Protein AF-A0A6N7YLD1-F1 (afdb_monomer_lite)

Structure (mmCIF, N/CA/C/O backbone):
data_AF-A0A6N7YLD1-F1
#
_entry.id   AF-A0A6N7YLD1-F1
#
loop_
_atom_site.group_PDB
_atom_site.id
_atom_site.type_symbol
_atom_site.label_atom_id
_atom_site.label_alt_id
_atom_site.label_comp_id
_atom_site.label_asym_id
_atom_site.label_entity_id
_atom_site.label_seq_id
_atom_site.pdbx_PDB_ins_code
_atom_site.Cartn_x
_atom_site.Cartn_y
_atom_site.Cartn_z
_atom_site.occupancy
_atom_site.B_iso_or_equiv
_atom_site.auth_seq_id
_atom_site.auth_comp_id
_atom_site.auth_asym_id
_atom_site.auth_atom_id
_atom_site.pdbx_PDB_model_num
ATOM 1 N N . MET A 1 1 ? 0.394 30.694 -16.578 1.00 52.62 1 MET A N 1
ATOM 2 C CA . MET A 1 1 ? 1.449 30.311 -15.630 1.00 52.62 1 MET A CA 1
ATOM 3 C C . MET A 1 1 ? 1.346 28.823 -15.352 1.00 52.62 1 MET A C 1
ATOM 5 O O . MET A 1 1 ? 0.239 28.343 -15.128 1.00 52.62 1 MET A O 1
ATOM 9 N N . SER A 1 2 ? 2.453 28.092 -15.425 1.00 66.75 2 SER A N 1
ATOM 10 C CA . SER A 1 2 ? 2.516 26.658 -15.121 1.00 66.75 2 SER A CA 1
ATOM 11 C C . SER A 1 2 ? 2.464 26.397 -13.607 1.00 66.75 2 SER A C 1
ATOM 13 O O . SER A 1 2 ? 2.706 27.293 -12.794 1.00 66.75 2 SER A O 1
ATOM 15 N N . ALA A 1 3 ? 2.173 25.159 -13.197 1.00 56.06 3 ALA A N 1
ATOM 16 C CA . ALA A 1 3 ? 2.229 24.770 -11.783 1.00 56.06 3 ALA A CA 1
ATOM 17 C C . ALA A 1 3 ? 3.634 24.977 -11.176 1.00 56.06 3 ALA A C 1
ATOM 19 O O . ALA A 1 3 ? 3.755 25.370 -10.015 1.00 56.06 3 ALA A O 1
ATOM 20 N N . ALA A 1 4 ? 4.684 24.792 -11.985 1.00 63.44 4 ALA A N 1
ATOM 21 C CA . ALA A 1 4 ? 6.071 25.046 -11.601 1.00 63.44 4 ALA A CA 1
ATOM 22 C C . ALA A 1 4 ? 6.335 26.542 -11.365 1.00 63.44 4 ALA A C 1
ATOM 24 O O . ALA A 1 4 ? 6.957 26.913 -10.372 1.00 63.44 4 ALA A O 1
ATOM 25 N N . GLU A 1 5 ? 5.783 27.415 -12.210 1.00 72.88 5 GLU A N 1
ATOM 26 C CA . GLU A 1 5 ? 5.872 28.869 -12.029 1.00 72.88 5 GLU A CA 1
ATOM 27 C C . GLU A 1 5 ? 5.115 29.340 -10.778 1.00 72.88 5 GLU A C 1
ATOM 29 O O . GLU A 1 5 ? 5.600 30.213 -10.062 1.00 72.88 5 GLU A O 1
ATOM 34 N N . HIS A 1 6 ? 3.966 28.732 -10.452 1.00 69.25 6 HIS A N 1
ATOM 35 C CA . HIS A 1 6 ? 3.247 29.010 -9.199 1.00 69.25 6 HIS A CA 1
ATOM 36 C C . HIS A 1 6 ? 4.057 28.599 -7.963 1.00 69.25 6 HIS A C 1
ATOM 38 O O . HIS A 1 6 ? 4.101 29.341 -6.980 1.00 69.25 6 HIS A O 1
ATOM 44 N N . ALA A 1 7 ? 4.694 27.427 -7.997 1.00 67.12 7 ALA A N 1
ATOM 45 C CA . ALA A 1 7 ? 5.528 26.947 -6.900 1.00 67.12 7 ALA A CA 1
ATOM 46 C C . ALA A 1 7 ? 6.775 27.828 -6.715 1.00 67.12 7 ALA A C 1
ATOM 48 O O . ALA A 1 7 ? 7.053 28.259 -5.597 1.00 67.12 7 ALA A O 1
ATOM 49 N N . ALA A 1 8 ? 7.465 28.174 -7.806 1.00 77.56 8 ALA A N 1
ATOM 50 C CA . ALA A 1 8 ? 8.631 29.054 -7.782 1.00 77.56 8 ALA A CA 1
ATOM 51 C C . ALA A 1 8 ? 8.280 30.465 -7.284 1.00 77.56 8 ALA A C 1
ATOM 53 O O . ALA A 1 8 ? 8.980 31.006 -6.429 1.00 77.56 8 ALA A O 1
ATOM 54 N N . ALA A 1 9 ? 7.157 31.036 -7.737 1.00 77.06 9 ALA A N 1
ATOM 55 C CA . ALA A 1 9 ? 6.674 32.331 -7.261 1.00 77.06 9 ALA A CA 1
ATOM 56 C C . ALA A 1 9 ? 6.317 32.297 -5.766 1.00 77.06 9 ALA A C 1
ATOM 58 O O . ALA A 1 9 ? 6.652 33.222 -5.026 1.00 77.06 9 ALA A O 1
ATOM 59 N N . ARG A 1 10 ? 5.686 31.213 -5.293 1.00 71.75 10 ARG A N 1
ATOM 60 C CA . ARG A 1 10 ? 5.357 31.031 -3.873 1.00 71.75 10 ARG A CA 1
ATOM 61 C C . ARG A 1 10 ? 6.613 30.908 -3.012 1.00 71.75 10 ARG A C 1
ATOM 63 O O . ARG A 1 10 ? 6.691 31.565 -1.978 1.00 71.75 10 ARG A O 1
ATOM 70 N N . SER A 1 11 ? 7.594 30.116 -3.436 1.00 73.19 11 SER A N 1
ATOM 71 C CA . SER A 1 11 ? 8.875 29.981 -2.734 1.00 73.19 11 SER A CA 1
ATOM 72 C C . SER A 1 11 ? 9.669 31.288 -2.740 1.00 73.19 11 SER A C 1
ATOM 74 O O . SER A 1 11 ? 10.196 31.683 -1.704 1.00 73.19 11 SER A O 1
ATOM 76 N N . GLY A 1 12 ? 9.690 32.010 -3.865 1.00 80.94 12 GLY A N 1
ATOM 77 C CA . GLY A 1 12 ? 10.316 33.329 -3.970 1.00 80.94 12 GLY A CA 1
ATOM 78 C C . GLY A 1 12 ? 9.670 34.362 -3.045 1.00 80.94 12 GLY A C 1
ATOM 79 O O . GLY A 1 12 ? 10.379 35.093 -2.354 1.00 80.94 12 GLY A O 1
ATOM 80 N N . LEU A 1 13 ? 8.335 34.368 -2.959 1.00 73.88 13 LEU A N 1
ATOM 81 C CA . LEU A 1 13 ? 7.588 35.209 -2.023 1.00 73.88 13 LEU A CA 1
ATOM 82 C C . LEU A 1 13 ? 7.909 34.855 -0.567 1.00 73.88 13 LEU A C 1
ATOM 84 O O . LEU A 1 13 ? 8.170 35.753 0.225 1.00 73.88 13 LEU A O 1
ATOM 88 N N . MET A 1 14 ? 7.940 33.566 -0.215 1.00 75.00 14 MET A N 1
ATOM 89 C CA . MET A 1 14 ? 8.284 33.121 1.142 1.00 75.00 14 MET A CA 1
ATOM 90 C C . MET A 1 14 ? 9.727 33.478 1.518 1.00 75.00 14 MET A C 1
ATOM 92 O O . MET A 1 14 ? 9.965 33.948 2.625 1.00 75.00 14 MET A O 1
ATOM 96 N N . ALA A 1 15 ? 10.684 33.326 0.600 1.00 77.31 15 ALA A N 1
ATOM 97 C CA . ALA A 1 15 ? 12.085 33.685 0.827 1.00 77.31 15 ALA A CA 1
ATOM 98 C C . ALA A 1 15 ? 12.307 35.207 0.899 1.00 77.31 15 ALA A C 1
ATOM 100 O O . ALA A 1 15 ? 13.177 35.685 1.627 1.00 77.31 15 ALA A O 1
ATOM 101 N N . ALA A 1 16 ? 11.543 35.995 0.139 1.00 78.19 16 ALA A N 1
ATOM 102 C CA . ALA A 1 16 ? 11.529 37.450 0.275 1.00 78.19 16 ALA A CA 1
ATOM 103 C C . ALA A 1 16 ? 10.909 37.868 1.614 1.00 78.19 16 ALA A C 1
ATOM 105 O O . ALA A 1 16 ? 11.474 38.700 2.317 1.00 78.19 16 ALA A O 1
ATOM 106 N N . TRP A 1 17 ? 9.804 37.232 2.011 1.00 72.88 17 TRP A N 1
ATOM 107 C CA . TRP A 1 17 ? 9.164 37.488 3.295 1.00 72.88 17 TRP A CA 1
ATOM 108 C C . TRP A 1 17 ? 10.097 37.132 4.454 1.00 72.88 17 TRP A C 1
ATOM 110 O O . TRP A 1 17 ? 10.324 37.973 5.311 1.00 72.88 17 TRP A O 1
ATOM 120 N N . ALA A 1 18 ? 10.735 35.962 4.454 1.00 75.25 18 ALA A N 1
ATOM 121 C CA . ALA A 1 18 ? 11.663 35.554 5.512 1.00 75.25 18 ALA A CA 1
ATOM 122 C C . ALA A 1 18 ? 12.824 36.547 5.730 1.00 75.25 18 ALA A C 1
ATOM 124 O O . ALA A 1 18 ? 13.305 36.687 6.847 1.00 75.25 18 ALA A O 1
ATOM 125 N N . ARG A 1 19 ? 13.243 37.273 4.683 1.00 78.56 19 ARG A N 1
ATOM 126 C CA . ARG A 1 19 ? 14.294 38.305 4.763 1.00 78.56 19 ARG A CA 1
ATOM 127 C C . ARG A 1 19 ? 13.830 39.634 5.368 1.00 78.56 19 ARG A C 1
ATOM 129 O O . ARG A 1 19 ? 14.669 40.413 5.808 1.00 78.56 19 ARG A O 1
ATOM 136 N N . HIS A 1 20 ? 12.525 39.899 5.380 1.00 74.19 20 HIS A N 1
ATOM 137 C CA . HIS A 1 20 ? 11.935 41.156 5.858 1.00 74.19 20 HIS A CA 1
ATOM 138 C C . HIS A 1 20 ? 10.953 40.972 7.026 1.00 74.19 20 HIS A C 1
ATOM 140 O O . HIS A 1 20 ? 10.480 41.955 7.594 1.00 74.19 20 HIS A O 1
ATOM 146 N N . ALA A 1 21 ? 10.634 39.728 7.389 1.00 73.75 21 ALA A N 1
ATOM 147 C CA . ALA A 1 21 ? 9.818 39.394 8.543 1.00 73.75 21 ALA A CA 1
ATOM 148 C C . ALA A 1 21 ? 10.589 39.740 9.816 1.00 73.75 21 ALA A C 1
ATOM 150 O O . ALA A 1 21 ? 11.491 39.014 10.222 1.00 73.75 21 ALA A O 1
ATOM 151 N N . THR A 1 22 ? 10.213 40.839 10.456 1.00 80.00 22 THR A N 1
ATOM 152 C CA . THR A 1 22 ? 10.536 41.050 11.865 1.00 80.00 22 THR A CA 1
ATOM 153 C C . THR A 1 22 ? 9.509 40.321 12.728 1.00 80.00 22 THR A C 1
ATOM 155 O O . THR A 1 22 ? 8.380 40.060 12.289 1.00 80.00 22 THR A O 1
ATOM 158 N N . ASP A 1 23 ? 9.871 40.037 13.978 1.00 74.19 23 ASP A N 1
ATOM 159 C CA . ASP A 1 23 ? 8.941 39.489 14.971 1.00 74.19 23 ASP A CA 1
ATOM 160 C C . ASP A 1 23 ? 7.689 40.374 15.118 1.00 74.19 23 ASP A C 1
ATOM 162 O O . ASP A 1 23 ? 6.575 39.871 15.273 1.00 74.19 23 ASP A O 1
ATOM 166 N N . GLU A 1 24 ? 7.844 41.694 14.966 1.00 80.94 24 GLU A N 1
ATOM 167 C CA . GLU A 1 24 ? 6.744 42.659 14.982 1.00 80.94 24 GLU A CA 1
ATOM 168 C C . GLU A 1 24 ? 5.776 42.472 13.797 1.00 80.94 24 GLU A C 1
ATOM 170 O O . GLU A 1 24 ? 4.555 42.449 13.983 1.00 80.94 24 GLU A O 1
ATOM 175 N N . TYR A 1 25 ? 6.287 42.281 12.574 1.00 78.56 25 TYR A N 1
ATOM 176 C CA . TYR A 1 25 ? 5.444 42.005 11.404 1.00 78.56 25 TYR A CA 1
ATOM 177 C C . TYR A 1 25 ? 4.729 40.661 11.524 1.00 78.56 25 TYR A C 1
ATOM 179 O O . TYR A 1 25 ? 3.547 40.562 11.182 1.00 78.56 25 TYR A O 1
ATOM 187 N N . ALA A 1 26 ? 5.411 39.637 12.041 1.00 74.31 26 ALA A N 1
ATOM 188 C CA . ALA A 1 26 ? 4.806 38.338 12.304 1.00 74.31 26 ALA A CA 1
ATOM 189 C C . ALA A 1 26 ? 3.688 38.441 13.356 1.00 74.31 26 ALA A C 1
ATOM 191 O O . ALA A 1 26 ? 2.612 37.866 13.167 1.00 74.31 26 ALA A O 1
ATOM 192 N N . ALA A 1 27 ? 3.895 39.223 14.420 1.00 77.12 27 ALA A N 1
ATOM 193 C CA . ALA A 1 27 ? 2.889 39.482 15.446 1.00 77.12 27 ALA A CA 1
ATOM 194 C C . ALA A 1 27 ? 1.672 40.237 14.885 1.00 77.12 27 ALA A C 1
ATOM 196 O O . ALA A 1 27 ? 0.534 39.831 15.126 1.00 77.12 27 ALA A O 1
ATOM 197 N N . ARG A 1 28 ? 1.895 41.280 14.074 1.00 82.25 28 ARG A N 1
ATOM 198 C CA . ARG A 1 28 ? 0.829 42.049 13.405 1.00 82.25 28 ARG A CA 1
ATOM 199 C C . ARG A 1 28 ? 0.031 41.203 12.420 1.00 82.25 28 ARG A C 1
ATOM 201 O O . ARG A 1 28 ? -1.197 41.263 12.417 1.00 82.25 28 ARG A O 1
ATOM 208 N N . LEU A 1 29 ? 0.708 40.386 11.615 1.00 80.88 29 LEU A N 1
ATOM 209 C CA . LEU A 1 29 ? 0.055 39.467 10.688 1.00 80.88 29 LEU A CA 1
ATOM 210 C C . LEU A 1 29 ? -0.766 38.419 11.445 1.00 80.88 29 LEU A C 1
ATOM 212 O O . LEU A 1 29 ? -1.912 38.164 11.082 1.00 80.88 29 LEU A O 1
ATOM 216 N N . ARG A 1 30 ? -0.206 37.833 12.512 1.00 81.69 30 ARG A N 1
ATOM 217 C CA . ARG A 1 30 ? -0.918 36.880 13.372 1.00 81.69 30 ARG A CA 1
ATOM 218 C C . ARG A 1 30 ? -2.175 37.523 13.955 1.00 81.69 30 ARG A C 1
ATOM 220 O O . ARG A 1 30 ? -3.240 36.936 13.804 1.00 81.69 30 ARG A O 1
ATOM 227 N N . ALA A 1 31 ? -2.071 38.735 14.507 1.00 84.69 31 ALA A N 1
ATOM 228 C CA . ALA A 1 31 ? -3.201 39.502 15.035 1.00 84.69 31 ALA A CA 1
ATOM 229 C C . ALA A 1 31 ? -4.271 39.793 13.967 1.00 84.69 31 ALA A C 1
ATOM 231 O O . ALA A 1 31 ? -5.458 39.608 14.220 1.00 84.69 31 ALA A O 1
ATOM 232 N N . TRP A 1 32 ? -3.868 40.171 12.749 1.00 87.12 32 TRP A N 1
ATOM 233 C CA . TRP A 1 32 ? -4.797 40.390 11.636 1.00 87.12 32 TRP A CA 1
ATOM 234 C C . TRP A 1 32 ? -5.526 39.101 11.223 1.00 87.12 32 TRP A C 1
ATOM 236 O O . TRP A 1 32 ? -6.747 39.100 11.076 1.00 87.12 32 TRP A O 1
ATOM 246 N N . MET A 1 33 ? -4.804 37.981 11.097 1.00 85.06 33 MET A N 1
ATOM 247 C CA . MET A 1 33 ? -5.378 36.693 10.681 1.00 85.06 33 MET A CA 1
ATOM 248 C C . MET A 1 33 ? -6.360 36.105 11.701 1.00 85.06 33 MET A C 1
ATOM 250 O O . MET A 1 33 ? -7.300 35.408 11.314 1.00 85.06 33 MET A O 1
ATOM 254 N N . ILE A 1 34 ? -6.151 36.367 12.993 1.00 90.25 34 ILE A N 1
ATOM 255 C CA . ILE A 1 34 ? -7.019 35.873 14.073 1.00 90.25 34 ILE A CA 1
ATOM 256 C C . ILE A 1 34 ? -8.041 36.908 14.534 1.00 90.25 34 ILE A C 1
ATOM 258 O O . ILE A 1 34 ? -8.910 36.548 15.319 1.00 90.25 34 ILE A O 1
ATOM 262 N N . GLY A 1 35 ? -7.981 38.157 14.060 1.00 90.19 35 GLY A N 1
ATOM 263 C CA . GLY A 1 35 ? -8.820 39.256 14.553 1.00 90.19 35 GLY A CA 1
ATOM 264 C C . GLY A 1 35 ? -10.307 38.905 14.565 1.00 90.19 35 GLY A C 1
ATOM 265 O O . GLY A 1 35 ? -10.962 39.014 15.594 1.00 90.19 35 GLY A O 1
ATOM 266 N N . GLY A 1 36 ? -10.817 38.314 13.480 1.00 89.44 36 GLY A N 1
ATOM 267 C CA . GLY A 1 36 ? -12.214 37.867 13.428 1.00 89.44 36 GLY A CA 1
ATOM 268 C C . GLY A 1 36 ? -12.561 36.725 14.400 1.00 89.44 36 GLY A C 1
ATOM 269 O O . GLY A 1 36 ? -13.713 36.613 14.823 1.00 89.44 36 GLY A O 1
ATOM 270 N N . LEU A 1 37 ? -11.595 35.871 14.761 1.00 90.25 37 LEU A N 1
ATOM 271 C CA . LEU A 1 37 ? -11.767 34.853 15.805 1.00 90.25 37 LEU A CA 1
ATOM 272 C C . LEU A 1 37 ? -11.760 35.500 17.199 1.00 90.25 37 LEU A C 1
ATOM 274 O O . LEU A 1 37 ? -12.584 35.129 18.030 1.00 90.25 37 LEU A O 1
ATOM 278 N N . VAL A 1 38 ? -10.892 36.487 17.429 1.00 92.19 38 VAL A N 1
ATOM 279 C CA . VAL A 1 38 ? -10.809 37.256 18.682 1.00 92.19 38 VAL A CA 1
ATOM 280 C C . VAL A 1 38 ? -12.087 38.058 18.924 1.00 92.19 38 VAL A C 1
ATOM 282 O O . VAL A 1 38 ? -12.690 37.940 19.989 1.00 92.19 38 VAL A O 1
ATOM 285 N N . ASP A 1 39 ? -12.577 38.779 17.915 1.00 91.31 39 ASP A N 1
ATOM 286 C CA . ASP A 1 39 ? -13.838 39.523 17.995 1.00 91.31 39 ASP A CA 1
ATOM 287 C C . ASP A 1 39 ? -14.999 38.596 18.352 1.00 91.31 39 ASP A C 1
ATOM 289 O O . ASP A 1 39 ? -15.836 38.900 19.204 1.00 91.31 39 ASP A O 1
ATOM 293 N N . ARG A 1 40 ? -15.042 37.416 17.726 1.00 88.50 40 ARG A N 1
ATOM 294 C CA . ARG A 1 40 ? -16.066 36.416 18.016 1.00 88.50 40 ARG A CA 1
ATOM 295 C C . ARG A 1 40 ? -15.934 35.840 19.419 1.00 88.50 40 ARG A C 1
ATOM 297 O O . ARG A 1 40 ? -16.960 35.629 20.067 1.00 88.50 40 ARG A O 1
ATOM 304 N N . PHE A 1 41 ? -14.715 35.546 19.855 1.00 91.62 41 PHE A N 1
ATOM 305 C CA . PHE A 1 41 ? -14.435 35.076 21.203 1.00 91.62 41 PHE A CA 1
ATOM 306 C C . PHE A 1 41 ? -14.994 36.075 22.222 1.00 91.62 41 PHE A C 1
ATOM 308 O O . PHE A 1 41 ? -15.892 35.722 22.987 1.00 91.62 41 PHE A O 1
ATOM 315 N N . TYR A 1 42 ? -14.613 37.350 22.139 1.00 92.19 42 TYR A N 1
ATOM 316 C CA . TYR A 1 42 ? -15.104 38.371 23.066 1.00 92.19 42 TYR A CA 1
ATOM 317 C C . TYR A 1 42 ? -16.602 38.673 22.908 1.00 92.19 42 TYR A C 1
ATOM 319 O O . TYR A 1 42 ? -17.295 38.881 23.903 1.00 92.19 42 TYR A O 1
ATOM 327 N N . ALA A 1 43 ? -17.167 38.577 21.700 1.00 88.94 43 ALA A N 1
ATOM 328 C CA . ALA A 1 43 ? -18.616 38.688 21.497 1.00 88.94 43 ALA A CA 1
ATOM 329 C C . ALA A 1 43 ? -19.413 37.564 22.190 1.00 88.94 43 ALA A C 1
ATOM 331 O O . ALA A 1 43 ? -20.600 37.737 22.500 1.00 88.94 43 ALA A O 1
ATOM 332 N N . LYS A 1 44 ? -18.786 36.401 22.414 1.00 87.88 44 LYS A N 1
ATOM 333 C CA . LYS A 1 44 ? -19.352 35.271 23.164 1.00 87.88 44 LYS A CA 1
ATOM 334 C C . LYS A 1 44 ? -18.969 35.285 24.646 1.00 87.88 44 LYS A C 1
ATOM 336 O O . LYS A 1 44 ? -19.702 34.693 25.433 1.00 87.88 44 LYS A O 1
ATOM 341 N N . ALA A 1 45 ? -17.929 36.021 25.033 1.00 85.25 45 ALA A N 1
ATOM 342 C CA . ALA A 1 45 ? -17.417 36.133 26.398 1.00 85.25 45 ALA A CA 1
ATOM 343 C C . ALA A 1 45 ? -18.243 37.046 27.334 1.00 85.25 45 ALA A C 1
ATOM 345 O O . ALA A 1 45 ? -17.699 37.656 28.247 1.00 85.25 45 ALA A O 1
ATOM 346 N N . LYS A 1 46 ? -19.560 37.188 27.113 1.00 77.62 46 LYS A N 1
ATOM 347 C CA . LYS A 1 46 ? -20.384 38.212 27.792 1.00 77.62 46 LYS A CA 1
ATOM 348 C C . LYS A 1 46 ? -20.461 38.052 29.315 1.00 77.62 46 LYS A C 1
ATOM 350 O O . LYS A 1 46 ? -20.591 39.046 30.018 1.00 77.62 46 LYS A O 1
ATOM 355 N N . THR A 1 47 ? -20.443 36.817 29.808 1.00 74.94 47 THR A N 1
ATOM 356 C CA . THR A 1 47 ? -20.597 36.484 31.240 1.00 74.94 47 THR A CA 1
ATOM 357 C C . THR A 1 47 ? -19.505 35.547 31.755 1.00 74.94 47 THR A C 1
ATOM 359 O O . THR A 1 47 ? -19.282 35.482 32.957 1.00 74.94 47 THR A O 1
ATOM 362 N N . ALA A 1 48 ? -18.839 34.813 30.862 1.00 82.00 48 ALA A N 1
ATOM 363 C CA . ALA A 1 48 ? -17.732 33.904 31.147 1.00 82.00 48 ALA A CA 1
ATOM 364 C C . ALA A 1 48 ? -16.935 33.667 29.856 1.00 82.00 48 ALA A C 1
ATOM 366 O O . ALA A 1 48 ? -17.483 33.871 28.768 1.00 82.00 48 ALA A O 1
ATOM 367 N N . THR A 1 49 ? -15.690 33.191 29.961 1.00 84.44 49 THR A N 1
ATOM 368 C CA . THR A 1 49 ? -14.888 32.731 28.813 1.00 84.44 49 THR A CA 1
ATOM 369 C C . THR A 1 49 ? -15.722 31.774 27.953 1.00 84.44 49 THR A C 1
ATOM 371 O O . THR A 1 49 ? -16.278 30.831 28.503 1.00 84.44 49 THR A O 1
ATOM 374 N N . PRO A 1 50 ? -15.891 31.963 26.638 1.00 85.31 50 PRO A N 1
ATOM 375 C CA . PRO A 1 50 ? -16.686 31.050 25.823 1.00 85.31 50 PRO A CA 1
ATOM 376 C C . PRO A 1 50 ? -15.957 29.725 25.623 1.00 85.31 50 PRO A C 1
ATOM 378 O O . PRO A 1 50 ? -14.727 29.679 25.599 1.00 85.31 50 PRO A O 1
ATOM 381 N N . THR A 1 51 ? -16.724 28.656 25.409 1.00 85.06 51 THR A N 1
ATOM 382 C CA . THR A 1 51 ? -16.114 27.364 25.091 1.00 85.06 51 THR A CA 1
ATOM 383 C C . THR A 1 51 ? -15.589 27.301 23.657 1.00 85.06 51 THR A C 1
ATOM 385 O O . THR A 1 51 ? -16.087 28.024 22.781 1.00 85.06 51 THR A O 1
ATOM 388 N N . SER A 1 52 ? -14.653 26.389 23.369 1.00 83.00 52 SER A N 1
ATOM 389 C CA . SER A 1 52 ? -14.148 26.150 22.003 1.00 83.00 52 SER A CA 1
ATOM 390 C C . SER A 1 52 ? -15.285 25.951 20.993 1.00 83.00 52 SER A C 1
ATOM 392 O O . SER A 1 52 ? -15.294 26.566 19.926 1.00 83.00 52 SER A O 1
ATOM 394 N N . ARG A 1 53 ? -16.321 25.183 21.361 1.00 80.06 53 ARG A N 1
ATOM 395 C CA . ARG A 1 53 ? -17.525 24.938 20.540 1.00 80.06 53 ARG A CA 1
ATOM 396 C C . ARG A 1 53 ? -18.351 26.199 20.261 1.00 80.06 53 ARG A C 1
ATOM 398 O O . ARG A 1 53 ? -19.017 26.281 19.230 1.00 80.06 53 ARG A O 1
ATOM 405 N N . GLN A 1 54 ? -18.347 27.177 21.164 1.00 82.44 54 GLN A N 1
ATOM 406 C CA . GLN A 1 54 ? -19.102 28.425 21.004 1.00 82.44 54 GLN A CA 1
ATOM 407 C C . GLN A 1 54 ? -18.356 29.436 20.117 1.00 82.44 54 GLN A C 1
ATOM 409 O O . GLN A 1 54 ? -18.983 30.153 19.318 1.00 82.44 54 GLN A O 1
ATOM 414 N N . ALA A 1 55 ? -17.027 29.481 20.240 1.00 83.50 55 ALA A N 1
ATOM 415 C CA . ALA A 1 55 ? -16.164 30.407 19.517 1.00 83.50 55 ALA A CA 1
ATOM 416 C C . ALA A 1 55 ? -15.780 29.897 18.114 1.00 83.50 55 ALA A C 1
ATOM 418 O O . ALA A 1 55 ? -15.916 30.639 17.136 1.00 83.50 55 ALA A O 1
ATOM 419 N N . LEU A 1 56 ? -15.387 28.627 17.971 1.00 82.88 56 LEU A N 1
ATOM 420 C CA . LEU A 1 56 ? -14.897 28.057 16.713 1.00 82.88 56 LEU A CA 1
ATOM 421 C C . LEU A 1 56 ? -16.045 27.643 15.785 1.00 82.88 56 LEU A C 1
ATOM 423 O O . LEU A 1 56 ? -16.646 26.578 15.911 1.00 82.88 56 LEU A O 1
ATOM 427 N N . THR A 1 57 ? -16.322 28.477 14.782 1.00 81.31 57 THR A N 1
ATOM 428 C CA . THR A 1 57 ? -17.164 28.089 13.635 1.00 81.31 57 THR A CA 1
ATOM 429 C C . THR A 1 57 ? -16.313 27.691 12.437 1.00 81.31 57 THR A C 1
ATOM 431 O O . THR A 1 57 ? -15.104 27.917 12.408 1.00 81.31 57 THR A O 1
ATOM 434 N N . LYS A 1 58 ? -16.954 27.143 11.395 1.00 78.56 58 LYS A N 1
ATOM 435 C CA . LYS A 1 58 ? -16.294 26.746 10.141 1.00 78.56 58 LYS A CA 1
ATOM 436 C C . LYS A 1 58 ? -15.421 27.857 9.533 1.00 78.56 58 LYS A C 1
ATOM 438 O O . LYS A 1 58 ? -14.397 27.545 8.935 1.00 78.56 58 LYS A O 1
ATOM 443 N N . ALA A 1 59 ? -15.795 29.127 9.712 1.00 81.19 59 ALA A N 1
ATOM 444 C CA . ALA A 1 59 ? -15.033 30.275 9.216 1.00 81.19 59 ALA A CA 1
ATOM 445 C C . ALA A 1 59 ? -13.696 30.487 9.953 1.00 81.19 59 ALA A C 1
ATOM 447 O O . ALA A 1 59 ? -12.730 30.931 9.340 1.00 81.19 59 ALA A O 1
ATOM 448 N N . TYR A 1 60 ? -13.613 30.122 11.237 1.00 84.94 60 TYR A N 1
ATOM 449 C CA . TYR A 1 60 ? -12.445 30.393 12.086 1.00 84.94 60 TYR A CA 1
ATOM 450 C C . TYR A 1 60 ? -11.557 29.171 12.328 1.00 84.94 60 TYR A C 1
ATOM 452 O O . TYR A 1 60 ? -10.455 29.305 12.851 1.00 84.94 60 TYR A O 1
ATOM 460 N N . TRP A 1 61 ? -11.982 27.992 11.868 1.00 77.81 61 TRP A N 1
ATOM 461 C CA . TRP A 1 61 ? -11.167 26.779 11.922 1.00 77.81 61 TRP A CA 1
ATOM 462 C C . TRP A 1 61 ? -9.859 26.892 11.133 1.00 77.81 61 TRP A C 1
ATOM 464 O O . TRP A 1 61 ? -8.846 26.349 11.557 1.00 77.81 61 TRP A O 1
ATOM 474 N N . ARG A 1 62 ? -9.851 27.604 9.999 1.00 79.19 62 ARG A N 1
ATOM 475 C CA . ARG A 1 62 ? -8.640 27.772 9.177 1.00 79.19 62 ARG A CA 1
ATOM 476 C C . ARG A 1 62 ? -7.551 28.592 9.887 1.00 79.19 62 ARG A C 1
ATOM 478 O O . ARG A 1 62 ? -6.444 28.073 9.995 1.00 79.19 62 ARG A O 1
ATOM 485 N N . PRO A 1 63 ? -7.833 29.807 10.399 1.00 81.69 63 PRO A N 1
ATOM 486 C CA . PRO A 1 63 ? -6.875 30.545 11.225 1.00 81.69 63 PRO A CA 1
ATOM 487 C C . PRO A 1 63 ? -6.424 29.759 12.460 1.00 81.69 63 PRO A C 1
ATOM 489 O O . PRO A 1 63 ? -5.234 29.719 12.759 1.00 81.69 63 PRO A O 1
ATOM 492 N N . MET A 1 64 ? -7.361 29.075 13.124 1.00 84.12 64 MET A N 1
ATOM 493 C CA . MET A 1 64 ? -7.085 28.267 14.312 1.00 84.12 64 MET A CA 1
ATOM 494 C C . MET A 1 64 ? -6.106 27.115 14.030 1.00 84.12 64 MET A C 1
ATOM 496 O O . MET A 1 64 ? -5.110 26.945 14.730 1.00 84.12 64 MET A O 1
ATOM 500 N N . ALA A 1 65 ? -6.355 26.345 12.968 1.00 79.69 65 ALA A N 1
ATOM 501 C CA . ALA A 1 65 ? -5.483 25.255 12.543 1.00 79.69 65 ALA A CA 1
ATOM 502 C C . ALA A 1 65 ? -4.124 25.762 12.040 1.00 79.69 65 ALA A C 1
ATOM 504 O O . ALA A 1 65 ? -3.094 25.179 12.359 1.00 79.69 65 ALA A O 1
ATOM 505 N N . GLY A 1 66 ? -4.119 26.852 11.268 1.00 76.25 66 GLY A N 1
ATOM 506 C CA . GLY A 1 66 ? -2.907 27.377 10.645 1.00 76.25 66 GLY A CA 1
ATOM 507 C C . GLY A 1 66 ? -1.913 28.006 11.622 1.00 76.25 66 GLY A C 1
ATOM 508 O O . GLY A 1 66 ? -0.717 27.954 11.362 1.00 76.25 66 GLY A O 1
ATOM 509 N N . LEU A 1 67 ? -2.384 28.601 12.724 1.00 80.19 67 LEU A N 1
ATOM 510 C CA . LEU A 1 67 ? -1.526 29.356 13.651 1.00 80.19 67 LEU A CA 1
ATOM 511 C C . LEU A 1 67 ? -1.290 28.661 14.985 1.00 80.19 67 LEU A C 1
ATOM 513 O O . LEU A 1 67 ? -0.250 28.885 15.597 1.00 80.19 67 LEU A O 1
ATOM 517 N N . PHE A 1 68 ? -2.235 27.828 15.416 1.00 79.69 68 PHE A N 1
ATOM 518 C CA . PHE A 1 68 ? -2.189 27.151 16.711 1.00 79.69 68 PHE A CA 1
ATOM 519 C C . PHE A 1 68 ? -2.269 25.629 16.568 1.00 79.69 68 PHE A C 1
ATOM 521 O O . PHE A 1 68 ? -2.507 24.935 17.545 1.00 79.69 68 PHE A O 1
ATOM 528 N N . GLY A 1 69 ? -2.163 25.075 15.354 1.00 72.38 69 GLY A N 1
ATOM 529 C CA . GLY A 1 69 ? -2.298 23.628 15.137 1.00 72.38 69 GLY A CA 1
ATOM 530 C C . GLY A 1 69 ? -3.683 23.071 15.496 1.00 72.38 69 GLY A C 1
ATOM 531 O O . GLY A 1 69 ? -3.853 21.861 15.605 1.00 72.38 69 GLY A O 1
ATOM 532 N N . GLY A 1 70 ? -4.681 23.942 15.682 1.00 75.81 70 GLY A N 1
ATOM 533 C CA . GLY A 1 70 ? -6.003 23.570 16.185 1.00 75.81 70 GLY A CA 1
ATOM 534 C C . GLY A 1 70 ? -6.097 23.496 17.711 1.00 75.81 70 GLY A C 1
ATOM 535 O O . GLY A 1 70 ? -7.160 23.146 18.218 1.00 75.81 70 GLY A O 1
ATOM 536 N N . ASP A 1 71 ? -5.030 23.843 18.433 1.00 80.44 71 ASP A N 1
ATOM 537 C CA . ASP A 1 71 ? -4.970 23.818 19.891 1.00 80.44 71 ASP A CA 1
ATOM 538 C C . ASP A 1 71 ? -5.663 25.039 20.506 1.00 80.44 71 ASP A C 1
ATOM 540 O O . ASP A 1 71 ? -5.134 26.154 20.525 1.00 80.44 71 ASP A O 1
ATOM 544 N N . TRP A 1 72 ? -6.877 24.814 21.013 1.00 85.62 72 TRP A N 1
ATOM 545 C CA . TRP A 1 72 ? -7.686 25.831 21.683 1.00 85.62 72 TRP A CA 1
ATOM 546 C C . TRP A 1 72 ? -6.991 26.453 22.895 1.00 85.62 72 TRP A C 1
ATOM 548 O O . TRP A 1 72 ? -7.135 27.654 23.114 1.00 85.62 72 TRP A O 1
ATOM 558 N N . LEU A 1 73 ? -6.212 25.679 23.652 1.00 84.75 73 LEU A N 1
ATOM 559 C CA . LEU A 1 73 ? -5.522 26.185 24.834 1.00 84.75 73 LEU A CA 1
ATOM 560 C C . LEU A 1 73 ? -4.368 27.102 24.447 1.00 84.75 73 LEU A C 1
ATOM 562 O O . LEU A 1 73 ? -4.231 28.162 25.048 1.00 84.75 73 LEU A O 1
ATOM 566 N N . ALA A 1 74 ? -3.617 26.765 23.397 1.00 82.25 74 ALA A N 1
ATOM 567 C CA . ALA A 1 74 ? -2.574 27.644 22.866 1.00 82.25 74 ALA A CA 1
ATOM 568 C C . ALA A 1 74 ? -3.143 28.994 22.383 1.00 82.25 74 ALA A C 1
ATOM 570 O O . ALA A 1 74 ? -2.496 30.033 22.515 1.00 82.25 74 ALA A O 1
ATOM 571 N N . PHE A 1 75 ? -4.372 29.007 21.852 1.00 87.88 75 PHE A N 1
ATOM 572 C CA . PHE A 1 75 ? -5.070 30.252 21.514 1.00 87.88 75 PHE A CA 1
ATOM 573 C C . PHE A 1 75 ? -5.485 31.052 22.757 1.00 87.88 75 PHE A C 1
ATOM 575 O O . PHE A 1 75 ? -5.295 32.267 22.780 1.00 87.88 75 PHE A O 1
ATOM 582 N N . LEU A 1 76 ? -6.019 30.401 23.794 1.00 89.00 76 LEU A N 1
ATOM 583 C CA . LEU A 1 76 ? -6.362 31.075 25.052 1.00 89.00 76 LEU A CA 1
ATOM 584 C C . LEU A 1 76 ? -5.121 31.639 25.752 1.00 89.00 76 LEU A C 1
ATOM 586 O O . LEU A 1 76 ? -5.141 32.785 26.191 1.00 89.00 76 LEU A O 1
ATOM 590 N N . GLU A 1 77 ? -4.025 30.880 25.778 1.00 88.19 77 GLU A N 1
ATOM 591 C CA . GLU A 1 77 ? -2.732 31.326 26.299 1.00 88.19 77 GLU A CA 1
ATOM 592 C C . GLU A 1 77 ? -2.213 32.538 25.522 1.00 88.19 77 GLU A C 1
ATOM 594 O O . GLU A 1 77 ? -1.779 33.520 26.124 1.00 88.19 77 GLU A O 1
ATOM 599 N N . TYR A 1 78 ? -2.333 32.518 24.191 1.00 88.06 78 TYR A N 1
ATOM 600 C CA . TYR A 1 78 ? -1.983 33.657 23.347 1.00 88.06 78 TYR A CA 1
ATOM 601 C C . TYR A 1 78 ? -2.802 34.918 23.678 1.00 88.06 78 TYR A C 1
ATOM 603 O O . TYR A 1 78 ? -2.267 36.024 23.606 1.00 88.06 78 TYR A O 1
ATOM 611 N N . LEU A 1 79 ? -4.075 34.770 24.063 1.00 89.75 79 LEU A N 1
ATOM 612 C CA . LEU A 1 79 ? -4.915 35.880 24.530 1.00 89.75 79 LEU A CA 1
ATOM 613 C C . LEU A 1 79 ? -4.680 36.260 26.001 1.00 89.75 79 LEU A C 1
ATOM 615 O O . LEU A 1 79 ? -5.135 37.317 26.431 1.00 89.75 79 LEU A O 1
ATOM 619 N N . GLY A 1 80 ? -3.970 35.431 26.770 1.00 89.12 80 GLY A N 1
ATOM 620 C CA . GLY A 1 80 ? -3.828 35.586 28.219 1.00 89.12 80 GLY A CA 1
ATOM 621 C C . GLY A 1 80 ? -5.095 35.229 29.005 1.00 89.12 80 GLY A C 1
ATOM 622 O O . GLY A 1 80 ? -5.252 35.671 30.142 1.00 89.12 80 GLY A O 1
ATOM 623 N N . GLU A 1 81 ? -5.996 34.446 28.411 1.00 89.94 81 GLU A N 1
ATOM 624 C CA . GLU A 1 81 ? -7.293 34.076 28.978 1.00 89.94 81 GLU A CA 1
ATOM 625 C C . GLU A 1 81 ? -7.254 32.689 29.630 1.00 89.94 81 GLU A C 1
ATOM 627 O O . GLU A 1 81 ? -6.499 31.803 29.228 1.00 89.94 81 GLU A O 1
ATOM 632 N N . GLN A 1 82 ? -8.104 32.479 30.637 1.00 87.06 82 GLN A N 1
ATOM 633 C CA . GLN A 1 82 ? -8.269 31.172 31.280 1.00 87.06 82 GLN A CA 1
ATOM 634 C C . GLN A 1 82 ? -9.393 30.375 30.605 1.00 87.06 82 GLN A C 1
ATOM 636 O O . GLN A 1 82 ? -10.418 30.968 30.247 1.00 87.06 82 GLN A O 1
ATOM 641 N N . PRO A 1 83 ? -9.254 29.044 30.455 1.00 85.00 83 PRO A N 1
ATOM 642 C CA . PRO A 1 83 ? -10.307 28.210 29.889 1.00 85.00 83 PRO A CA 1
ATOM 643 C C . PRO A 1 83 ? -11.584 28.269 30.730 1.00 85.00 83 PRO A C 1
ATOM 645 O O . PRO A 1 83 ? -11.547 28.431 31.950 1.00 85.00 83 PRO A O 1
ATOM 648 N N . ASN A 1 84 ? -12.737 28.135 30.067 1.00 83.12 84 ASN A N 1
ATOM 649 C CA . ASN A 1 84 ? -14.019 28.064 30.763 1.00 83.12 84 ASN A CA 1
ATOM 650 C C . ASN A 1 84 ? -14.008 26.860 31.737 1.00 83.12 84 ASN A C 1
ATOM 652 O O . ASN A 1 84 ? -13.570 25.785 31.335 1.00 83.12 84 ASN A O 1
ATOM 656 N N . PRO A 1 85 ? -14.531 26.973 32.975 1.00 76.94 85 PRO A N 1
ATOM 657 C CA . PRO A 1 85 ? -14.646 25.837 33.901 1.00 76.94 85 PRO A CA 1
ATOM 658 C C . PRO A 1 85 ? -15.455 24.645 33.358 1.00 76.94 85 PRO A C 1
ATOM 660 O O . PRO A 1 85 ? -15.300 23.522 33.821 1.00 76.94 85 PRO A O 1
ATOM 663 N N . SER A 1 86 ? -16.347 24.901 32.400 1.00 74.75 86 SER A N 1
ATOM 664 C CA . SER A 1 86 ? -17.142 23.914 31.659 1.00 74.75 86 SER A CA 1
ATOM 665 C C . SER A 1 86 ? -16.495 23.492 30.332 1.00 74.75 86 SER A C 1
ATOM 667 O O . SER A 1 86 ? -17.127 22.792 29.543 1.00 74.75 86 SER A O 1
ATOM 669 N N . GLU A 1 87 ? -15.276 23.950 30.032 1.00 74.94 87 GLU A N 1
ATOM 670 C CA . GLU A 1 87 ? -14.495 23.434 28.911 1.00 74.94 87 GLU A CA 1
ATOM 671 C C . GLU A 1 87 ? -14.056 22.009 29.253 1.00 74.94 87 GLU A C 1
ATOM 673 O O . GLU A 1 87 ? -13.333 21.785 30.223 1.00 74.94 87 GLU A O 1
ATOM 678 N N . GLU A 1 88 ? -14.467 21.033 28.444 1.00 63.31 88 GLU A N 1
ATOM 679 C CA . GLU A 1 88 ? -13.894 19.690 28.507 1.00 63.31 88 GLU A CA 1
ATOM 680 C C . GLU A 1 88 ? -12.462 19.739 27.961 1.00 63.31 88 GLU A C 1
ATOM 682 O O . GLU A 1 88 ? -12.201 19.450 26.792 1.00 63.31 88 GLU A O 1
ATOM 687 N N . ILE A 1 89 ? -11.516 20.129 28.815 1.00 61.38 89 ILE A N 1
ATOM 688 C CA . ILE A 1 89 ? -10.093 19.956 28.546 1.00 61.38 89 ILE A CA 1
ATOM 689 C C . ILE A 1 89 ? -9.798 18.477 28.739 1.00 61.38 89 ILE A C 1
ATOM 691 O O . ILE A 1 89 ? -9.534 18.010 29.847 1.00 61.38 89 ILE A O 1
ATOM 695 N N . VAL A 1 90 ? -9.873 17.714 27.654 1.00 54.81 90 VAL A N 1
ATOM 696 C CA . VAL A 1 90 ? -9.381 16.338 27.655 1.00 54.81 90 VAL A CA 1
ATOM 697 C C . VAL A 1 90 ? -7.860 16.400 27.766 1.00 54.81 90 VAL A C 1
ATOM 699 O O . VAL A 1 90 ? -7.157 16.479 26.764 1.00 54.81 90 VAL A O 1
ATOM 702 N N . GLY A 1 91 ? -7.365 16.428 29.008 1.00 49.75 91 GLY A N 1
ATOM 703 C CA . GLY A 1 91 ? -5.946 16.584 29.344 1.00 49.75 91 GLY A CA 1
ATOM 704 C C . GLY A 1 91 ? -5.045 15.480 28.782 1.00 49.75 91 GLY A C 1
ATOM 705 O O . GLY A 1 91 ? -3.839 15.668 28.670 1.00 49.75 91 GLY A O 1
ATOM 706 N N . SER A 1 92 ? -5.627 14.354 28.375 1.00 57.25 92 SER A N 1
ATOM 707 C CA . SER A 1 92 ? -5.006 13.345 27.522 1.00 57.25 92 SER A CA 1
ATOM 708 C C . SER A 1 92 ? -6.093 12.439 26.946 1.00 57.25 92 SER A C 1
ATOM 710 O O . SER A 1 92 ? -7.080 12.122 27.614 1.00 57.25 92 SER A O 1
ATOM 712 N N . LEU A 1 93 ? -5.942 12.022 25.686 1.00 64.75 93 LEU A N 1
ATOM 713 C CA . LEU A 1 93 ? -6.732 10.897 25.188 1.00 64.75 93 LEU A CA 1
ATOM 714 C C . LEU A 1 93 ? -6.341 9.662 26.009 1.00 64.75 93 LEU A C 1
ATOM 716 O O . LEU A 1 93 ? -5.148 9.480 26.265 1.00 64.75 93 LEU A O 1
ATOM 720 N N . PRO A 1 94 ? -7.297 8.808 26.411 1.00 67.19 94 PRO A N 1
ATOM 721 C CA . PRO A 1 94 ? -6.946 7.545 27.041 1.00 67.19 94 PRO A CA 1
ATOM 722 C C . PRO A 1 94 ? -6.038 6.751 26.100 1.00 67.19 94 PRO A C 1
ATOM 724 O O . PRO A 1 94 ? -6.311 6.672 24.897 1.00 67.19 94 PRO A O 1
ATOM 727 N N . GLU A 1 95 ? -4.964 6.179 26.649 1.00 73.50 95 GLU A N 1
ATOM 728 C CA . GLU A 1 95 ? -4.046 5.345 25.878 1.00 73.50 95 GLU A CA 1
ATOM 729 C C . GLU A 1 95 ? -4.831 4.180 25.245 1.00 73.50 95 GLU A C 1
ATOM 731 O O . GLU A 1 95 ? -5.527 3.448 25.963 1.00 73.50 95 GLU A O 1
ATOM 736 N N . PRO A 1 96 ? -4.782 4.010 23.910 1.00 78.31 96 PRO A N 1
ATOM 737 C CA . PRO A 1 96 ? -5.525 2.951 23.249 1.00 78.31 96 PRO A CA 1
ATOM 738 C C . PRO A 1 96 ? -5.065 1.566 23.704 1.00 78.31 96 PRO A C 1
ATOM 740 O O . PRO A 1 96 ? -3.917 1.178 23.488 1.00 78.31 96 PRO A O 1
ATOM 743 N N . LYS A 1 97 ? -5.985 0.781 24.269 1.00 81.62 97 LYS A N 1
ATOM 744 C CA . LYS A 1 97 ? -5.778 -0.660 24.440 1.00 81.62 97 LYS A CA 1
ATOM 745 C C . LYS A 1 97 ? -6.033 -1.351 23.104 1.00 81.62 97 LYS A C 1
ATOM 747 O O . LYS A 1 97 ? -7.115 -1.202 22.541 1.00 81.62 97 LYS A O 1
ATOM 752 N N . LEU A 1 98 ? -5.037 -2.083 22.612 1.00 86.44 98 LEU A N 1
ATOM 753 C CA . LEU A 1 98 ? -5.114 -2.809 21.347 1.00 86.44 98 LEU A CA 1
ATOM 754 C C . LEU A 1 98 ? -5.368 -4.297 21.601 1.00 86.44 98 LEU A C 1
ATOM 756 O O . LEU A 1 98 ? -4.674 -4.914 22.405 1.00 86.44 98 LEU A O 1
ATOM 760 N N . TYR A 1 99 ? -6.324 -4.867 20.875 1.00 84.38 99 TYR A N 1
ATOM 761 C CA . TYR A 1 99 ? -6.723 -6.277 20.926 1.00 84.38 99 TYR A CA 1
ATOM 762 C C . TYR A 1 99 ? -6.521 -6.931 19.559 1.00 84.38 99 TYR A C 1
ATOM 764 O O . TYR A 1 99 ? -7.438 -7.490 18.964 1.00 84.38 99 TYR A O 1
ATOM 772 N N . ALA A 1 100 ? -5.319 -6.764 19.019 1.00 79.44 100 ALA A N 1
ATOM 773 C CA . ALA A 1 100 ? -5.008 -7.108 17.640 1.00 79.44 100 ALA A CA 1
ATOM 774 C C . ALA A 1 100 ? -4.048 -8.288 17.499 1.00 79.44 100 ALA A C 1
ATOM 776 O O . ALA A 1 100 ? -3.837 -8.743 16.388 1.00 79.44 100 ALA A O 1
ATOM 777 N N . THR A 1 101 ? -3.448 -8.775 18.579 1.00 78.25 101 THR A N 1
ATOM 778 C CA . THR A 1 101 ? -2.519 -9.915 18.586 1.00 78.25 101 THR A CA 1
ATOM 779 C C . THR A 1 101 ? -2.638 -10.645 19.922 1.00 78.25 101 THR A C 1
ATOM 781 O O . THR A 1 101 ? -3.371 -10.209 20.816 1.00 78.25 101 THR A O 1
ATOM 784 N N . GLY A 1 102 ? -1.898 -11.742 20.083 1.00 67.94 102 GLY A N 1
ATOM 785 C CA . GLY A 1 102 ? -1.754 -12.403 21.380 1.00 67.94 102 GLY A CA 1
ATOM 786 C C . GLY A 1 102 ? -2.655 -13.613 21.573 1.00 67.94 102 GLY A C 1
ATOM 787 O O . GLY A 1 102 ? -2.873 -14.001 22.718 1.00 67.94 102 GLY A O 1
ATOM 788 N N . ALA A 1 103 ? -3.113 -14.239 20.484 1.00 73.75 103 ALA A N 1
ATOM 789 C CA . ALA A 1 103 ? -3.736 -15.562 20.530 1.00 73.75 103 ALA A CA 1
ATOM 790 C C . ALA A 1 103 ? -2.848 -16.563 21.292 1.00 73.75 103 ALA A C 1
ATOM 792 O O . ALA A 1 103 ? -3.331 -17.263 22.173 1.00 73.75 103 ALA A O 1
ATOM 793 N N . ASP A 1 104 ? -1.531 -16.533 21.063 1.00 70.94 104 ASP A N 1
ATOM 794 C CA . ASP A 1 104 ? -0.573 -17.386 21.779 1.00 70.94 104 ASP A CA 1
ATOM 795 C C . ASP A 1 104 ? -0.495 -17.065 23.278 1.00 70.94 104 ASP A C 1
ATOM 797 O O . ASP A 1 104 ? -0.449 -17.968 24.108 1.00 70.94 104 ASP A O 1
ATOM 801 N N . ARG A 1 105 ? -0.528 -15.777 23.653 1.00 72.00 105 ARG A N 1
ATOM 802 C CA . ARG A 1 105 ? -0.555 -15.368 25.069 1.00 72.00 105 ARG A CA 1
ATOM 803 C C . ARG A 1 105 ? -1.876 -15.737 25.735 1.00 72.00 105 ARG A C 1
ATOM 805 O O . ARG A 1 105 ? -1.868 -16.097 26.905 1.00 72.00 105 ARG A O 1
ATOM 812 N N . ALA A 1 106 ? -2.988 -15.650 25.009 1.00 72.38 106 ALA A N 1
ATOM 813 C CA . ALA A 1 106 ? -4.298 -16.073 25.483 1.00 72.38 106 ALA A CA 1
ATOM 814 C C . ALA A 1 106 ? -4.349 -17.595 25.667 1.00 72.38 106 ALA A C 1
ATOM 816 O O . ALA A 1 106 ? -4.787 -18.043 26.721 1.00 72.38 106 ALA A O 1
ATOM 817 N N . ARG A 1 107 ? -3.818 -18.374 24.711 1.00 76.44 107 ARG A N 1
ATOM 818 C CA . ARG A 1 107 ? -3.645 -19.829 24.843 1.00 76.44 107 ARG A CA 1
ATOM 819 C C . ARG A 1 107 ? -2.775 -20.178 26.047 1.00 76.44 107 ARG A C 1
ATOM 821 O O . ARG A 1 107 ? -3.195 -20.990 26.859 1.00 76.44 107 ARG A O 1
ATOM 828 N N . GLN A 1 108 ? -1.628 -19.518 26.219 1.00 76.69 108 GLN A N 1
ATOM 829 C CA . GLN A 1 108 ? -0.748 -19.762 27.365 1.00 76.69 108 GLN A CA 1
ATOM 830 C C . GLN A 1 108 ? -1.426 -19.418 28.697 1.00 76.69 108 GLN A C 1
ATOM 832 O O . GLN A 1 108 ? -1.462 -20.251 29.593 1.00 76.69 108 GLN A O 1
ATOM 837 N N . ALA A 1 109 ? -2.014 -18.226 28.825 1.00 75.38 109 ALA A N 1
ATOM 838 C CA . ALA A 1 109 ? -2.674 -17.805 30.059 1.00 75.38 109 ALA A CA 1
ATOM 839 C C . ALA A 1 109 ? -3.881 -18.688 30.412 1.00 75.38 109 ALA A C 1
ATOM 841 O O . ALA A 1 109 ? -4.188 -18.893 31.584 1.00 75.38 109 ALA A O 1
ATOM 842 N N . ALA A 1 110 ? -4.578 -19.203 29.403 1.00 77.81 110 ALA A N 1
ATOM 843 C CA . ALA A 1 110 ? -5.724 -20.067 29.600 1.00 77.81 110 ALA A CA 1
ATOM 844 C C . ALA A 1 110 ? -5.310 -21.524 29.884 1.00 77.81 110 ALA A C 1
ATOM 846 O O . ALA A 1 110 ? -5.936 -22.161 30.728 1.00 77.81 110 ALA A O 1
ATOM 847 N N . ALA A 1 111 ? -4.198 -22.000 29.311 1.00 79.62 111 ALA A N 1
ATOM 848 C CA . ALA A 1 111 ? -3.539 -23.236 29.734 1.00 79.62 111 ALA A CA 1
ATOM 849 C C . ALA A 1 111 ? -3.083 -23.148 31.202 1.00 79.62 111 ALA A C 1
ATOM 851 O O . ALA A 1 111 ? -3.354 -24.058 31.984 1.00 79.62 111 ALA A O 1
ATOM 852 N N . ASP A 1 112 ? -2.489 -22.020 31.607 1.00 83.75 112 ASP A N 1
ATOM 853 C CA . ASP A 1 112 ? -2.098 -21.756 32.999 1.00 83.75 112 ASP A CA 1
ATOM 854 C C . ASP A 1 112 ? -3.319 -21.720 33.945 1.00 83.75 112 ASP A C 1
ATOM 856 O O . ASP A 1 112 ? -3.215 -22.069 35.121 1.00 83.75 112 ASP A O 1
ATOM 860 N N . ALA A 1 113 ? -4.492 -21.329 33.433 1.00 83.88 113 ALA A N 1
ATOM 861 C CA . ALA A 1 113 ? -5.765 -21.315 34.156 1.00 83.88 113 ALA A CA 1
ATOM 862 C C . ALA A 1 113 ? -6.550 -22.643 34.080 1.00 83.88 113 ALA A C 1
ATOM 864 O O . ALA A 1 113 ? -7.630 -22.739 34.665 1.00 83.88 113 ALA A O 1
ATOM 865 N N . GLY A 1 114 ? -6.032 -23.660 33.380 1.00 85.81 114 GLY A N 1
ATOM 866 C CA . GLY A 1 114 ? -6.677 -24.968 33.224 1.00 85.81 114 GLY A CA 1
ATOM 867 C C . GLY A 1 114 ? -7.923 -24.972 32.329 1.00 85.81 114 GLY A C 1
ATOM 868 O O . GLY A 1 114 ? -8.787 -25.830 32.502 1.00 85.81 114 GLY A O 1
ATOM 869 N N . ILE A 1 115 ? -8.043 -24.013 31.409 1.00 84.56 115 ILE A N 1
ATOM 870 C CA . ILE A 1 115 ? -9.126 -23.944 30.419 1.00 84.56 115 ILE A CA 1
ATOM 871 C C . ILE A 1 115 ? -8.770 -24.839 29.224 1.00 84.56 115 ILE A C 1
ATOM 873 O O . ILE A 1 115 ? -7.617 -24.878 28.794 1.00 84.56 115 ILE A O 1
ATOM 877 N N . ASP A 1 116 ? -9.762 -25.549 28.682 1.00 86.94 116 ASP A N 1
ATOM 878 C CA . ASP A 1 116 ? -9.586 -26.439 27.531 1.00 86.94 116 ASP A CA 1
ATOM 879 C C . ASP A 1 116 ? -9.177 -25.678 26.257 1.00 86.94 116 ASP A C 1
ATOM 881 O O . ASP A 1 116 ? -9.757 -24.644 25.908 1.00 86.94 116 ASP A O 1
ATOM 885 N N . GLU A 1 117 ? -8.208 -26.225 25.519 1.00 79.38 117 GLU A N 1
ATOM 886 C CA . GLU A 1 117 ? -7.644 -25.610 24.311 1.00 79.38 117 GLU A CA 1
ATOM 887 C C . GLU A 1 117 ? -8.719 -25.395 23.237 1.00 79.38 117 GLU A C 1
ATOM 889 O O . GLU A 1 117 ? -8.815 -24.314 22.656 1.00 79.38 117 GLU A O 1
ATOM 894 N N . ALA A 1 118 ? -9.612 -26.371 23.042 1.00 83.44 118 ALA A N 1
ATOM 895 C CA . ALA A 1 118 ? -10.690 -26.266 22.059 1.00 83.44 118 ALA A CA 1
ATOM 896 C C . ALA A 1 118 ? -11.771 -25.240 22.450 1.00 83.44 118 ALA A C 1
ATOM 898 O O . ALA A 1 118 ? -12.521 -24.753 21.596 1.00 83.44 118 ALA A O 1
ATOM 899 N N . GLU A 1 119 ? -11.903 -24.906 23.734 1.00 82.56 119 GLU A N 1
ATOM 900 C CA . GLU A 1 119 ? -12.772 -23.822 24.194 1.00 82.56 119 GLU A CA 1
ATOM 901 C C . GLU A 1 119 ? -12.150 -22.454 23.899 1.00 82.56 119 GLU A C 1
ATOM 903 O O . GLU A 1 119 ? -12.820 -21.596 23.320 1.00 82.56 119 GLU A O 1
ATOM 908 N N . ILE A 1 120 ? -10.858 -22.280 24.182 1.00 81.00 120 ILE A N 1
ATOM 909 C CA . ILE A 1 120 ? -10.119 -21.040 23.897 1.00 81.00 120 ILE A CA 1
ATOM 910 C C . ILE A 1 120 ? -10.072 -20.767 22.395 1.00 81.00 120 ILE A C 1
ATOM 912 O O . ILE A 1 120 ? -10.317 -19.639 21.971 1.00 81.00 120 ILE A O 1
ATOM 916 N N . GLU A 1 121 ? -9.818 -21.793 21.584 1.00 80.56 121 GLU A N 1
ATOM 917 C CA . GLU A 1 121 ? -9.800 -21.684 20.125 1.00 80.56 121 GLU A CA 1
ATOM 918 C C . GLU A 1 121 ? -11.151 -21.187 19.592 1.00 80.56 121 GLU A C 1
ATOM 920 O O . GLU A 1 121 ? -11.206 -20.243 18.803 1.00 80.56 121 GLU A O 1
ATOM 925 N N . ARG A 1 122 ? -12.269 -21.723 20.105 1.00 81.00 122 ARG A N 1
ATOM 926 C CA . ARG A 1 122 ? -13.616 -21.235 19.757 1.00 81.00 122 ARG A CA 1
ATOM 927 C C . ARG A 1 122 ? -13.865 -19.805 20.237 1.00 81.00 122 ARG A C 1
ATOM 929 O O . ARG A 1 122 ? -14.494 -19.029 19.516 1.00 81.00 122 ARG A O 1
ATOM 936 N N . MET A 1 123 ? -13.386 -19.442 21.427 1.00 78.75 123 MET A N 1
ATOM 937 C CA . MET A 1 123 ? -13.518 -18.083 21.962 1.00 78.75 123 MET A CA 1
ATOM 938 C C . MET A 1 123 ? -12.737 -17.066 21.126 1.00 78.75 123 MET A C 1
ATOM 940 O O . MET A 1 123 ? -13.281 -16.016 20.789 1.00 78.75 123 MET A O 1
ATOM 944 N N . LEU A 1 124 ? -11.493 -17.377 20.760 1.00 79.19 124 LEU A N 1
ATOM 945 C CA . LEU A 1 124 ? -10.642 -16.519 19.937 1.00 79.19 124 LEU A CA 1
ATOM 946 C C . LEU A 1 124 ? -11.170 -16.412 18.506 1.00 79.19 124 LEU A C 1
ATOM 948 O O . LEU A 1 124 ? -11.282 -15.303 17.989 1.00 79.19 124 LEU A O 1
ATOM 952 N N . ALA A 1 125 ? -11.587 -17.528 17.906 1.00 78.38 125 ALA A N 1
ATOM 953 C CA . ALA A 1 125 ? -12.241 -17.543 16.600 1.00 78.38 125 ALA A CA 1
ATOM 954 C C . ALA A 1 125 ? -13.493 -16.646 16.603 1.00 78.38 125 ALA A C 1
ATOM 956 O O . ALA A 1 125 ? -13.656 -15.773 15.748 1.00 78.38 125 ALA A O 1
ATOM 957 N N . SER A 1 126 ? -14.335 -16.761 17.637 1.00 80.12 126 SER A N 1
ATOM 958 C CA . SER A 1 126 ? -15.495 -15.882 17.806 1.00 80.12 126 SER A CA 1
ATOM 959 C C . SER A 1 126 ? -15.112 -14.418 18.045 1.00 80.12 126 SER A C 1
ATOM 961 O O . SER A 1 126 ? -15.832 -13.534 17.583 1.00 80.12 126 SER A O 1
ATOM 963 N N . PHE A 1 127 ? -14.028 -14.141 18.773 1.00 79.50 127 PHE A N 1
ATOM 964 C CA . PHE A 1 127 ? -13.571 -12.783 19.076 1.00 79.50 127 PHE A CA 1
ATOM 965 C C . PHE A 1 127 ? -13.042 -12.065 17.830 1.00 79.50 127 PHE A C 1
ATOM 967 O O . PHE A 1 127 ? -13.377 -10.904 17.593 1.00 79.50 127 PHE A O 1
ATOM 974 N N . PHE A 1 128 ? -12.259 -12.765 17.009 1.00 78.88 128 PHE A N 1
ATOM 975 C CA . PHE A 1 128 ? -11.726 -12.237 15.755 1.00 78.88 128 PHE A CA 1
ATOM 976 C C . PHE A 1 128 ? -12.724 -12.311 14.592 1.00 78.88 128 PHE A C 1
ATOM 978 O O . PHE A 1 128 ? -12.474 -11.737 13.533 1.00 78.88 128 PHE A O 1
ATOM 985 N N . GLY A 1 129 ? -13.875 -12.964 14.782 1.00 72.00 129 GLY A N 1
ATOM 986 C CA . GLY A 1 129 ? -14.877 -13.140 13.731 1.00 72.00 129 GLY A CA 1
ATOM 987 C C . GLY A 1 129 ? -14.377 -14.033 12.592 1.00 72.00 129 GLY A C 1
ATOM 988 O O . GLY A 1 129 ? -14.732 -13.812 11.436 1.00 72.00 129 GLY A O 1
ATOM 989 N N . SER A 1 130 ? -13.524 -15.007 12.908 1.00 70.88 130 SER A N 1
ATOM 990 C CA . SER A 1 130 ? -12.909 -15.954 11.975 1.00 70.88 130 SER A CA 1
ATOM 991 C C . SER A 1 130 ? -13.223 -17.401 12.363 1.00 70.88 130 SER A C 1
ATOM 993 O O . SER A 1 130 ? -13.733 -17.681 13.441 1.00 70.88 130 SER A O 1
ATOM 995 N N . HIS A 1 131 ? -12.932 -18.345 11.465 1.00 69.38 131 HIS A N 1
ATOM 996 C CA . HIS A 1 131 ? -12.994 -19.785 11.762 1.00 69.38 131 HIS A CA 1
ATOM 997 C C . HIS A 1 131 ? -11.729 -20.319 12.452 1.00 69.38 131 HIS A C 1
ATOM 999 O O . HIS A 1 131 ? -11.693 -21.478 12.848 1.00 69.38 131 HIS A O 1
ATOM 1005 N N . ASP A 1 132 ? -10.707 -19.475 12.569 1.00 71.81 132 ASP A N 1
ATOM 1006 C CA . ASP A 1 132 ? -9.405 -19.758 13.165 1.00 71.81 132 ASP A CA 1
ATOM 1007 C C . ASP A 1 132 ? -9.189 -18.787 14.337 1.00 71.81 132 ASP A C 1
ATOM 1009 O O . ASP A 1 132 ? -9.630 -17.636 14.264 1.00 71.81 132 ASP A O 1
ATOM 1013 N N . ALA A 1 133 ? -8.537 -19.243 15.406 1.00 74.81 133 ALA A N 1
ATOM 1014 C CA . ALA A 1 133 ? -8.160 -18.429 16.557 1.00 74.81 133 ALA A CA 1
ATOM 1015 C C . ALA A 1 133 ? -7.028 -17.437 16.268 1.00 74.81 133 ALA A C 1
ATOM 1017 O O . ALA A 1 133 ? -6.723 -16.588 17.110 1.00 74.81 133 ALA A O 1
ATOM 1018 N N . SER A 1 134 ? -6.380 -17.536 15.105 1.00 81.12 134 SER A N 1
ATOM 1019 C CA . SER A 1 134 ? -5.348 -16.588 14.705 1.00 81.12 134 SER A CA 1
ATOM 1020 C C . SER A 1 134 ? -5.921 -15.192 14.426 1.00 81.12 134 SER A C 1
ATOM 1022 O O . SER A 1 134 ? -6.922 -15.011 13.727 1.00 81.12 134 SER A O 1
ATOM 1024 N N . SER A 1 135 ? -5.254 -14.165 14.960 1.00 87.25 135 SER A N 1
ATOM 1025 C CA . SER A 1 135 ? -5.625 -12.780 14.675 1.00 87.25 135 SER A CA 1
ATOM 1026 C C . SER A 1 135 ? -5.408 -12.440 13.188 1.00 87.25 135 SER A C 1
ATOM 1028 O O . SER A 1 135 ? -4.401 -12.858 12.602 1.00 87.25 135 SER A O 1
ATOM 1030 N N . PRO A 1 136 ? -6.255 -11.580 12.582 1.00 90.19 136 PRO A N 1
ATOM 1031 C CA . PRO A 1 136 ? -6.018 -11.001 11.257 1.00 90.19 136 PRO A CA 1
ATOM 1032 C C . PRO A 1 136 ? -4.632 -10.361 11.081 1.00 90.19 136 PRO A C 1
ATOM 1034 O O . PRO A 1 136 ? -4.083 -10.383 9.975 1.00 90.19 136 PRO A O 1
ATOM 1037 N N . VAL A 1 137 ? -4.066 -9.799 12.155 1.00 93.75 137 VAL A N 1
ATOM 1038 C CA . VAL A 1 137 ? -2.725 -9.197 12.151 1.00 93.75 137 VAL A CA 1
ATOM 1039 C C . VAL A 1 137 ? -1.651 -10.279 12.175 1.00 93.75 137 VAL A C 1
ATOM 1041 O O . VAL A 1 137 ? -0.738 -10.231 11.355 1.00 93.75 137 VAL A O 1
ATOM 1044 N N . ASP A 1 138 ? -1.785 -11.285 13.045 1.00 92.38 138 ASP A N 1
ATOM 1045 C CA . ASP A 1 138 ? -0.810 -12.377 13.176 1.00 92.38 138 ASP A CA 1
ATOM 1046 C C . ASP A 1 138 ? -0.682 -13.163 11.859 1.00 92.38 138 ASP A C 1
ATOM 1048 O O . ASP A 1 138 ? 0.429 -13.413 11.382 1.00 92.38 138 ASP A O 1
ATOM 1052 N N . ARG A 1 139 ? -1.812 -13.444 11.191 1.00 93.56 139 ARG A N 1
ATOM 1053 C CA . ARG A 1 139 ? -1.830 -14.071 9.856 1.00 93.56 139 ARG A CA 1
ATOM 1054 C C . ARG A 1 139 ? -1.052 -13.258 8.821 1.00 93.56 139 ARG A C 1
ATOM 1056 O O . ARG A 1 139 ? -0.262 -13.809 8.057 1.00 93.56 139 ARG A O 1
ATOM 1063 N N . ARG A 1 140 ? -1.248 -11.936 8.797 1.00 96.50 140 ARG A N 1
ATOM 1064 C CA . ARG A 1 140 ? -0.548 -11.044 7.861 1.00 96.50 140 ARG A CA 1
ATOM 1065 C C . ARG A 1 140 ? 0.931 -10.907 8.190 1.00 96.50 140 ARG A C 1
ATOM 1067 O O . ARG A 1 140 ? 1.736 -10.901 7.268 1.00 96.50 140 ARG A O 1
ATOM 1074 N N . ILE A 1 141 ? 1.307 -10.866 9.468 1.00 96.75 141 ILE A N 1
ATOM 1075 C CA . ILE A 1 141 ? 2.715 -10.889 9.891 1.00 96.75 141 ILE A CA 1
ATOM 1076 C C . ILE A 1 141 ? 3.397 -12.169 9.398 1.00 96.75 141 ILE A C 1
ATOM 1078 O O . ILE A 1 141 ? 4.496 -12.093 8.850 1.00 96.75 141 ILE A O 1
ATOM 1082 N N . ALA A 1 142 ? 2.750 -13.329 9.533 1.00 96.19 142 ALA A N 1
ATOM 1083 C CA . ALA A 1 142 ? 3.298 -14.590 9.039 1.00 96.19 142 ALA A CA 1
ATOM 1084 C C . ALA A 1 142 ? 3.554 -14.547 7.521 1.00 96.19 142 ALA A C 1
ATOM 1086 O O . ALA A 1 142 ? 4.641 -14.910 7.065 1.00 96.19 142 ALA A O 1
ATOM 1087 N N . VAL A 1 143 ? 2.601 -14.028 6.739 1.00 98.06 143 VAL A N 1
ATOM 1088 C CA . VAL A 1 143 ? 2.767 -13.872 5.284 1.00 98.06 143 VAL A CA 1
ATOM 1089 C C . VAL A 1 143 ? 3.830 -12.826 4.933 1.00 98.06 143 VAL A C 1
ATOM 1091 O O . VAL A 1 143 ? 4.644 -13.075 4.048 1.00 98.06 143 VAL A O 1
ATOM 1094 N N . LEU A 1 144 ? 3.918 -11.708 5.661 1.00 98.44 144 LEU A N 1
ATOM 1095 C CA . LEU A 1 144 ? 4.967 -10.694 5.476 1.00 98.44 144 LEU A CA 1
ATOM 1096 C C . LEU A 1 144 ? 6.370 -11.272 5.714 1.00 98.44 144 LEU A C 1
ATOM 1098 O O . LEU A 1 144 ? 7.288 -10.984 4.946 1.00 98.44 144 LEU A O 1
ATOM 1102 N N . LYS A 1 145 ? 6.545 -12.130 6.727 1.00 98.44 145 LYS A N 1
ATOM 1103 C CA . LYS A 1 145 ? 7.815 -12.832 6.984 1.00 98.44 145 LYS A CA 1
ATOM 1104 C C . LYS A 1 145 ? 8.178 -13.799 5.855 1.00 98.44 145 LYS A C 1
ATOM 1106 O O . LYS A 1 145 ? 9.332 -13.847 5.434 1.00 98.44 145 LYS A O 1
ATOM 1111 N N . ARG A 1 146 ? 7.200 -14.545 5.331 1.00 98.31 146 ARG A N 1
ATOM 1112 C CA . ARG A 1 146 ? 7.406 -15.440 4.179 1.00 98.31 146 ARG A CA 1
ATOM 1113 C C . ARG A 1 146 ? 7.749 -14.664 2.909 1.00 98.31 146 ARG A C 1
ATOM 1115 O O . ARG A 1 146 ? 8.677 -15.046 2.201 1.00 98.31 146 ARG A O 1
ATOM 1122 N N . ALA A 1 147 ? 7.054 -13.555 2.658 1.00 97.94 147 ALA A N 1
ATOM 1123 C CA . ALA A 1 147 ? 7.347 -12.657 1.547 1.00 97.94 147 ALA A CA 1
ATOM 1124 C C . ALA A 1 147 ? 8.758 -12.069 1.658 1.00 97.94 147 ALA A C 1
ATOM 1126 O O . ALA A 1 147 ? 9.500 -12.081 0.679 1.00 97.94 147 ALA A O 1
ATOM 1127 N N . TRP A 1 148 ? 9.173 -11.646 2.855 1.00 98.31 148 TRP A N 1
ATOM 1128 C CA . TRP A 1 148 ? 10.545 -11.207 3.109 1.00 98.31 148 TRP A CA 1
ATOM 1129 C C . TRP A 1 148 ? 11.575 -12.289 2.778 1.00 98.31 148 TRP A C 1
ATOM 1131 O O . TRP A 1 148 ? 12.529 -12.015 2.056 1.00 98.31 148 TRP A O 1
ATOM 1141 N N . ALA A 1 149 ? 11.378 -13.518 3.261 1.00 98.25 149 ALA A N 1
ATOM 1142 C CA . ALA A 1 149 ? 12.294 -14.625 2.992 1.00 98.25 149 ALA A CA 1
ATOM 1143 C C . ALA A 1 149 ? 12.397 -14.944 1.489 1.00 98.25 149 ALA A C 1
ATOM 1145 O O . ALA A 1 149 ? 13.498 -15.147 0.974 1.00 98.25 149 ALA A O 1
ATOM 1146 N N . ALA A 1 150 ? 11.269 -14.931 0.770 1.00 98.00 150 ALA A N 1
ATOM 1147 C CA . ALA A 1 150 ? 11.249 -15.118 -0.679 1.00 98.00 150 ALA A CA 1
ATOM 1148 C C . ALA A 1 150 ? 12.022 -14.001 -1.404 1.00 98.00 150 ALA A C 1
ATOM 1150 O O . ALA A 1 150 ? 12.880 -14.282 -2.240 1.00 98.00 150 ALA A O 1
ATOM 1151 N N . LEU A 1 151 ? 11.779 -12.738 -1.042 1.00 97.12 151 LEU A N 1
ATOM 1152 C CA . LEU A 1 151 ? 12.466 -11.584 -1.629 1.00 97.12 151 LEU A CA 1
ATOM 1153 C C . LEU A 1 151 ? 13.959 -11.563 -1.301 1.00 97.12 151 LEU A C 1
ATOM 1155 O O . LEU A 1 151 ? 14.761 -11.214 -2.166 1.00 97.12 151 LEU A O 1
ATOM 1159 N N . ASP A 1 152 ? 14.350 -11.961 -0.090 1.00 97.81 152 ASP A N 1
ATOM 1160 C CA . ASP A 1 152 ? 15.758 -12.112 0.271 1.00 97.81 152 ASP A CA 1
ATOM 1161 C C . ASP A 1 152 ? 16.449 -13.138 -0.632 1.00 97.81 152 ASP A C 1
ATOM 1163 O O . ASP A 1 152 ? 17.516 -12.850 -1.176 1.00 97.81 152 ASP A O 1
ATOM 1167 N N . GLY A 1 153 ? 15.819 -14.297 -0.849 1.00 97.44 153 GLY A N 1
ATOM 1168 C CA . GLY A 1 153 ? 16.325 -15.330 -1.752 1.00 97.44 153 GLY A CA 1
ATOM 1169 C C . GLY A 1 153 ? 16.437 -14.855 -3.204 1.00 97.44 153 GLY A C 1
ATOM 1170 O O . GLY A 1 153 ? 17.453 -15.104 -3.862 1.00 97.44 153 GLY A O 1
ATOM 1171 N N . LEU A 1 154 ? 15.433 -14.124 -3.699 1.00 96.44 154 LEU A N 1
ATOM 1172 C CA . LEU A 1 154 ? 15.444 -13.552 -5.048 1.00 96.44 154 LEU A CA 1
ATOM 1173 C C . LEU A 1 154 ? 16.572 -12.537 -5.222 1.00 96.44 154 LEU A C 1
ATOM 1175 O O . LEU A 1 154 ? 17.358 -12.654 -6.156 1.00 96.44 154 LEU A O 1
ATOM 1179 N N . HIS A 1 155 ? 16.708 -11.590 -4.294 1.00 95.75 155 HIS A N 1
ATOM 1180 C CA . HIS A 1 155 ? 17.775 -10.592 -4.343 1.00 95.75 155 HIS A CA 1
ATOM 1181 C C . HIS A 1 155 ? 19.167 -11.208 -4.182 1.00 95.75 155 HIS A C 1
ATOM 1183 O O . HIS A 1 155 ? 20.091 -10.816 -4.887 1.00 95.75 155 HIS A O 1
ATOM 1189 N N . ALA A 1 156 ? 19.335 -12.184 -3.286 1.00 96.12 156 ALA A N 1
ATOM 1190 C CA . ALA A 1 156 ? 20.617 -12.861 -3.078 1.00 96.12 156 ALA A CA 1
ATOM 1191 C C . ALA A 1 156 ? 21.059 -13.682 -4.303 1.00 96.12 156 ALA A C 1
ATOM 1193 O O . ALA A 1 156 ? 22.251 -13.880 -4.520 1.00 96.12 156 ALA A O 1
ATOM 1194 N N . SER A 1 157 ? 20.104 -14.146 -5.113 1.00 93.69 157 SER A N 1
ATOM 1195 C CA . SER A 1 157 ? 20.353 -14.891 -6.352 1.00 93.69 157 SER A CA 1
ATOM 1196 C C . SER A 1 157 ? 20.138 -14.054 -7.618 1.00 93.69 157 SER A C 1
ATOM 1198 O O . SER A 1 157 ? 20.058 -14.608 -8.720 1.00 93.69 157 SER A O 1
ATOM 1200 N N . LEU A 1 158 ? 20.034 -12.729 -7.475 1.00 90.56 158 LEU A N 1
ATOM 1201 C CA . LEU A 1 158 ? 19.884 -11.816 -8.597 1.00 90.56 158 LEU A CA 1
ATOM 1202 C C . LEU A 1 158 ? 21.174 -11.812 -9.421 1.00 90.56 158 LEU A C 1
ATOM 1204 O O . LEU A 1 158 ? 22.285 -11.798 -8.883 1.00 90.56 158 LEU A O 1
ATOM 1208 N N . THR A 1 159 ? 21.003 -11.840 -10.736 1.00 85.44 159 THR A N 1
ATOM 1209 C CA . THR A 1 159 ? 22.076 -11.788 -11.733 1.00 85.44 159 THR A CA 1
ATOM 1210 C C . THR A 1 159 ? 21.593 -10.949 -12.911 1.00 85.44 159 THR A C 1
ATOM 1212 O O . THR A 1 159 ? 20.397 -11.038 -13.210 1.00 85.44 159 THR A O 1
ATOM 1215 N N . PRO A 1 160 ? 22.483 -10.263 -13.646 1.00 79.62 160 PRO A N 1
ATOM 1216 C CA . PRO A 1 160 ? 22.155 -9.564 -14.896 1.00 79.62 160 PRO A CA 1
ATOM 1217 C C . PRO A 1 160 ? 21.231 -10.352 -15.837 1.00 79.62 160 PRO A C 1
ATOM 1219 O O . PRO A 1 160 ? 20.238 -9.842 -16.348 1.00 79.62 160 PRO A O 1
ATOM 1222 N N . ALA A 1 161 ? 21.496 -11.653 -16.004 1.00 78.56 161 ALA A N 1
ATOM 1223 C CA . ALA A 1 161 ? 20.741 -12.531 -16.899 1.00 78.56 161 ALA A CA 1
ATOM 1224 C C . ALA A 1 161 ? 19.279 -12.781 -16.482 1.00 78.56 161 ALA A C 1
ATOM 1226 O O . ALA A 1 161 ? 18.469 -13.162 -17.322 1.00 78.56 161 ALA A O 1
ATOM 1227 N N . ARG A 1 162 ? 18.933 -12.589 -15.203 1.00 80.00 162 ARG A N 1
ATOM 1228 C CA . ARG A 1 162 ? 17.565 -12.776 -14.688 1.00 80.00 162 ARG A CA 1
ATOM 1229 C C . ARG A 1 162 ? 16.683 -11.539 -14.872 1.00 80.00 162 ARG A C 1
ATOM 1231 O O . ARG A 1 162 ? 15.469 -11.647 -14.716 1.00 80.00 162 ARG A O 1
ATOM 1238 N N . GLY A 1 163 ? 17.276 -10.401 -15.233 1.00 80.19 163 GLY A N 1
ATOM 1239 C CA . GLY A 1 163 ? 16.583 -9.121 -15.317 1.00 80.19 163 GLY A CA 1
ATOM 1240 C C . GLY A 1 163 ? 16.270 -8.527 -13.943 1.00 80.19 163 GLY A C 1
ATOM 1241 O O . GLY A 1 163 ? 16.572 -9.110 -12.904 1.00 80.19 163 GLY A O 1
ATOM 1242 N N . THR A 1 164 ? 15.677 -7.336 -13.950 1.00 83.69 164 THR A N 1
ATOM 1243 C CA . THR A 1 164 ? 15.314 -6.604 -12.731 1.00 83.69 164 THR A CA 1
ATOM 1244 C C . THR A 1 164 ? 14.181 -7.279 -11.945 1.00 83.69 164 THR A C 1
ATOM 1246 O O . THR A 1 164 ? 13.325 -7.950 -12.523 1.00 83.69 164 THR A O 1
ATOM 1249 N N . LEU A 1 165 ? 14.158 -7.063 -10.622 1.00 89.19 165 LEU A N 1
ATOM 1250 C CA . LEU A 1 165 ? 13.038 -7.439 -9.747 1.00 89.19 165 LEU A CA 1
ATOM 1251 C C . LEU A 1 165 ? 12.002 -6.311 -9.573 1.00 89.19 165 LEU A C 1
ATOM 1253 O O . LEU A 1 165 ? 11.080 -6.471 -8.774 1.00 89.19 165 LEU A O 1
ATOM 1257 N N . TRP A 1 166 ? 12.131 -5.198 -10.308 1.00 86.56 166 TRP A N 1
ATOM 1258 C CA . TRP A 1 166 ? 11.077 -4.181 -10.406 1.00 86.56 166 TRP A CA 1
ATOM 1259 C C . TRP A 1 166 ? 9.774 -4.828 -10.919 1.00 86.56 166 TRP A C 1
ATOM 1261 O O . TRP A 1 166 ? 9.749 -5.462 -11.975 1.00 86.56 166 TRP A O 1
ATOM 1271 N N . GLY A 1 167 ? 8.688 -4.652 -10.173 1.00 85.81 167 GLY A N 1
ATOM 1272 C CA . GLY A 1 167 ? 7.355 -5.207 -10.399 1.00 85.81 167 GLY A CA 1
ATOM 1273 C C . GLY A 1 167 ? 7.033 -6.440 -9.549 1.00 85.81 167 GLY A C 1
ATOM 1274 O O . GLY A 1 167 ? 5.910 -6.939 -9.607 1.00 85.81 167 GLY A O 1
ATOM 1275 N N . VAL A 1 168 ? 7.972 -6.953 -8.741 1.00 91.94 168 VAL A N 1
ATOM 1276 C CA . VAL A 1 168 ? 7.743 -8.175 -7.943 1.00 91.94 168 VAL A CA 1
ATOM 1277 C C . VAL A 1 168 ? 6.673 -8.006 -6.864 1.00 91.94 168 VAL A C 1
ATOM 1279 O O . VAL A 1 168 ? 6.102 -9.001 -6.433 1.00 91.94 168 VAL A O 1
ATOM 1282 N N . LEU A 1 169 ? 6.382 -6.783 -6.413 1.00 92.44 169 LEU A N 1
ATOM 1283 C CA . LEU A 1 169 ? 5.309 -6.523 -5.452 1.00 92.44 169 LEU A CA 1
ATOM 1284 C C . LEU A 1 169 ? 4.331 -5.446 -5.923 1.00 92.44 169 LEU A C 1
ATOM 1286 O O . LEU A 1 169 ? 3.603 -4.885 -5.106 1.00 92.44 169 LEU A O 1
ATOM 1290 N N . ASP A 1 170 ? 4.305 -5.141 -7.220 1.00 89.19 170 ASP A N 1
ATOM 1291 C CA . ASP A 1 170 ? 3.489 -4.054 -7.766 1.00 89.19 170 ASP A CA 1
ATOM 1292 C C . ASP A 1 170 ? 3.705 -2.729 -7.016 1.00 89.19 170 ASP A C 1
ATOM 1294 O O . ASP A 1 170 ? 2.771 -1.983 -6.715 1.00 89.19 170 ASP A O 1
ATOM 1298 N N . GLU A 1 171 ? 4.954 -2.435 -6.662 1.00 86.69 171 GLU A N 1
ATOM 1299 C CA . GLU A 1 171 ? 5.340 -1.314 -5.804 1.00 86.69 171 GLU A CA 1
ATOM 1300 C C . GLU A 1 171 ? 4.964 0.061 -6.376 1.00 86.69 171 GLU A C 1
ATOM 1302 O O . GLU A 1 171 ? 4.789 1.014 -5.618 1.00 86.69 171 GLU A O 1
ATOM 1307 N N . ARG A 1 172 ? 4.756 0.160 -7.696 1.00 80.25 172 ARG A N 1
ATOM 1308 C CA . ARG A 1 172 ? 4.238 1.373 -8.350 1.00 80.25 172 ARG A CA 1
ATOM 1309 C C . ARG A 1 172 ? 2.737 1.585 -8.147 1.00 80.25 172 ARG A C 1
ATOM 1311 O O . ARG A 1 172 ? 2.251 2.681 -8.390 1.00 80.25 172 ARG A O 1
ATOM 1318 N N . ASN A 1 173 ? 2.009 0.570 -7.674 1.00 82.69 173 ASN A N 1
ATOM 1319 C CA . ASN A 1 173 ? 0.554 0.587 -7.498 1.00 82.69 173 ASN A CA 1
ATOM 1320 C C . ASN A 1 173 ? -0.215 0.946 -8.786 1.00 82.69 173 ASN A C 1
ATOM 1322 O O . ASN A 1 173 ? -1.280 1.565 -8.752 1.00 82.69 173 ASN A O 1
ATOM 1326 N N . GLU A 1 174 ? 0.337 0.562 -9.933 1.00 75.38 174 GLU A N 1
ATOM 1327 C CA . GLU A 1 174 ? -0.187 0.871 -11.258 1.00 75.38 174 GLU A CA 1
ATOM 1328 C C . GLU A 1 174 ? -0.209 -0.412 -12.082 1.00 75.38 174 GLU A C 1
ATOM 1330 O O . GLU A 1 174 ? 0.751 -1.179 -12.080 1.00 75.38 174 GLU A O 1
ATOM 1335 N N . ILE A 1 175 ? -1.335 -0.682 -12.746 1.00 67.50 175 ILE A N 1
ATOM 1336 C CA . ILE A 1 175 ? -1.535 -1.969 -13.424 1.00 67.50 175 ILE A CA 1
ATOM 1337 C C . ILE A 1 175 ? -0.843 -1.984 -14.791 1.00 67.50 175 ILE A C 1
ATOM 1339 O O . ILE A 1 175 ? -0.492 -3.064 -15.240 1.00 67.50 175 ILE A O 1
ATOM 1343 N N . HIS A 1 176 ? -0.578 -0.829 -15.414 1.00 59.44 176 HIS A N 1
ATOM 1344 C CA . HIS A 1 176 ? 0.138 -0.717 -16.689 1.00 59.44 176 HIS A CA 1
ATOM 1345 C C . HIS A 1 176 ? 0.705 0.709 -16.844 1.00 59.44 176 HIS A C 1
ATOM 1347 O O . HIS A 1 176 ? -0.039 1.681 -16.730 1.00 59.44 176 HIS A O 1
ATOM 1353 N N . ASP A 1 177 ? 2.001 0.854 -17.115 1.00 52.53 177 ASP A N 1
ATOM 1354 C CA . ASP A 1 177 ? 2.569 2.031 -17.790 1.00 52.53 177 ASP A CA 1
ATO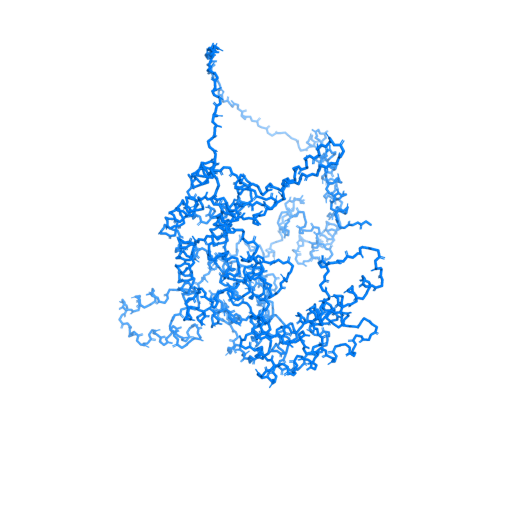M 1355 C C . ASP A 1 177 ? 3.614 1.517 -18.779 1.00 52.53 177 ASP A C 1
ATOM 1357 O O . ASP A 1 177 ?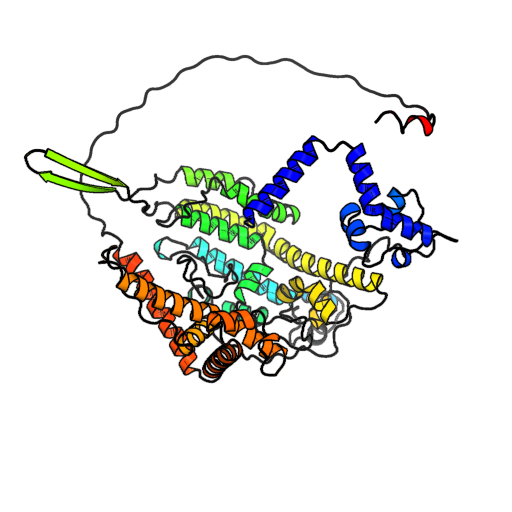 4.775 1.325 -18.429 1.00 52.53 177 ASP A O 1
ATOM 1361 N N . GLU A 1 178 ? 3.183 1.255 -20.018 1.00 50.47 178 GLU A N 1
ATOM 1362 C CA . GLU A 1 178 ? 4.052 0.791 -21.116 1.00 50.47 178 GLU A CA 1
ATOM 1363 C C . GLU A 1 178 ? 5.184 1.791 -21.434 1.00 50.47 178 GLU A C 1
ATOM 1365 O O . GLU A 1 178 ? 6.096 1.477 -22.185 1.00 50.47 178 GLU A O 1
ATOM 1370 N N . ARG A 1 179 ? 5.167 3.002 -20.852 1.00 43.91 179 ARG A N 1
ATOM 1371 C CA . ARG A 1 179 ? 6.242 3.997 -21.009 1.00 43.91 179 ARG A CA 1
ATOM 1372 C C . ARG A 1 179 ? 7.464 3.729 -20.138 1.00 43.91 179 ARG A C 1
ATOM 1374 O O . ARG A 1 179 ? 8.462 4.431 -20.281 1.00 43.91 179 ARG A O 1
ATOM 1381 N N . PHE A 1 180 ? 7.389 2.750 -19.241 1.00 46.41 180 PHE A N 1
ATOM 1382 C CA . PHE A 1 180 ? 8.518 2.321 -18.431 1.00 46.41 180 PHE A CA 1
ATOM 1383 C C . PHE A 1 180 ? 8.752 0.824 -18.630 1.00 46.41 180 PHE A C 1
ATOM 1385 O O . PHE A 1 180 ? 8.299 0.013 -17.824 1.00 46.41 180 PHE A O 1
ATOM 1392 N N . ASP A 1 181 ? 9.537 0.485 -19.656 1.00 52.06 181 ASP A N 1
ATOM 1393 C CA . ASP A 1 181 ? 10.003 -0.876 -20.004 1.00 52.06 181 ASP A CA 1
ATOM 1394 C C . ASP A 1 181 ? 10.696 -1.636 -18.845 1.00 52.06 181 ASP A C 1
ATOM 1396 O O . ASP A 1 181 ? 11.047 -2.810 -18.951 1.00 52.06 181 ASP A O 1
ATOM 1400 N N . GLU A 1 182 ? 10.915 -0.969 -17.714 1.00 56.78 182 GLU A N 1
ATOM 1401 C CA . GLU A 1 182 ? 11.674 -1.443 -16.563 1.00 56.78 182 GLU A CA 1
ATOM 1402 C C . GLU A 1 182 ? 10.835 -2.243 -15.554 1.00 56.78 182 GLU A C 1
ATOM 1404 O O . GLU A 1 182 ? 11.388 -3.062 -14.819 1.00 56.78 182 GLU A O 1
ATOM 1409 N N . CYS A 1 183 ? 9.518 -2.013 -15.473 1.00 56.88 183 CYS A N 1
ATOM 1410 C CA . CYS A 1 183 ? 8.650 -2.705 -14.516 1.00 56.88 183 CYS A CA 1
ATOM 1411 C C . CYS A 1 183 ? 7.969 -3.903 -15.167 1.00 56.88 183 CYS A C 1
ATOM 1413 O O . CYS A 1 183 ? 7.092 -3.755 -16.015 1.00 56.88 183 CYS A O 1
ATOM 1415 N N . ARG A 1 184 ? 8.325 -5.108 -14.713 1.00 69.00 184 ARG A N 1
ATOM 1416 C CA . ARG A 1 184 ? 7.724 -6.340 -15.223 1.00 69.00 184 ARG A CA 1
ATOM 1417 C C . ARG A 1 184 ? 6.345 -6.543 -14.605 1.00 69.00 184 ARG A C 1
ATOM 1419 O O . ARG A 1 184 ? 6.215 -6.813 -13.412 1.00 69.00 184 ARG A O 1
ATOM 1426 N N . THR A 1 185 ? 5.309 -6.430 -15.427 1.00 74.12 185 THR A N 1
ATOM 1427 C CA . THR A 1 185 ? 3.925 -6.665 -15.016 1.00 74.12 185 THR A CA 1
ATOM 1428 C C . THR A 1 185 ? 3.739 -8.100 -14.516 1.00 74.12 185 THR A C 1
ATOM 1430 O O . THR A 1 185 ? 4.157 -9.045 -15.177 1.00 74.12 185 THR A O 1
ATOM 1433 N N . ALA A 1 186 ? 3.080 -8.272 -13.365 1.00 81.56 186 ALA A N 1
ATOM 1434 C CA . ALA A 1 186 ? 2.771 -9.579 -12.776 1.00 81.56 186 ALA A CA 1
ATOM 1435 C C . ALA A 1 186 ? 3.991 -10.480 -12.477 1.00 81.56 186 ALA A C 1
ATOM 1437 O O . ALA A 1 186 ? 3.838 -11.700 -12.366 1.00 81.56 186 ALA A O 1
ATOM 1438 N N . LEU A 1 187 ? 5.187 -9.898 -12.291 1.00 87.62 187 LEU A N 1
ATOM 1439 C CA . LEU A 1 187 ? 6.426 -10.644 -12.029 1.00 87.62 187 LEU A CA 1
ATOM 1440 C C . LEU A 1 187 ? 6.299 -11.605 -10.838 1.00 87.62 187 LEU A C 1
ATOM 1442 O O . LEU A 1 187 ? 6.855 -12.702 -10.864 1.00 87.62 187 LEU A O 1
ATOM 1446 N N . HIS A 1 188 ? 5.518 -11.232 -9.821 1.00 90.81 188 HIS A N 1
ATOM 1447 C CA . HIS A 1 188 ? 5.231 -12.067 -8.655 1.00 90.81 188 HIS A CA 1
ATOM 1448 C C . HIS A 1 188 ? 4.746 -13.484 -9.005 1.00 90.81 188 HIS A C 1
ATOM 1450 O O . HIS A 1 188 ? 5.065 -14.430 -8.287 1.00 90.81 188 HIS A O 1
ATOM 1456 N N . ARG A 1 189 ? 4.018 -13.660 -10.116 1.00 90.69 189 ARG A N 1
ATOM 1457 C CA . ARG A 1 189 ? 3.507 -14.973 -10.550 1.00 90.69 189 ARG A CA 1
ATOM 1458 C C . ARG A 1 189 ? 4.608 -15.895 -11.055 1.00 90.69 189 ARG A C 1
ATOM 1460 O O . ARG A 1 189 ? 4.459 -17.109 -10.991 1.00 90.69 189 ARG A O 1
ATOM 1467 N N . GLU A 1 190 ? 5.683 -15.317 -11.576 1.00 90.00 190 GLU A N 1
ATOM 1468 C CA . GLU A 1 190 ? 6.815 -16.065 -12.112 1.00 90.00 190 GLU A CA 1
ATOM 1469 C C . GLU A 1 190 ? 7.842 -16.405 -11.031 1.00 90.00 190 GLU A C 1
ATOM 1471 O O . GLU A 1 190 ? 8.465 -17.464 -11.088 1.00 90.00 190 GLU A O 1
ATOM 1476 N N . VAL A 1 191 ? 8.054 -15.495 -10.071 1.00 92.88 191 VAL A N 1
ATOM 1477 C CA . VAL A 1 191 ? 9.206 -15.569 -9.155 1.00 92.88 191 VAL A CA 1
ATOM 1478 C C . VAL A 1 191 ? 8.852 -15.877 -7.702 1.00 92.88 191 VAL A C 1
ATOM 1480 O O . VAL A 1 191 ? 9.725 -16.341 -6.969 1.00 92.88 191 VAL A O 1
ATOM 1483 N N . LEU A 1 192 ? 7.614 -15.626 -7.259 1.00 95.94 192 LEU A N 1
ATOM 1484 C CA . LEU A 1 192 ? 7.180 -15.979 -5.904 1.00 95.94 192 LEU A CA 1
ATOM 1485 C C . LEU A 1 192 ? 6.524 -17.369 -5.880 1.00 95.94 192 LEU A C 1
ATOM 1487 O O . LEU A 1 192 ? 5.872 -17.757 -6.852 1.00 95.94 192 LEU A O 1
ATOM 1491 N N . PRO A 1 193 ? 6.640 -18.113 -4.763 1.00 97.19 193 PRO A N 1
ATOM 1492 C CA . PRO A 1 193 ? 5.904 -19.359 -4.568 1.00 97.19 193 PRO A CA 1
ATOM 1493 C C . PRO A 1 193 ? 4.389 -19.187 -4.776 1.00 97.19 193 PRO A C 1
ATOM 1495 O O . PRO A 1 193 ? 3.808 -18.183 -4.360 1.00 97.19 193 PRO A O 1
ATOM 1498 N N . ALA A 1 194 ? 3.744 -20.164 -5.418 1.00 95.62 194 ALA A N 1
ATOM 1499 C CA . ALA A 1 194 ? 2.318 -20.096 -5.755 1.00 95.62 194 ALA A CA 1
ATOM 1500 C C . ALA A 1 194 ? 1.422 -19.991 -4.509 1.00 95.62 194 ALA A C 1
ATOM 1502 O O . ALA A 1 194 ? 0.525 -19.158 -4.462 1.00 95.62 194 ALA A O 1
ATOM 1503 N N . ASP A 1 195 ? 1.736 -20.757 -3.468 1.00 97.44 195 ASP A N 1
ATOM 1504 C CA . ASP A 1 195 ? 1.037 -20.721 -2.184 1.00 97.44 195 ASP A CA 1
ATOM 1505 C C . ASP A 1 195 ? 1.173 -19.358 -1.482 1.00 97.44 195 ASP A C 1
ATOM 1507 O O . ASP A 1 195 ? 0.217 -18.856 -0.899 1.00 97.44 195 ASP A O 1
ATOM 1511 N N . LEU A 1 196 ? 2.338 -18.707 -1.593 1.00 97.81 196 LEU A N 1
ATOM 1512 C CA . LEU A 1 196 ? 2.523 -17.342 -1.101 1.00 97.81 196 LEU A CA 1
ATOM 1513 C C . LEU A 1 196 ? 1.671 -16.335 -1.890 1.00 97.81 196 LEU A C 1
ATOM 1515 O O . LEU A 1 196 ? 1.101 -15.422 -1.295 1.00 97.81 196 LEU A O 1
ATOM 1519 N N . ASN A 1 197 ? 1.577 -16.487 -3.214 1.00 96.00 197 ASN A N 1
ATOM 1520 C CA . ASN A 1 197 ? 0.709 -15.647 -4.042 1.00 96.00 197 ASN A CA 1
ATOM 1521 C C . ASN A 1 197 ? -0.769 -15.798 -3.642 1.00 96.00 197 ASN A C 1
ATOM 1523 O O . ASN A 1 197 ? -1.468 -14.788 -3.525 1.00 96.00 197 ASN A O 1
ATOM 1527 N N . ASP A 1 198 ? -1.222 -17.025 -3.381 1.00 95.88 198 ASP A N 1
ATOM 1528 C CA . ASP A 1 198 ? -2.591 -17.312 -2.942 1.00 95.88 198 ASP A CA 1
ATOM 1529 C C . ASP A 1 198 ? -2.890 -16.695 -1.568 1.00 95.88 198 ASP A C 1
ATOM 1531 O O . ASP A 1 198 ? -3.921 -16.042 -1.389 1.00 95.88 198 ASP A O 1
ATOM 1535 N N . ASP A 1 199 ? -1.958 -16.809 -0.618 1.00 97.12 199 ASP A N 1
ATOM 1536 C CA . ASP A 1 199 ? -2.084 -16.198 0.708 1.00 97.12 199 ASP A CA 1
ATOM 1537 C C . ASP A 1 199 ? -2.144 -14.665 0.640 1.00 97.12 199 ASP A C 1
ATOM 1539 O O . ASP A 1 199 ? -2.955 -14.029 1.324 1.00 97.12 199 ASP A O 1
ATOM 1543 N N . ILE A 1 200 ? -1.314 -14.050 -0.210 1.00 97.00 200 ILE A N 1
ATOM 1544 C CA . ILE A 1 200 ? -1.328 -12.600 -0.434 1.00 97.00 200 ILE A CA 1
ATOM 1545 C C . ILE A 1 200 ? -2.667 -12.168 -1.038 1.00 97.00 200 ILE A C 1
ATOM 1547 O O . ILE A 1 200 ? -3.280 -11.209 -0.560 1.00 97.00 200 ILE A O 1
ATOM 1551 N N . ALA A 1 201 ? -3.151 -12.884 -2.055 1.00 94.38 201 ALA A N 1
ATOM 1552 C CA . ALA A 1 201 ? -4.438 -12.609 -2.679 1.00 94.38 201 ALA A CA 1
ATOM 1553 C C . ALA A 1 201 ? -5.602 -12.771 -1.687 1.00 94.38 201 ALA A C 1
ATOM 1555 O O . ALA A 1 201 ? -6.522 -11.957 -1.690 1.00 94.38 201 ALA A O 1
ATOM 1556 N N . ALA A 1 202 ? -5.553 -13.765 -0.800 1.00 94.12 202 ALA A N 1
ATOM 1557 C CA . ALA A 1 202 ? -6.581 -13.979 0.214 1.00 94.12 202 ALA A CA 1
ATOM 1558 C C . ALA A 1 202 ? -6.598 -12.877 1.289 1.00 94.12 202 ALA A C 1
ATOM 1560 O O . ALA A 1 202 ? -7.670 -12.459 1.726 1.00 94.12 202 ALA A O 1
ATOM 1561 N N . LEU A 1 203 ? -5.429 -12.393 1.725 1.00 95.81 203 LEU A N 1
ATOM 1562 C CA . LEU A 1 203 ? -5.326 -11.423 2.822 1.00 95.81 203 LEU A CA 1
ATOM 1563 C C . LEU A 1 203 ? -5.392 -9.957 2.366 1.00 95.81 203 LEU A C 1
ATOM 1565 O O . LEU A 1 203 ? -5.901 -9.117 3.107 1.00 95.81 203 LEU A O 1
ATOM 1569 N N . TRP A 1 204 ? -4.902 -9.618 1.175 1.00 96.44 204 TRP A N 1
ATOM 1570 C CA . TRP A 1 204 ? -4.907 -8.242 0.655 1.00 96.44 204 TRP A CA 1
ATOM 1571 C C . TRP A 1 204 ? -5.772 -8.066 -0.597 1.00 96.44 204 TRP A C 1
ATOM 1573 O O . TRP A 1 204 ? -5.794 -6.977 -1.162 1.00 96.44 204 TRP A O 1
ATOM 1583 N N . GLY A 1 205 ? -6.515 -9.088 -1.032 1.00 94.88 205 GLY A N 1
ATOM 1584 C CA . GLY A 1 205 ? -7.370 -9.026 -2.226 1.00 94.88 205 GLY A CA 1
ATOM 1585 C C . GLY A 1 205 ? -8.655 -8.217 -2.070 1.00 94.88 205 GLY A C 1
ATOM 1586 O O . GLY A 1 205 ? -9.351 -7.991 -3.060 1.00 94.88 205 GLY A O 1
ATOM 1587 N N . THR A 1 206 ? -8.976 -7.748 -0.866 1.00 95.56 206 THR A N 1
ATOM 1588 C CA . THR A 1 206 ? -10.171 -6.945 -0.588 1.00 95.56 206 THR A CA 1
ATOM 1589 C C . THR A 1 206 ? -9.831 -5.648 0.138 1.00 95.56 206 THR A C 1
ATOM 1591 O O . THR A 1 206 ? -8.818 -5.530 0.825 1.00 95.56 206 THR A O 1
ATOM 1594 N N . GLN A 1 207 ? -10.696 -4.651 -0.025 1.00 94.56 207 GLN A N 1
ATOM 1595 C CA . GLN A 1 207 ? -10.632 -3.366 0.668 1.00 94.56 207 GLN A CA 1
ATOM 1596 C C . GLN A 1 207 ? -12.050 -2.862 0.953 1.00 94.56 207 GLN A C 1
ATOM 1598 O O . GLN A 1 207 ? -13.000 -3.201 0.243 1.00 94.56 207 GLN A O 1
ATOM 1603 N N . ALA A 1 208 ? -12.199 -2.009 1.962 1.00 92.75 208 ALA A N 1
ATOM 1604 C CA . ALA A 1 208 ? -13.461 -1.321 2.213 1.00 92.75 208 ALA A CA 1
ATOM 1605 C C . ALA A 1 208 ? -13.511 0.017 1.486 1.00 92.75 208 ALA A C 1
ATOM 1607 O O . ALA A 1 208 ? -12.495 0.680 1.266 1.00 92.75 208 ALA A O 1
ATOM 1608 N N . THR A 1 209 ? -14.728 0.463 1.179 1.00 89.06 209 THR A N 1
ATOM 1609 C CA . THR A 1 209 ? -14.957 1.829 0.713 1.00 89.06 209 THR A CA 1
ATOM 1610 C C . THR A 1 209 ? -15.825 2.582 1.704 1.00 89.06 209 THR A C 1
ATOM 1612 O O . THR A 1 209 ? -16.784 2.057 2.261 1.00 89.06 209 THR A O 1
ATOM 1615 N N . SER A 1 210 ? -15.542 3.869 1.888 1.00 86.06 210 SER A N 1
ATOM 1616 C CA . SER A 1 210 ? -16.384 4.718 2.733 1.00 86.06 210 SER A CA 1
ATOM 1617 C C . SER A 1 210 ? -17.772 4.979 2.120 1.00 86.06 210 SER A C 1
ATOM 1619 O O . SER A 1 210 ? -18.662 5.474 2.810 1.00 86.06 210 SER A O 1
ATOM 1621 N N . LYS A 1 211 ? -17.977 4.677 0.828 1.00 84.12 211 LYS A N 1
ATOM 1622 C CA . LYS A 1 211 ? -19.260 4.870 0.134 1.00 84.12 211 LYS A CA 1
ATOM 1623 C C . LYS A 1 211 ? -20.301 3.838 0.569 1.00 84.12 211 LYS A C 1
ATOM 1625 O O . LYS A 1 211 ? -21.430 4.245 0.833 1.00 84.12 211 LYS A O 1
ATOM 1630 N N . ASP A 1 212 ? -19.906 2.572 0.682 1.00 86.25 212 ASP A N 1
ATOM 1631 C CA . ASP A 1 212 ? -20.743 1.495 1.215 1.00 86.25 212 ASP A CA 1
ATOM 1632 C C . ASP A 1 212 ? -19.965 0.673 2.261 1.00 86.25 212 ASP A C 1
ATOM 1634 O O . ASP A 1 212 ? -19.244 -0.259 1.908 1.00 86.25 212 ASP A O 1
ATOM 1638 N N . PRO A 1 213 ? -20.086 1.019 3.558 1.00 85.62 213 PRO A N 1
ATOM 1639 C CA . PRO A 1 213 ? -19.401 0.314 4.641 1.00 85.62 213 PRO A CA 1
ATOM 1640 C C . PRO A 1 213 ? -19.812 -1.152 4.824 1.00 85.62 213 PRO A C 1
ATOM 1642 O O . PRO A 1 213 ? -19.129 -1.872 5.547 1.00 85.62 213 PRO A O 1
ATOM 1645 N N . GLY A 1 214 ? -20.943 -1.577 4.249 1.00 89.62 214 GLY A N 1
ATOM 1646 C CA . GLY A 1 214 ? -21.439 -2.949 4.365 1.00 89.62 214 GLY A CA 1
ATOM 1647 C C . GLY A 1 214 ? -20.862 -3.903 3.321 1.00 89.62 214 GLY A C 1
ATOM 1648 O O . GLY A 1 214 ? -21.148 -5.098 3.383 1.00 89.62 214 GLY A O 1
ATOM 1649 N N . ARG A 1 215 ? -20.076 -3.394 2.363 1.00 93.00 215 ARG A N 1
ATOM 1650 C CA . ARG A 1 215 ? -19.538 -4.172 1.246 1.00 93.00 215 ARG A CA 1
ATOM 1651 C C . ARG A 1 215 ? -18.032 -4.015 1.102 1.00 93.00 215 ARG A C 1
ATOM 1653 O O . ARG A 1 215 ? -17.487 -2.914 1.206 1.00 93.00 215 ARG A O 1
ATOM 1660 N N . LEU A 1 216 ? -17.373 -5.128 0.806 1.00 95.12 216 LEU A N 1
ATOM 1661 C CA . LEU A 1 216 ? -15.987 -5.142 0.358 1.00 95.12 216 LEU A CA 1
ATOM 1662 C C . LEU A 1 216 ? -15.933 -5.053 -1.162 1.00 95.12 216 LEU A C 1
ATOM 1664 O O . LEU A 1 216 ? -16.824 -5.526 -1.868 1.00 95.12 216 LEU A O 1
ATOM 1668 N N . VAL A 1 217 ? -14.846 -4.476 -1.653 1.00 95.19 217 VAL A N 1
ATOM 1669 C CA . VAL A 1 217 ? -14.509 -4.447 -3.074 1.00 95.19 217 VAL A CA 1
ATOM 1670 C C . VAL A 1 217 ? -13.145 -5.074 -3.287 1.00 95.19 217 VAL A C 1
ATOM 1672 O O . VAL A 1 217 ? -12.309 -5.100 -2.381 1.00 95.19 217 VAL A O 1
ATOM 1675 N N . THR A 1 218 ? -12.901 -5.545 -4.497 1.00 94.12 218 THR A N 1
ATOM 1676 C CA . THR A 1 218 ? -11.636 -6.150 -4.886 1.00 94.12 218 THR A CA 1
ATOM 1677 C C . THR A 1 218 ? -10.514 -5.101 -4.848 1.00 94.12 218 THR A C 1
ATOM 1679 O O . THR A 1 218 ? -10.661 -3.957 -5.298 1.00 94.12 218 THR A O 1
ATOM 1682 N N . ARG A 1 219 ? -9.363 -5.473 -4.285 1.00 92.19 219 ARG A N 1
ATOM 1683 C CA . ARG A 1 219 ? -8.085 -4.782 -4.483 1.00 92.19 219 ARG A CA 1
ATOM 1684 C C . ARG A 1 219 ? -7.384 -5.478 -5.641 1.00 92.19 219 ARG A C 1
ATOM 1686 O O . ARG A 1 219 ? -7.002 -6.635 -5.542 1.00 92.19 219 ARG A O 1
ATOM 1693 N N . TRP A 1 220 ? -7.228 -4.764 -6.748 1.00 88.69 220 TRP A N 1
ATOM 1694 C CA . TRP A 1 220 ? -6.615 -5.299 -7.966 1.00 88.69 220 TRP A CA 1
ATOM 1695 C C . TRP A 1 220 ? -5.136 -5.653 -7.812 1.00 88.69 220 TRP A C 1
ATOM 1697 O O . TRP A 1 220 ? -4.668 -6.537 -8.510 1.00 88.69 220 TRP A O 1
ATOM 1707 N N . LEU A 1 221 ? -4.408 -4.985 -6.916 1.00 90.75 221 LEU A N 1
ATOM 1708 C CA . LEU A 1 221 ? -2.985 -5.228 -6.673 1.00 90.75 221 LEU A CA 1
ATOM 1709 C C . LEU A 1 221 ? -2.788 -5.625 -5.201 1.00 90.75 221 LEU A C 1
ATOM 1711 O O . LEU A 1 221 ? -2.503 -4.761 -4.363 1.00 90.75 221 LEU A O 1
ATOM 1715 N N . PRO A 1 222 ? -3.026 -6.900 -4.839 1.00 94.12 222 PRO A N 1
ATOM 1716 C CA . PRO A 1 222 ? -2.873 -7.363 -3.461 1.00 94.12 222 PRO A CA 1
ATOM 1717 C C . PRO A 1 222 ? -1.405 -7.355 -3.008 1.00 94.12 222 PRO A C 1
ATOM 1719 O O . PRO A 1 222 ? -1.132 -7.015 -1.859 1.00 94.12 222 PRO A O 1
ATOM 1722 N N . HIS A 1 223 ? -0.449 -7.618 -3.906 1.00 95.00 223 HIS A N 1
ATOM 1723 C CA . HIS A 1 223 ? 0.991 -7.565 -3.614 1.00 95.00 223 HIS A CA 1
ATOM 1724 C C . HIS A 1 223 ? 1.473 -6.164 -3.251 1.00 95.00 223 HIS A C 1
ATOM 1726 O O . HIS A 1 223 ? 2.289 -6.014 -2.342 1.00 95.00 223 HIS A O 1
ATOM 1732 N N . ASN A 1 224 ? 0.872 -5.131 -3.844 1.00 94.38 224 ASN A N 1
ATOM 1733 C CA . ASN A 1 224 ? 1.110 -3.758 -3.414 1.00 94.38 224 ASN A CA 1
ATOM 1734 C C . ASN A 1 224 ? 0.672 -3.542 -1.950 1.00 94.38 224 ASN A C 1
ATOM 1736 O O . ASN A 1 224 ? 1.315 -2.808 -1.207 1.00 94.38 224 ASN A O 1
ATOM 1740 N N . GLY A 1 225 ? -0.372 -4.244 -1.492 1.00 95.12 225 GLY A N 1
ATOM 1741 C CA . GLY A 1 225 ? -0.780 -4.252 -0.084 1.00 95.12 225 GLY A CA 1
ATOM 1742 C C . GLY A 1 225 ? 0.293 -4.813 0.854 1.00 95.12 225 GLY A C 1
ATOM 1743 O O . GLY A 1 225 ? 0.474 -4.286 1.952 1.00 95.12 225 GLY A O 1
ATOM 1744 N N . VAL A 1 226 ? 1.055 -5.816 0.408 1.00 96.69 226 VAL A N 1
ATOM 1745 C CA . VAL A 1 226 ? 2.219 -6.359 1.132 1.00 96.69 226 VAL A CA 1
ATOM 1746 C C . VAL A 1 226 ? 3.328 -5.312 1.205 1.00 96.69 226 VAL A C 1
ATOM 1748 O O . VAL A 1 226 ? 3.860 -5.062 2.288 1.00 96.69 226 VAL A O 1
ATOM 1751 N N . TYR A 1 227 ? 3.633 -4.662 0.077 1.00 95.81 227 TYR A N 1
ATOM 1752 C CA . TYR A 1 227 ? 4.624 -3.586 0.003 1.00 95.81 227 TYR A CA 1
ATOM 1753 C C . TYR A 1 227 ? 4.285 -2.428 0.960 1.00 95.81 227 TYR A C 1
ATOM 1755 O O . TYR A 1 227 ? 5.120 -2.005 1.765 1.00 95.81 227 TYR A O 1
ATOM 1763 N N . ASP A 1 228 ? 3.026 -1.983 0.947 1.00 95.19 228 ASP A N 1
ATOM 1764 C CA . ASP A 1 228 ? 2.503 -0.923 1.813 1.00 95.19 228 ASP A CA 1
ATOM 1765 C C . ASP A 1 228 ? 2.507 -1.301 3.303 1.00 95.19 228 ASP A C 1
ATOM 1767 O O . ASP A 1 228 ? 2.830 -0.473 4.166 1.00 95.19 228 ASP A O 1
ATOM 1771 N N . ALA A 1 229 ? 2.106 -2.536 3.629 1.00 96.94 229 ALA A N 1
ATOM 1772 C CA . ALA A 1 229 ? 2.043 -3.019 5.006 1.00 96.94 229 ALA A CA 1
ATOM 1773 C C . ALA A 1 229 ? 3.444 -3.101 5.624 1.00 96.94 229 ALA A C 1
ATOM 1775 O O . ALA A 1 229 ? 3.658 -2.622 6.744 1.00 96.94 229 ALA A O 1
ATOM 1776 N N . PHE A 1 230 ? 4.413 -3.622 4.866 1.00 96.69 230 PHE A N 1
ATOM 1777 C CA . PHE A 1 230 ? 5.803 -3.713 5.305 1.00 96.69 230 PHE A CA 1
ATOM 1778 C C . PHE A 1 230 ? 6.434 -2.327 5.500 1.00 96.69 230 PHE A C 1
ATOM 1780 O O . PHE A 1 230 ? 7.150 -2.100 6.479 1.00 96.69 230 PHE A O 1
ATOM 1787 N N . GLY A 1 231 ? 6.130 -1.380 4.609 1.00 95.31 231 GLY A N 1
ATOM 1788 C CA . GLY A 1 231 ? 6.575 0.007 4.717 1.00 95.31 231 GLY A CA 1
ATOM 1789 C C . GLY A 1 231 ? 8.074 0.188 4.469 1.00 95.31 231 GLY A C 1
ATOM 1790 O O . GLY A 1 231 ? 8.708 -0.608 3.775 1.00 95.31 231 GLY A O 1
ATOM 1791 N N . VAL A 1 232 ? 8.645 1.255 5.035 1.00 95.50 232 VAL A N 1
ATOM 1792 C CA . VAL A 1 232 ? 9.956 1.794 4.625 1.00 95.50 232 VAL A CA 1
ATOM 1793 C C . VAL A 1 232 ? 11.129 0.821 4.714 1.00 95.50 232 VAL A C 1
ATOM 1795 O O . VAL A 1 232 ? 12.057 0.967 3.927 1.00 95.50 232 VAL A O 1
ATOM 1798 N N . ALA A 1 233 ? 11.097 -0.187 5.593 1.00 96.88 233 ALA A N 1
ATOM 1799 C CA . ALA A 1 233 ? 12.153 -1.199 5.644 1.00 96.88 233 ALA A CA 1
ATOM 1800 C C . ALA A 1 233 ? 12.266 -1.965 4.322 1.00 96.88 233 ALA A C 1
ATOM 1802 O O . ALA A 1 233 ? 13.351 -2.076 3.755 1.00 96.88 233 ALA A O 1
ATOM 1803 N N . LEU A 1 234 ? 11.140 -2.470 3.811 1.00 96.12 234 LEU A N 1
ATOM 1804 C CA . LEU A 1 234 ? 11.130 -3.196 2.549 1.00 96.12 234 LEU A CA 1
ATOM 1805 C C . LEU A 1 234 ? 11.459 -2.263 1.390 1.00 96.12 234 LEU A C 1
ATOM 1807 O O . LEU A 1 234 ? 12.270 -2.639 0.556 1.00 96.12 234 LEU A O 1
ATOM 1811 N N . GLN A 1 235 ? 10.902 -1.049 1.376 1.00 93.88 235 GLN A N 1
ATOM 1812 C CA . GLN A 1 235 ? 11.201 -0.055 0.338 1.00 93.88 235 GLN A CA 1
ATOM 1813 C C . GLN A 1 235 ? 12.701 0.236 0.273 1.00 93.88 235 GLN A C 1
ATOM 1815 O O . GLN A 1 235 ? 13.301 0.143 -0.788 1.00 93.88 235 GLN A O 1
ATOM 1820 N N . PHE A 1 236 ? 13.331 0.505 1.419 1.00 94.69 236 PHE A N 1
ATOM 1821 C CA . PHE A 1 236 ? 14.764 0.765 1.504 1.00 94.69 236 PHE A CA 1
ATOM 1822 C C . PHE A 1 236 ? 15.591 -0.409 0.969 1.00 94.69 236 PHE A C 1
ATOM 1824 O O . PHE A 1 236 ? 16.401 -0.228 0.061 1.00 94.69 236 PHE A O 1
ATOM 1831 N N . TRP A 1 237 ? 15.377 -1.618 1.502 1.00 96.19 237 TRP A N 1
ATOM 1832 C CA . TRP A 1 237 ? 16.174 -2.790 1.129 1.00 96.19 237 TRP A CA 1
ATOM 1833 C C . TRP A 1 237 ? 15.931 -3.250 -0.310 1.00 96.19 237 TRP A C 1
ATOM 1835 O O . TRP A 1 237 ? 16.855 -3.741 -0.960 1.00 96.19 237 TRP A O 1
ATOM 1845 N N . HIS A 1 238 ? 14.704 -3.103 -0.804 1.00 93.31 238 HIS A N 1
ATOM 1846 C CA . HIS A 1 238 ? 14.335 -3.430 -2.173 1.00 93.31 238 HIS A CA 1
ATOM 1847 C C . HIS A 1 238 ? 14.933 -2.413 -3.153 1.00 93.31 238 HIS A C 1
ATOM 1849 O O . HIS A 1 238 ? 15.651 -2.796 -4.075 1.00 93.31 238 HIS A O 1
ATOM 1855 N N . GLU A 1 239 ? 14.728 -1.117 -2.915 1.00 89.69 239 GLU A N 1
ATOM 1856 C CA . GLU A 1 239 ? 15.203 -0.065 -3.812 1.00 89.69 239 GLU A CA 1
ATOM 1857 C C . GLU A 1 239 ? 16.724 0.063 -3.831 1.00 89.69 239 GLU A C 1
ATOM 1859 O O . GLU A 1 239 ? 17.284 0.275 -4.904 1.00 89.69 239 GLU A O 1
ATOM 1864 N N . ILE A 1 240 ? 17.428 -0.090 -2.700 1.00 90.38 240 ILE A N 1
ATOM 1865 C CA . ILE A 1 240 ? 18.898 -0.001 -2.703 1.00 90.38 240 ILE A CA 1
ATOM 1866 C C . ILE A 1 240 ? 19.525 -1.153 -3.498 1.00 90.38 240 ILE A C 1
ATOM 1868 O O . ILE A 1 240 ? 20.490 -0.942 -4.232 1.00 90.38 240 ILE A O 1
ATOM 1872 N N . ALA A 1 241 ? 18.941 -2.354 -3.417 1.00 91.56 241 ALA A N 1
ATOM 1873 C CA . ALA A 1 241 ? 19.371 -3.509 -4.198 1.00 91.56 241 ALA A CA 1
ATOM 1874 C C . ALA A 1 241 ? 19.124 -3.304 -5.698 1.00 91.56 241 ALA A C 1
ATOM 1876 O O . ALA A 1 241 ? 20.006 -3.582 -6.511 1.00 91.56 241 ALA A O 1
ATOM 1877 N N . LEU A 1 242 ? 17.966 -2.751 -6.065 1.00 87.38 242 LEU A N 1
ATOM 1878 C CA . LEU A 1 242 ? 17.649 -2.442 -7.459 1.00 87.38 242 LEU A CA 1
ATOM 1879 C C . LEU A 1 242 ? 18.441 -1.254 -8.004 1.00 87.38 242 LEU A C 1
ATOM 1881 O O . LEU A 1 242 ? 18.813 -1.257 -9.172 1.00 87.38 242 LEU A O 1
ATOM 1885 N N . THR A 1 243 ? 18.777 -0.281 -7.160 1.00 84.62 243 THR A N 1
ATOM 1886 C CA . THR A 1 243 ? 19.678 0.822 -7.519 1.00 84.62 243 THR A CA 1
ATOM 1887 C C . THR A 1 243 ? 21.080 0.290 -7.801 1.00 84.62 243 THR A C 1
ATOM 1889 O O . THR A 1 243 ? 21.690 0.667 -8.798 1.00 84.62 243 THR A O 1
ATOM 1892 N N . ALA A 1 244 ? 21.581 -0.627 -6.967 1.00 87.25 244 ALA A N 1
ATOM 1893 C CA . ALA A 1 244 ? 22.860 -1.292 -7.197 1.00 87.25 244 ALA A CA 1
ATOM 1894 C C . ALA A 1 244 ? 22.854 -2.131 -8.486 1.00 87.25 244 ALA A C 1
ATOM 1896 O O . ALA A 1 244 ? 23.827 -2.086 -9.232 1.00 87.25 244 ALA A O 1
ATOM 1897 N N . PHE A 1 245 ? 21.752 -2.832 -8.774 1.00 86.81 245 PHE A N 1
ATOM 1898 C CA . PHE A 1 245 ? 21.566 -3.572 -10.024 1.00 86.81 245 PHE A CA 1
ATOM 1899 C C . PHE A 1 245 ? 21.569 -2.640 -11.241 1.00 86.81 245 PHE A C 1
ATOM 1901 O O . PHE A 1 245 ? 22.356 -2.823 -12.166 1.00 86.81 245 PHE A O 1
ATOM 1908 N N . ALA A 1 246 ? 20.758 -1.581 -11.212 1.00 80.00 246 ALA A N 1
ATOM 1909 C CA . ALA A 1 246 ? 20.693 -0.592 -12.283 1.00 80.00 246 ALA A CA 1
ATOM 1910 C C . ALA A 1 246 ? 22.041 0.114 -12.502 1.00 80.00 246 ALA A C 1
ATOM 1912 O O . ALA A 1 246 ? 22.414 0.385 -13.638 1.00 80.00 246 ALA A O 1
ATOM 1913 N N . HIS A 1 247 ? 22.812 0.359 -11.439 1.00 78.88 247 HIS A N 1
ATOM 1914 C CA . HIS A 1 247 ? 24.152 0.944 -11.532 1.00 78.88 247 HIS A CA 1
ATOM 1915 C C . HIS A 1 247 ? 25.140 0.081 -12.337 1.00 78.88 247 HIS A C 1
ATOM 1917 O O . HIS A 1 247 ? 26.142 0.596 -12.839 1.00 78.88 247 HIS A O 1
ATOM 1923 N N . THR A 1 248 ? 24.870 -1.220 -12.460 1.00 78.94 248 THR A N 1
ATOM 1924 C CA . THR A 1 248 ? 25.708 -2.177 -13.189 1.00 78.94 248 THR A CA 1
ATOM 1925 C C . THR A 1 248 ? 25.151 -2.602 -14.550 1.00 78.94 248 THR A C 1
ATOM 1927 O O . THR A 1 248 ? 25.850 -3.279 -15.294 1.00 78.94 248 THR A O 1
ATOM 1930 N N . GLU A 1 249 ? 23.942 -2.183 -14.925 1.00 74.00 249 GLU A N 1
ATOM 1931 C CA . GLU A 1 249 ? 23.302 -2.562 -16.194 1.00 74.00 249 GLU A CA 1
ATOM 1932 C C . GLU A 1 249 ? 23.366 -1.461 -17.268 1.00 74.00 249 GLU A C 1
ATOM 1934 O O . GLU A 1 249 ? 23.573 -0.279 -16.981 1.00 74.00 249 GLU A O 1
ATOM 1939 N N . THR A 1 250 ? 23.146 -1.859 -18.528 1.00 55.50 250 THR A N 1
ATOM 1940 C CA . THR A 1 250 ? 23.169 -0.986 -19.723 1.00 55.50 250 THR A CA 1
ATOM 1941 C C . THR A 1 250 ? 22.170 0.171 -19.669 1.00 55.50 250 THR A C 1
ATOM 1943 O O . THR A 1 250 ? 22.456 1.265 -20.152 1.00 55.50 250 THR A O 1
ATOM 1946 N N . HIS A 1 251 ? 21.021 -0.052 -19.030 1.00 55.41 251 HIS A N 1
ATOM 1947 C CA . HIS A 1 251 ? 19.895 0.886 -18.962 1.00 55.41 251 HIS A CA 1
ATOM 1948 C C . HIS A 1 251 ? 19.838 1.655 -17.632 1.00 55.41 251 HIS A C 1
ATOM 1950 O O . HIS A 1 251 ? 18.807 2.223 -17.287 1.00 55.41 251 HIS A O 1
ATOM 1956 N N . GLY A 1 252 ? 20.924 1.655 -16.847 1.00 50.16 252 GLY A N 1
ATOM 1957 C CA . GLY A 1 252 ? 20.945 2.290 -15.531 1.0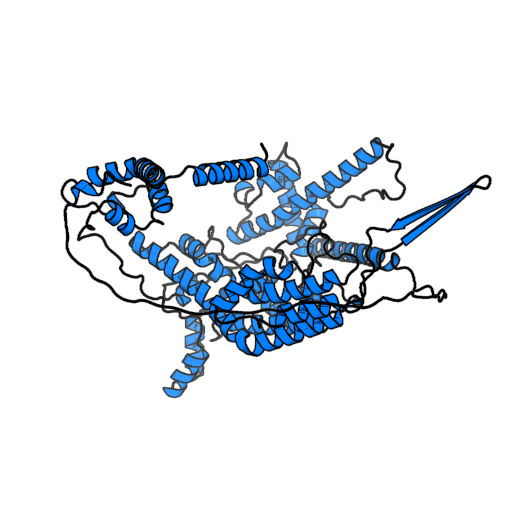0 50.16 252 GLY A CA 1
ATOM 1958 C C . GLY A 1 252 ? 20.485 3.747 -15.570 1.00 50.16 252 GLY A C 1
ATOM 1959 O O . GLY A 1 252 ? 21.021 4.528 -16.361 1.00 50.16 252 GLY A O 1
ATOM 1960 N N . PHE A 1 253 ? 19.528 4.095 -14.697 1.00 51.97 253 PHE A N 1
ATOM 1961 C CA . PHE A 1 253 ? 18.942 5.431 -14.551 1.00 51.97 253 PHE A CA 1
ATOM 1962 C C . PHE A 1 253 ? 19.981 6.534 -14.791 1.00 51.97 253 PHE A C 1
ATOM 1964 O O . PHE A 1 253 ? 21.012 6.614 -14.117 1.00 51.97 253 PHE A O 1
ATOM 1971 N N . TRP A 1 254 ? 19.712 7.387 -15.778 1.00 43.00 254 TRP A N 1
ATOM 1972 C CA . TRP A 1 254 ? 20.571 8.520 -16.126 1.00 43.00 254 TRP A CA 1
ATOM 1973 C C . TRP A 1 254 ? 20.620 9.567 -15.013 1.00 43.00 254 TRP A C 1
ATOM 1975 O O . TRP A 1 254 ? 21.556 10.362 -14.975 1.00 43.00 254 TRP A O 1
ATOM 1985 N N . GLU A 1 255 ? 19.644 9.550 -14.107 1.00 42.50 255 GLU A N 1
ATOM 1986 C CA . GLU A 1 255 ? 19.552 10.562 -13.076 1.00 42.50 255 GLU A CA 1
ATOM 1987 C C . GLU A 1 255 ? 20.393 10.237 -11.825 1.00 42.50 255 GLU A C 1
ATOM 1989 O O . GLU A 1 255 ? 20.992 11.167 -11.295 1.00 42.50 255 GLU A O 1
ATOM 1994 N N . TRP A 1 256 ? 20.438 8.999 -11.295 1.00 51.88 256 TRP A N 1
ATOM 1995 C CA . TRP A 1 256 ? 20.808 8.783 -9.875 1.00 51.88 256 TRP A CA 1
ATOM 1996 C C . TRP A 1 256 ? 21.900 7.715 -9.663 1.00 51.88 256 TRP A C 1
ATOM 1998 O O . TRP A 1 256 ? 21.699 6.528 -9.919 1.00 51.88 256 TRP A O 1
ATOM 2008 N N . GLY A 1 257 ? 23.063 8.123 -9.144 1.00 59.47 257 GLY A N 1
ATOM 2009 C CA . GLY A 1 257 ? 24.165 7.223 -8.770 1.00 59.47 257 GLY A CA 1
ATOM 2010 C C . GLY A 1 257 ? 24.114 6.753 -7.308 1.00 59.47 257 GLY A C 1
ATOM 2011 O O . GLY A 1 257 ? 23.468 7.373 -6.466 1.00 59.47 257 GLY A O 1
ATOM 2012 N N . LEU A 1 258 ? 24.871 5.699 -6.966 1.00 66.94 258 LEU A N 1
ATOM 2013 C CA . LEU A 1 258 ? 25.034 5.224 -5.575 1.00 66.94 258 LEU A CA 1
ATOM 2014 C C . LEU A 1 258 ? 25.575 6.309 -4.620 1.00 66.94 258 LEU A C 1
ATOM 2016 O O . LEU A 1 258 ? 25.353 6.229 -3.416 1.00 66.94 258 LEU A O 1
ATOM 2020 N N . SER A 1 259 ? 26.231 7.345 -5.151 1.00 63.25 259 SER A N 1
ATOM 2021 C CA . SER A 1 259 ? 26.667 8.532 -4.405 1.00 63.25 259 SER A CA 1
ATOM 2022 C C . SER A 1 259 ? 25.512 9.391 -3.876 1.00 63.25 259 SER A C 1
ATOM 2024 O O . SER A 1 259 ? 25.665 10.026 -2.840 1.00 63.25 259 SER A O 1
ATOM 2026 N N . GLU A 1 260 ? 24.358 9.393 -4.547 1.00 66.19 260 GLU A N 1
ATOM 2027 C CA . GLU A 1 260 ? 23.158 10.157 -4.157 1.00 66.19 260 GLU A CA 1
ATOM 2028 C C . GLU A 1 260 ? 22.142 9.303 -3.384 1.00 66.19 260 GLU A C 1
ATOM 2030 O O . GLU A 1 260 ? 21.144 9.809 -2.864 1.00 66.19 260 GLU A O 1
ATOM 2035 N N . ALA A 1 261 ? 22.378 7.988 -3.302 1.00 68.69 261 ALA A N 1
ATOM 2036 C CA . ALA A 1 261 ? 21.479 7.056 -2.633 1.00 68.69 261 ALA A CA 1
ATOM 2037 C C . ALA A 1 261 ? 21.313 7.395 -1.144 1.00 68.69 261 ALA A C 1
ATOM 2039 O O . ALA A 1 261 ? 20.217 7.260 -0.612 1.00 68.69 261 ALA A O 1
ATOM 2040 N N . GLN A 1 262 ? 22.359 7.892 -0.475 1.00 71.19 262 GLN A N 1
ATOM 2041 C CA . GLN A 1 262 ? 22.266 8.280 0.933 1.00 71.19 262 GLN A CA 1
ATOM 2042 C C . GLN A 1 262 ? 21.269 9.426 1.151 1.00 71.19 262 GLN A C 1
ATOM 2044 O O . GLN A 1 262 ? 20.376 9.295 1.983 1.00 71.19 262 GLN A O 1
ATOM 2049 N N . GLU A 1 263 ? 21.380 10.521 0.394 1.00 77.00 263 GLU A N 1
ATOM 2050 C CA . GLU A 1 263 ? 20.500 11.688 0.555 1.00 77.00 263 GLU A CA 1
ATOM 2051 C C . GLU A 1 263 ? 19.034 11.330 0.291 1.00 77.00 263 GLU A C 1
ATOM 2053 O O . GLU A 1 263 ? 18.148 11.720 1.053 1.00 77.00 263 GLU A O 1
ATOM 2058 N N . ARG A 1 264 ? 18.771 10.514 -0.738 1.00 76.00 264 ARG A N 1
ATOM 2059 C CA . ARG A 1 264 ? 17.410 10.057 -1.054 1.00 76.00 264 ARG A CA 1
ATOM 2060 C C . ARG A 1 264 ? 16.831 9.122 -0.001 1.00 76.00 264 ARG A C 1
ATOM 2062 O O . ARG A 1 264 ? 15.642 9.204 0.301 1.00 76.00 264 ARG A O 1
ATOM 2069 N N . GLN A 1 265 ? 17.655 8.236 0.552 1.00 84.38 265 GLN A N 1
ATOM 2070 C CA . GLN A 1 265 ? 17.204 7.234 1.516 1.00 84.38 265 GLN A CA 1
ATOM 2071 C C . GLN A 1 265 ? 17.207 7.753 2.963 1.00 84.38 265 GLN A C 1
ATOM 2073 O O . GLN A 1 265 ? 16.671 7.074 3.837 1.00 84.38 265 GLN A O 1
ATOM 2078 N N . GLN A 1 266 ? 17.744 8.952 3.232 1.00 87.94 266 GLN A N 1
ATOM 2079 C CA . GLN A 1 266 ? 17.895 9.484 4.591 1.00 87.94 266 GLN A CA 1
ATOM 2080 C C . GLN A 1 266 ? 16.570 9.524 5.360 1.00 87.94 266 GLN A C 1
ATOM 2082 O O . GLN A 1 266 ? 16.508 9.039 6.483 1.00 87.94 266 GLN A O 1
ATOM 2087 N N . SER A 1 267 ? 15.488 9.992 4.730 1.00 89.69 267 SER A N 1
ATOM 2088 C CA . SER A 1 267 ? 14.160 10.022 5.368 1.00 89.69 267 SER A CA 1
ATOM 2089 C C . SER A 1 267 ? 13.682 8.639 5.838 1.00 89.69 267 SER A C 1
ATOM 2091 O O . SER A 1 267 ? 13.084 8.519 6.906 1.00 89.69 267 SER A O 1
ATOM 2093 N N . ARG A 1 268 ? 13.992 7.577 5.083 1.00 92.31 268 ARG A N 1
ATOM 2094 C CA . ARG A 1 268 ? 13.649 6.195 5.448 1.00 92.31 268 ARG A CA 1
ATOM 2095 C C . ARG A 1 268 ? 14.562 5.647 6.534 1.00 92.31 268 ARG A C 1
ATOM 2097 O O . ARG A 1 268 ? 14.091 4.942 7.421 1.00 92.31 268 ARG A O 1
ATOM 2104 N N . LEU A 1 269 ? 15.852 5.974 6.481 1.00 93.31 269 LEU A N 1
ATOM 2105 C CA . LEU A 1 269 ? 16.809 5.616 7.528 1.00 93.31 269 LEU A CA 1
ATOM 2106 C C . LEU A 1 269 ? 16.429 6.255 8.869 1.00 93.31 269 LEU A C 1
ATOM 2108 O O . LEU A 1 269 ? 16.483 5.581 9.898 1.00 93.31 269 LEU A O 1
ATOM 2112 N N . ASP A 1 270 ? 15.978 7.509 8.849 1.00 93.81 270 ASP A N 1
ATOM 2113 C CA . ASP A 1 270 ? 15.503 8.225 10.034 1.00 93.81 270 ASP A CA 1
ATOM 2114 C C . ASP A 1 270 ? 14.240 7.571 10.616 1.00 93.81 270 ASP A C 1
ATOM 2116 O O . ASP A 1 270 ? 14.149 7.385 11.830 1.00 93.81 270 ASP A O 1
ATOM 2120 N N . GLU A 1 271 ? 13.288 7.153 9.772 1.00 93.88 271 GLU A N 1
ATOM 2121 C CA . GLU A 1 271 ? 12.088 6.427 10.217 1.00 93.88 271 GLU A CA 1
ATOM 2122 C C . GLU A 1 271 ? 12.444 5.067 10.844 1.00 93.88 271 GLU A C 1
ATOM 2124 O O . GLU A 1 271 ? 11.953 4.728 11.924 1.00 93.88 271 GLU A O 1
ATOM 2129 N N . LEU A 1 272 ? 13.354 4.309 10.224 1.00 96.44 272 LEU A N 1
ATOM 2130 C CA . LEU A 1 272 ? 13.854 3.044 10.771 1.00 96.44 272 LEU A CA 1
ATOM 2131 C C . LEU A 1 272 ? 14.561 3.242 12.120 1.00 96.44 272 LEU A C 1
ATOM 2133 O O . LEU A 1 272 ? 14.346 2.470 13.060 1.00 96.44 272 LEU A O 1
ATOM 2137 N N . ALA A 1 273 ? 15.370 4.295 12.249 1.00 95.44 273 ALA A N 1
ATOM 2138 C CA . ALA A 1 273 ? 16.035 4.646 13.498 1.00 95.44 273 ALA A CA 1
ATOM 2139 C C . ALA A 1 273 ? 15.031 5.069 14.586 1.00 95.44 273 ALA A C 1
ATOM 2141 O O . ALA A 1 273 ? 15.132 4.602 15.724 1.00 95.44 273 ALA A O 1
ATOM 2142 N N . ALA A 1 274 ? 14.022 5.877 14.242 1.00 94.06 274 ALA A N 1
ATOM 2143 C CA . ALA A 1 274 ? 12.950 6.283 15.152 1.00 94.06 274 ALA A CA 1
ATOM 2144 C C . ALA A 1 274 ? 12.140 5.078 15.666 1.00 94.06 274 ALA A C 1
ATOM 2146 O O . ALA A 1 274 ? 11.765 5.030 16.839 1.00 94.06 274 ALA A O 1
ATOM 2147 N N . ALA A 1 275 ? 11.959 4.057 14.825 1.00 94.12 275 ALA A N 1
ATOM 2148 C CA . ALA A 1 275 ? 11.357 2.777 15.191 1.00 94.12 275 ALA A CA 1
ATOM 2149 C C . ALA A 1 275 ? 12.302 1.824 15.953 1.00 94.12 275 ALA A C 1
ATOM 2151 O O . ALA A 1 275 ? 11.945 0.671 16.208 1.00 94.12 275 ALA A O 1
ATOM 2152 N N . ARG A 1 276 ? 13.512 2.271 16.327 1.00 96.62 276 ARG A N 1
ATOM 2153 C CA . ARG A 1 276 ? 14.553 1.463 16.994 1.00 96.62 276 ARG A CA 1
ATOM 2154 C C . ARG A 1 276 ? 14.949 0.211 16.199 1.00 96.62 276 ARG A C 1
ATOM 2156 O O . ARG A 1 276 ? 15.238 -0.838 16.786 1.00 96.62 276 ARG A O 1
ATOM 2163 N N . CYS A 1 277 ? 14.949 0.335 14.875 1.00 97.25 277 CYS A N 1
ATOM 2164 C CA . CYS A 1 277 ? 15.339 -0.689 13.908 1.00 97.25 277 CYS A CA 1
ATOM 2165 C C . CYS A 1 277 ? 16.390 -0.130 12.920 1.00 97.25 277 CYS A C 1
ATOM 2167 O O . CYS A 1 277 ? 16.174 -0.207 11.708 1.00 97.25 277 CYS A O 1
ATOM 2169 N N . PRO A 1 278 ? 17.486 0.495 13.399 1.00 97.19 278 PRO A N 1
ATOM 2170 C CA . PRO A 1 278 ? 18.421 1.212 12.536 1.00 97.19 278 PRO A CA 1
ATOM 2171 C C . PRO A 1 278 ? 19.127 0.275 11.547 1.00 97.19 278 PRO A C 1
ATOM 2173 O O . PRO A 1 278 ? 19.344 -0.902 11.823 1.00 97.19 278 PRO A O 1
ATOM 2176 N N . VAL A 1 279 ? 19.525 0.821 10.400 1.00 95.19 279 VAL A N 1
ATOM 2177 C CA . VAL A 1 279 ? 20.481 0.167 9.495 1.00 95.19 279 VAL A CA 1
ATOM 2178 C C . VAL A 1 279 ? 21.895 0.440 10.009 1.00 95.19 279 VAL A C 1
ATOM 2180 O O . VAL A 1 279 ? 22.168 1.528 10.516 1.00 95.19 279 VAL A O 1
ATOM 2183 N N . ASP A 1 280 ? 22.793 -0.539 9.890 1.00 93.69 280 ASP A N 1
ATOM 2184 C CA . ASP A 1 280 ? 24.187 -0.397 10.316 1.00 93.69 280 ASP A CA 1
ATOM 2185 C C . ASP A 1 280 ? 24.862 0.801 9.616 1.00 93.69 280 ASP A C 1
ATOM 2187 O O . ASP A 1 280 ? 24.836 0.927 8.390 1.00 93.69 280 ASP A O 1
ATOM 2191 N N . ALA A 1 281 ? 25.501 1.681 10.392 1.00 87.94 281 ALA A N 1
ATOM 2192 C CA . ALA A 1 281 ? 26.162 2.883 9.881 1.00 87.94 281 ALA A CA 1
ATOM 2193 C C . ALA A 1 281 ? 27.352 2.587 8.940 1.00 87.94 281 ALA A C 1
ATOM 2195 O O . ALA A 1 281 ? 27.792 3.458 8.184 1.00 87.94 281 ALA A O 1
ATOM 2196 N N . SER A 1 282 ? 27.909 1.375 8.980 1.00 90.69 282 SER A N 1
ATOM 2197 C CA . SER A 1 282 ? 28.940 0.909 8.049 1.00 90.69 282 SER A CA 1
ATOM 2198 C C . SER A 1 282 ? 28.386 0.566 6.664 1.00 90.69 282 SER A C 1
ATOM 2200 O O . SER A 1 282 ? 29.119 0.736 5.689 1.00 90.69 282 SER A O 1
ATOM 2202 N N . PHE A 1 283 ? 27.105 0.186 6.548 1.00 93.38 283 PHE A N 1
ATOM 2203 C CA . PHE A 1 283 ? 26.503 -0.331 5.313 1.00 93.38 283 PHE A CA 1
ATOM 2204 C C . PHE A 1 283 ? 26.748 0.575 4.102 1.00 93.38 283 PHE A C 1
ATOM 2206 O O . PHE A 1 283 ? 27.316 0.134 3.103 1.00 93.38 283 PHE A O 1
ATOM 2213 N N . LEU A 1 284 ? 26.370 1.854 4.193 1.00 87.69 284 LEU A N 1
ATOM 2214 C CA . LEU A 1 284 ? 26.495 2.788 3.069 1.00 87.69 284 LEU A CA 1
ATOM 2215 C C . LEU A 1 284 ? 27.958 3.039 2.683 1.00 87.69 284 LEU A C 1
ATOM 2217 O O . LEU A 1 284 ? 28.266 3.175 1.501 1.00 87.69 284 LEU A O 1
ATOM 2221 N N . ARG A 1 285 ? 28.875 3.058 3.659 1.00 86.88 285 ARG A N 1
ATOM 2222 C CA . ARG A 1 285 ? 30.314 3.238 3.401 1.00 86.88 285 ARG A CA 1
ATOM 2223 C C . ARG A 1 285 ? 30.925 2.021 2.719 1.00 86.88 285 ARG A C 1
ATOM 2225 O O . ARG A 1 285 ? 31.728 2.178 1.799 1.00 86.88 285 ARG A O 1
ATOM 2232 N N . GLU A 1 286 ? 30.551 0.824 3.158 1.00 92.62 286 GLU A N 1
ATOM 2233 C CA . GLU A 1 286 ? 30.979 -0.428 2.534 1.00 92.62 286 GLU A CA 1
ATOM 2234 C C . GLU A 1 286 ? 30.432 -0.543 1.110 1.00 92.62 286 GLU A C 1
ATOM 2236 O O . GLU A 1 286 ? 31.197 -0.821 0.189 1.00 92.62 286 GLU A O 1
ATOM 2241 N N . LEU A 1 287 ? 29.147 -0.232 0.906 1.00 90.50 287 LEU A N 1
ATOM 2242 C CA . LEU A 1 287 ? 28.520 -0.238 -0.415 1.00 90.50 287 LEU A CA 1
ATOM 2243 C C . LEU A 1 287 ? 29.173 0.780 -1.361 1.00 90.50 287 LEU A C 1
ATOM 2245 O O . LEU A 1 287 ? 29.483 0.449 -2.503 1.00 90.50 287 LEU A O 1
ATOM 2249 N N . ALA A 1 288 ? 29.437 1.999 -0.885 1.00 84.94 288 ALA A N 1
ATOM 2250 C CA . ALA A 1 288 ? 30.123 3.025 -1.667 1.00 84.94 288 ALA A CA 1
ATOM 2251 C C . ALA A 1 288 ? 31.576 2.643 -1.992 1.00 84.94 288 ALA A C 1
ATOM 2253 O O . ALA A 1 288 ? 32.088 2.994 -3.053 1.00 84.94 288 ALA A O 1
ATOM 2254 N N . THR A 1 289 ? 32.258 1.925 -1.097 1.00 87.44 289 THR A N 1
ATOM 2255 C CA . THR A 1 289 ? 33.616 1.425 -1.353 1.00 87.44 289 THR A CA 1
ATOM 2256 C C . THR A 1 289 ? 33.595 0.337 -2.418 1.00 87.44 289 THR A C 1
ATOM 2258 O O . THR A 1 289 ? 34.262 0.502 -3.433 1.00 87.44 289 THR A O 1
ATOM 2261 N N . ALA A 1 290 ? 32.726 -0.667 -2.276 1.00 89.12 290 ALA A N 1
ATOM 2262 C CA . ALA A 1 290 ? 32.549 -1.703 -3.290 1.00 89.12 290 ALA A CA 1
ATOM 2263 C C . ALA A 1 290 ? 32.183 -1.112 -4.666 1.00 89.12 290 ALA A C 1
ATOM 2265 O O . ALA A 1 290 ? 32.721 -1.532 -5.682 1.00 89.12 290 ALA A O 1
ATOM 2266 N N . ALA A 1 291 ? 31.338 -0.076 -4.713 1.00 85.06 291 ALA A N 1
ATOM 2267 C CA . ALA A 1 291 ? 30.972 0.601 -5.959 1.00 85.06 291 ALA A CA 1
ATOM 2268 C C . ALA A 1 291 ? 32.133 1.348 -6.639 1.00 85.06 291 ALA A C 1
ATOM 2270 O O . ALA A 1 291 ? 32.154 1.463 -7.869 1.00 85.06 291 ALA A O 1
ATOM 2271 N N . ARG A 1 292 ? 33.091 1.864 -5.858 1.00 83.44 292 ARG A N 1
ATOM 2272 C CA . ARG A 1 292 ? 34.305 2.511 -6.383 1.00 83.44 292 ARG A CA 1
ATOM 2273 C C . ARG A 1 292 ? 35.297 1.506 -6.957 1.00 83.44 292 ARG A C 1
ATOM 2275 O O . ARG A 1 292 ? 35.980 1.846 -7.916 1.00 83.44 292 ARG A O 1
ATOM 2282 N N . ASP A 1 293 ? 35.334 0.298 -6.406 1.00 85.00 293 ASP A N 1
ATOM 2283 C CA . ASP A 1 293 ? 36.254 -0.762 -6.830 1.00 85.00 293 ASP A CA 1
ATOM 2284 C C . ASP A 1 293 ? 35.804 -1.468 -8.123 1.00 85.00 293 ASP A C 1
ATOM 2286 O O . ASP A 1 293 ? 36.572 -2.206 -8.743 1.00 85.00 293 ASP A O 1
ATOM 2290 N N . LEU A 1 294 ? 34.570 -1.219 -8.571 1.00 83.38 294 LEU A N 1
ATOM 2291 C CA . LEU A 1 294 ? 34.066 -1.738 -9.837 1.00 83.38 294 LEU A CA 1
ATOM 2292 C C . LEU A 1 294 ? 34.835 -1.145 -11.045 1.00 83.38 294 LEU A C 1
ATOM 2294 O O . LEU A 1 294 ? 35.170 0.044 -11.054 1.00 83.38 294 LEU A O 1
ATOM 2298 N N . PRO A 1 295 ? 35.042 -1.910 -12.134 1.00 79.19 295 PRO A N 1
ATOM 2299 C CA . PRO A 1 295 ? 35.736 -1.431 -13.339 1.00 79.19 295 PRO A CA 1
ATOM 2300 C C . PRO A 1 295 ? 34.984 -0.274 -14.014 1.00 79.19 295 PRO A C 1
ATOM 2302 O O . PRO A 1 295 ? 33.785 -0.158 -13.812 1.00 79.19 295 PRO A O 1
ATOM 2305 N N . PRO A 1 296 ? 35.614 0.602 -14.813 1.00 71.62 296 PRO A N 1
ATOM 2306 C CA . PRO A 1 296 ? 34.908 1.717 -15.454 1.00 71.62 296 PRO A CA 1
ATOM 2307 C C . PRO A 1 296 ? 33.756 1.236 -16.352 1.00 71.62 296 PRO A C 1
ATOM 2309 O O . PRO A 1 296 ? 33.830 0.163 -16.950 1.00 71.62 296 PRO A O 1
ATOM 2312 N N . ILE A 1 297 ? 32.694 2.044 -16.454 1.00 68.38 297 ILE A N 1
ATOM 2313 C CA . ILE A 1 297 ? 31.578 1.775 -17.371 1.00 68.38 297 ILE A CA 1
ATOM 2314 C C . ILE A 1 297 ? 32.122 1.833 -18.800 1.00 68.38 297 ILE A C 1
ATOM 2316 O O . ILE A 1 297 ? 32.649 2.861 -19.229 1.00 68.38 297 ILE A O 1
ATOM 2320 N N . ALA A 1 298 ? 32.016 0.724 -19.528 1.00 65.25 298 ALA A N 1
ATOM 2321 C CA . ALA A 1 298 ? 32.343 0.704 -20.943 1.00 65.25 298 ALA A CA 1
ATOM 2322 C C . ALA A 1 298 ? 31.192 1.336 -21.739 1.00 65.25 298 ALA A C 1
ATOM 2324 O O . ALA A 1 298 ? 30.019 1.095 -21.458 1.00 65.25 298 ALA A O 1
ATOM 2325 N N . HIS A 1 299 ? 31.539 2.150 -22.729 1.00 63.97 299 HIS A N 1
ATOM 2326 C CA . HIS A 1 299 ? 30.593 2.752 -23.665 1.00 63.97 299 HIS A CA 1
ATOM 2327 C C . HIS A 1 299 ? 30.777 2.101 -25.030 1.00 63.97 299 HIS A C 1
ATOM 2329 O O . HIS A 1 299 ? 31.921 1.868 -25.438 1.00 63.97 299 HIS A O 1
ATOM 2335 N N . GLU A 1 300 ? 29.686 1.843 -25.750 1.00 57.47 300 GLU A N 1
ATOM 2336 C CA . GLU A 1 300 ? 29.804 1.442 -27.149 1.00 57.47 300 GLU A CA 1
ATOM 2337 C C . GLU A 1 300 ? 30.463 2.571 -27.952 1.00 57.47 300 GLU A C 1
ATOM 2339 O O . GLU A 1 300 ? 30.015 3.719 -27.955 1.00 57.47 300 GLU A O 1
ATOM 2344 N N . GLN A 1 301 ? 31.585 2.260 -28.600 1.00 56.81 301 GLN A N 1
ATOM 2345 C CA . GLN A 1 301 ? 32.266 3.174 -29.511 1.00 56.81 301 GLN A CA 1
ATOM 2346 C C . GLN A 1 301 ? 31.972 2.736 -30.941 1.00 56.81 301 GLN A C 1
ATOM 2348 O O . GLN A 1 301 ? 32.541 1.760 -31.429 1.00 56.81 301 GLN A O 1
ATOM 2353 N N . HIS A 1 302 ? 31.129 3.487 -31.640 1.00 53.69 302 HIS A N 1
ATOM 2354 C CA . HIS A 1 302 ? 30.966 3.341 -33.077 1.00 53.69 302 HIS A CA 1
ATOM 2355 C C . HIS A 1 302 ? 32.007 4.196 -33.787 1.00 53.69 302 HIS A C 1
ATOM 2357 O O . HIS A 1 302 ? 31.998 5.425 -33.704 1.00 53.69 302 HIS A O 1
ATOM 2363 N N . ARG A 1 303 ? 32.917 3.539 -34.505 1.00 54.81 303 ARG A N 1
ATOM 2364 C CA . ARG A 1 303 ? 33.856 4.211 -35.403 1.00 54.81 303 ARG A CA 1
ATOM 2365 C C . ARG A 1 303 ? 33.385 4.034 -36.831 1.00 54.81 303 ARG A C 1
ATOM 2367 O O . ARG A 1 303 ? 33.323 2.914 -37.328 1.00 54.81 303 ARG A O 1
ATOM 2374 N N . SER A 1 304 ? 33.071 5.145 -37.483 1.00 52.41 304 SER A N 1
ATOM 2375 C CA . SER A 1 304 ? 32.817 5.183 -38.917 1.00 52.41 304 SER A CA 1
ATOM 2376 C C . SER A 1 304 ? 33.975 5.896 -39.598 1.00 52.41 304 SER A C 1
ATOM 2378 O O . SER A 1 304 ? 34.336 7.011 -39.220 1.00 52.41 304 SER A O 1
ATOM 2380 N N . ARG A 1 305 ? 34.582 5.242 -40.588 1.00 66.75 305 ARG A N 1
ATOM 2381 C CA . ARG A 1 305 ? 35.651 5.814 -41.406 1.00 66.75 305 ARG A CA 1
ATOM 2382 C C . ARG A 1 305 ? 35.162 5.906 -42.840 1.00 66.75 305 ARG A C 1
ATOM 2384 O O . ARG A 1 305 ? 34.841 4.887 -43.444 1.00 66.75 305 ARG A O 1
ATOM 2391 N N . ALA A 1 306 ? 35.148 7.119 -43.378 1.00 60.22 306 ALA A N 1
ATOM 2392 C CA . ALA A 1 306 ? 34.902 7.366 -44.790 1.00 60.22 306 ALA A CA 1
ATOM 2393 C C . ALA A 1 306 ? 36.181 7.905 -45.438 1.00 60.22 306 ALA A C 1
ATOM 2395 O O . ALA A 1 306 ? 36.824 8.810 -44.903 1.00 60.22 306 ALA A O 1
ATOM 2396 N N . GLU A 1 307 ? 36.549 7.341 -46.587 1.00 62.22 307 GLU A N 1
ATOM 2397 C CA . GLU A 1 307 ? 37.705 7.764 -47.379 1.00 62.22 307 GLU A CA 1
ATOM 2398 C C . GLU A 1 307 ? 37.252 8.229 -48.760 1.00 62.22 307 GLU A C 1
ATOM 2400 O O . GLU A 1 307 ? 36.535 7.512 -49.462 1.00 62.22 307 GLU A O 1
ATOM 2405 N N . ARG A 1 308 ? 37.672 9.435 -49.155 1.00 53.97 308 ARG A N 1
ATOM 2406 C CA . ARG A 1 308 ? 37.461 9.956 -50.508 1.00 53.97 308 ARG A CA 1
ATOM 2407 C C . ARG A 1 308 ? 38.607 10.884 -50.903 1.00 53.97 308 ARG A C 1
ATOM 2409 O O . ARG A 1 308 ? 38.999 11.749 -50.127 1.00 53.97 308 ARG A O 1
ATOM 2416 N N . ASP A 1 309 ? 39.142 10.680 -52.106 1.00 63.91 309 ASP A N 1
ATOM 2417 C CA . ASP A 1 309 ? 40.164 11.527 -52.741 1.00 63.91 309 ASP A CA 1
ATOM 2418 C C . ASP A 1 309 ? 41.398 11.822 -51.860 1.00 63.91 309 ASP A C 1
ATOM 2420 O O . ASP A 1 309 ? 41.905 12.940 -51.818 1.00 63.91 309 ASP A O 1
ATOM 2424 N N . GLY A 1 310 ? 41.891 10.810 -51.136 1.00 67.06 310 GLY A N 1
ATOM 2425 C CA . GLY A 1 310 ? 43.091 10.922 -50.294 1.00 67.06 310 GLY A CA 1
ATOM 2426 C C . GLY A 1 310 ? 42.865 11.545 -48.912 1.00 67.06 310 GLY A C 1
ATOM 2427 O O . GLY A 1 310 ? 43.816 11.654 -48.141 1.00 67.06 310 GLY A O 1
ATOM 2428 N N . PHE A 1 311 ? 41.624 11.900 -48.567 1.00 45.88 311 PHE A N 1
ATOM 2429 C CA . PHE A 1 311 ? 41.241 12.347 -47.230 1.00 45.88 311 PHE A CA 1
ATOM 2430 C C . PHE A 1 311 ? 40.432 11.259 -46.516 1.00 45.88 311 PHE A C 1
ATOM 2432 O O . PHE A 1 311 ? 39.446 10.746 -47.051 1.00 45.88 311 PHE A O 1
ATOM 2439 N N . ALA A 1 312 ? 40.847 10.925 -45.294 1.00 55.25 312 ALA A N 1
ATOM 2440 C CA . ALA A 1 312 ? 40.122 10.034 -44.397 1.00 55.25 312 ALA A CA 1
ATOM 2441 C C . ALA A 1 312 ? 39.482 10.858 -43.278 1.00 55.25 312 ALA A C 1
ATOM 2443 O O . ALA A 1 312 ? 40.179 11.573 -42.557 1.00 55.25 312 ALA A O 1
ATOM 2444 N N . ILE A 1 313 ? 38.164 10.747 -43.127 1.00 57.72 313 ILE A N 1
ATOM 2445 C CA . ILE A 1 313 ? 37.436 11.302 -41.985 1.00 57.72 313 ILE A CA 1
ATOM 2446 C C . ILE A 1 313 ? 37.021 10.123 -41.107 1.00 57.72 313 ILE A C 1
ATOM 2448 O O . ILE A 1 313 ? 36.245 9.263 -41.527 1.00 57.72 313 ILE A O 1
ATOM 2452 N N . GLU A 1 314 ? 37.567 10.076 -39.892 1.00 60.88 314 GLU A N 1
ATOM 2453 C CA . GLU A 1 314 ? 37.177 9.126 -38.851 1.00 60.88 314 GLU A CA 1
ATOM 2454 C C . GLU A 1 314 ? 36.242 9.837 -37.871 1.00 60.88 314 GLU A C 1
ATOM 2456 O O . GLU A 1 314 ? 36.633 10.771 -37.170 1.00 60.88 314 GLU A O 1
ATOM 2461 N N . LEU A 1 315 ? 34.986 9.404 -37.842 1.00 49.78 315 LEU A N 1
ATOM 2462 C CA . LEU A 1 315 ? 33.996 9.844 -36.872 1.00 49.78 315 LEU A CA 1
ATOM 2463 C C . LEU A 1 315 ? 33.897 8.770 -35.793 1.00 49.78 315 LEU A C 1
ATOM 2465 O O . LEU A 1 315 ? 33.466 7.646 -36.056 1.00 49.78 315 LEU A O 1
ATOM 2469 N N . THR A 1 316 ? 34.313 9.116 -34.577 1.00 47.31 316 THR A N 1
ATOM 2470 C CA . THR A 1 316 ? 34.070 8.283 -33.397 1.00 47.31 316 THR A CA 1
ATOM 2471 C C . THR A 1 316 ? 32.840 8.819 -32.682 1.00 47.31 316 THR A C 1
ATOM 2473 O O . THR A 1 316 ? 32.867 9.920 -32.136 1.00 47.31 316 THR A O 1
ATOM 2476 N N . PHE A 1 317 ? 31.768 8.036 -32.680 1.00 45.34 317 PHE A N 1
ATOM 2477 C CA . PHE A 1 317 ? 30.591 8.270 -31.859 1.00 45.34 317 PHE A CA 1
ATOM 2478 C C . PHE A 1 317 ? 30.672 7.332 -30.659 1.00 45.34 317 PHE A C 1
ATOM 2480 O O . PHE A 1 317 ? 30.631 6.114 -30.805 1.00 45.34 317 PHE A O 1
ATOM 2487 N N . SER A 1 318 ? 30.799 7.883 -29.459 1.00 49.84 318 SER A N 1
ATOM 2488 C CA . SER A 1 318 ? 30.440 7.141 -28.253 1.00 49.84 318 SER A CA 1
ATOM 2489 C C . SER A 1 318 ? 28.910 7.117 -28.177 1.00 49.84 318 SER A C 1
ATOM 2491 O O . SER A 1 318 ? 28.300 8.185 -28.052 1.00 49.84 318 SER A O 1
ATOM 2493 N N . GLY A 1 319 ? 28.288 5.944 -28.290 1.00 48.09 319 GLY A N 1
ATOM 2494 C CA . GLY A 1 319 ? 26.862 5.792 -28.015 1.00 48.09 319 GLY A CA 1
ATOM 2495 C C . GLY A 1 319 ? 26.546 6.175 -26.565 1.00 48.09 319 GLY A C 1
ATOM 2496 O O . GLY A 1 319 ? 27.409 6.108 -25.683 1.00 48.09 319 GLY A O 1
ATOM 2497 N N . ARG A 1 320 ? 25.304 6.604 -26.302 1.00 50.44 320 ARG A N 1
ATOM 2498 C CA . ARG A 1 320 ? 24.802 6.747 -24.919 1.00 50.44 320 ARG A CA 1
ATOM 2499 C C . ARG A 1 320 ? 24.595 5.389 -24.245 1.00 50.44 320 ARG A C 1
ATOM 2501 O O . ARG A 1 320 ? 24.448 5.353 -23.024 1.00 50.44 320 ARG A O 1
ATOM 2508 N N . ASP A 1 321 ? 24.639 4.313 -25.021 1.00 52.00 321 ASP A N 1
ATOM 2509 C CA . ASP A 1 321 ? 24.423 2.956 -24.557 1.00 52.00 321 ASP A CA 1
ATOM 2510 C C . ASP A 1 321 ? 25.642 2.487 -23.758 1.00 52.00 321 ASP A C 1
ATOM 2512 O O . ASP A 1 321 ? 26.770 2.345 -24.249 1.00 52.00 321 ASP A O 1
ATOM 2516 N N . ARG A 1 322 ? 25.419 2.355 -22.449 1.00 60.34 322 ARG A N 1
ATOM 2517 C CA . ARG A 1 322 ? 26.383 1.783 -21.510 1.00 60.34 322 ARG A CA 1
ATOM 2518 C C . ARG A 1 322 ? 26.390 0.281 -21.743 1.00 60.34 322 ARG A C 1
ATOM 2520 O O . ARG A 1 322 ? 25.326 -0.299 -21.885 1.00 60.34 322 ARG A O 1
ATOM 2527 N N . LEU A 1 323 ? 27.551 -0.362 -21.733 1.00 63.69 323 LEU A N 1
ATOM 2528 C CA . LEU A 1 323 ? 27.630 -1.821 -21.637 1.00 63.69 323 LEU A CA 1
ATOM 2529 C C . LEU A 1 323 ? 27.443 -2.254 -20.173 1.00 63.69 323 LEU A C 1
ATOM 2531 O O . LEU A 1 323 ? 27.736 -1.458 -19.272 1.00 63.69 323 LEU A O 1
ATOM 2535 N N . PRO A 1 324 ? 26.986 -3.496 -19.898 1.00 68.31 324 PRO A N 1
ATOM 2536 C CA . PRO A 1 324 ? 26.840 -3.964 -18.530 1.00 68.31 324 PRO A CA 1
ATOM 2537 C C . PRO A 1 324 ? 28.201 -3.915 -17.843 1.00 68.31 324 PRO A C 1
ATOM 2539 O O . PRO A 1 324 ? 29.204 -4.410 -18.366 1.00 68.31 324 PRO A O 1
ATOM 2542 N N . ARG A 1 325 ? 28.239 -3.293 -16.671 1.00 74.69 325 ARG A N 1
ATOM 2543 C CA . ARG A 1 325 ? 29.429 -3.171 -15.842 1.00 74.69 325 ARG A CA 1
ATOM 2544 C C . ARG A 1 325 ? 29.556 -4.451 -15.011 1.00 74.69 325 ARG A C 1
ATOM 2546 O O . ARG A 1 325 ? 28.691 -4.711 -14.175 1.00 74.69 325 ARG A O 1
ATOM 2553 N N . PRO A 1 326 ? 30.613 -5.258 -15.193 1.00 78.12 326 PRO A N 1
ATOM 2554 C CA . PRO A 1 326 ? 30.782 -6.461 -14.388 1.00 78.12 326 PRO A CA 1
ATOM 2555 C C . PRO A 1 326 ? 31.012 -6.105 -12.910 1.00 78.12 326 PRO A C 1
ATOM 2557 O O . PRO A 1 326 ? 31.584 -5.059 -12.600 1.00 78.12 326 PRO A O 1
ATOM 2560 N N . GLY A 1 327 ? 30.589 -6.996 -12.005 1.00 84.19 327 GLY A N 1
ATOM 2561 C CA . GLY A 1 327 ? 30.796 -6.866 -10.558 1.00 84.19 327 GLY A CA 1
ATOM 2562 C C . GLY A 1 327 ? 29.548 -6.526 -9.735 1.00 84.19 327 GLY A C 1
ATOM 2563 O O . GLY A 1 327 ? 29.676 -6.215 -8.551 1.00 84.19 327 GLY A O 1
ATOM 2564 N N . PHE A 1 328 ? 28.343 -6.640 -10.305 1.00 88.94 328 PHE A N 1
ATOM 2565 C CA . PHE A 1 328 ? 27.084 -6.552 -9.550 1.00 88.94 328 PHE A CA 1
ATOM 2566 C C . PHE A 1 328 ? 27.073 -7.460 -8.313 1.00 88.94 328 PHE A C 1
ATOM 2568 O O . PHE A 1 328 ? 26.590 -7.066 -7.253 1.00 88.94 328 PHE A O 1
ATOM 2575 N N . GLU A 1 329 ? 27.657 -8.652 -8.426 1.00 91.38 329 GLU A N 1
ATOM 2576 C CA . GLU A 1 329 ? 27.756 -9.636 -7.352 1.00 91.38 329 GLU A CA 1
ATOM 2577 C C . GLU A 1 329 ? 28.431 -9.048 -6.107 1.00 91.38 329 GLU A C 1
ATOM 2579 O O . GLU A 1 329 ? 27.966 -9.292 -4.998 1.00 91.38 329 GLU A O 1
ATOM 2584 N N . GLN A 1 330 ? 29.450 -8.196 -6.273 1.00 91.44 330 GLN A N 1
ATOM 2585 C CA . GLN A 1 330 ? 30.133 -7.550 -5.147 1.00 91.44 330 GLN A CA 1
ATOM 2586 C C . GLN A 1 330 ? 29.187 -6.621 -4.375 1.00 91.44 330 GLN A C 1
ATOM 2588 O O . GLN A 1 330 ? 29.142 -6.658 -3.145 1.00 91.44 330 GLN A O 1
ATOM 2593 N N . LEU A 1 331 ? 28.386 -5.818 -5.086 1.00 92.69 331 LEU A N 1
ATOM 2594 C CA . LEU A 1 331 ? 27.391 -4.939 -4.464 1.00 92.69 331 LEU A CA 1
ATOM 2595 C C . LEU A 1 331 ? 26.266 -5.748 -3.816 1.00 92.69 331 LEU A C 1
ATOM 2597 O O . LEU A 1 331 ? 25.890 -5.497 -2.669 1.00 92.69 331 LEU A O 1
ATOM 2601 N N . ARG A 1 332 ? 25.750 -6.746 -4.539 1.00 94.56 332 ARG A N 1
ATOM 2602 C CA . ARG A 1 332 ? 24.693 -7.647 -4.075 1.00 94.56 332 ARG A CA 1
ATOM 2603 C C . ARG A 1 332 ? 25.091 -8.355 -2.787 1.00 94.56 332 ARG A C 1
ATOM 2605 O O . ARG A 1 332 ? 24.264 -8.456 -1.882 1.00 94.56 332 ARG A O 1
ATOM 2612 N N . ASP A 1 333 ? 26.327 -8.829 -2.683 1.00 96.12 333 ASP A N 1
ATOM 2613 C CA . ASP A 1 333 ? 26.798 -9.587 -1.526 1.00 96.12 333 ASP A CA 1
ATOM 2614 C C . ASP A 1 333 ? 26.939 -8.687 -0.284 1.00 96.12 333 ASP A C 1
ATOM 2616 O O . ASP A 1 333 ? 26.537 -9.087 0.814 1.00 96.12 333 ASP A O 1
ATOM 2620 N N . VAL A 1 334 ? 27.396 -7.435 -0.451 1.00 96.25 334 VAL A N 1
ATOM 2621 C CA . VAL A 1 334 ? 27.376 -6.419 0.622 1.00 96.25 334 VAL A CA 1
ATOM 2622 C C . VAL A 1 334 ? 25.943 -6.166 1.093 1.00 96.25 334 VAL A C 1
ATOM 2624 O O . VAL A 1 334 ? 25.663 -6.271 2.289 1.00 96.25 334 VAL A O 1
ATOM 2627 N N . ILE A 1 335 ? 25.017 -5.891 0.169 1.00 96.38 335 ILE A N 1
ATOM 2628 C CA . ILE A 1 335 ? 23.609 -5.617 0.498 1.00 96.38 335 ILE A CA 1
ATOM 2629 C C . ILE A 1 335 ? 22.958 -6.824 1.174 1.00 96.38 335 ILE A C 1
ATOM 2631 O O . ILE A 1 335 ? 22.282 -6.668 2.187 1.00 96.38 335 ILE A O 1
ATOM 2635 N N . THR A 1 336 ? 23.187 -8.030 0.658 1.00 98.06 336 THR A N 1
ATOM 2636 C CA . THR A 1 336 ? 22.602 -9.268 1.188 1.00 98.06 336 THR A CA 1
ATOM 2637 C C . THR A 1 336 ? 23.061 -9.531 2.619 1.00 98.06 336 THR A C 1
ATOM 2639 O O . THR A 1 336 ? 22.231 -9.837 3.474 1.00 98.06 336 THR A O 1
ATOM 2642 N N . ARG A 1 337 ? 24.358 -9.368 2.913 1.00 98.12 337 ARG A N 1
ATOM 2643 C CA . ARG A 1 337 ? 24.892 -9.532 4.273 1.00 98.12 337 ARG A CA 1
ATOM 2644 C C . ARG A 1 337 ? 24.235 -8.562 5.256 1.00 98.12 337 ARG A C 1
ATOM 2646 O O . ARG A 1 337 ? 23.737 -8.999 6.292 1.00 98.12 337 ARG A O 1
ATOM 2653 N N . HIS A 1 338 ? 24.199 -7.272 4.921 1.00 98.19 338 HIS A N 1
ATOM 2654 C CA . HIS A 1 338 ? 23.622 -6.241 5.793 1.00 98.19 338 HIS A CA 1
ATOM 2655 C C . HIS A 1 338 ? 22.104 -6.382 5.947 1.00 98.19 338 HIS A C 1
ATOM 2657 O O . HIS A 1 338 ? 21.592 -6.276 7.059 1.00 98.19 338 HIS A O 1
ATOM 2663 N N . ARG A 1 339 ? 21.382 -6.711 4.870 1.00 98.12 339 ARG A N 1
ATOM 2664 C CA . ARG A 1 339 ? 19.935 -6.964 4.911 1.00 98.12 339 ARG A CA 1
ATOM 2665 C C . ARG A 1 339 ? 19.586 -8.138 5.822 1.00 98.12 339 ARG A C 1
ATOM 2667 O O . ARG A 1 339 ? 18.640 -8.042 6.602 1.00 98.12 339 ARG A O 1
ATOM 2674 N N . ARG A 1 340 ? 20.330 -9.245 5.729 1.00 98.44 340 ARG A N 1
ATOM 2675 C CA . ARG A 1 340 ? 20.109 -10.435 6.567 1.00 98.44 340 ARG A CA 1
ATOM 2676 C C . ARG A 1 340 ? 20.411 -10.159 8.034 1.00 98.44 340 ARG A C 1
ATOM 2678 O O . ARG A 1 340 ? 19.588 -10.502 8.875 1.00 98.44 340 ARG A O 1
ATOM 2685 N N . ALA A 1 341 ? 21.519 -9.475 8.321 1.00 98.19 341 ALA A N 1
ATOM 2686 C CA . ALA A 1 341 ? 21.856 -9.055 9.680 1.00 98.19 341 ALA A CA 1
ATOM 2687 C C . ALA A 1 341 ? 20.780 -8.129 10.275 1.00 98.19 341 ALA A C 1
ATOM 2689 O O . ALA A 1 341 ? 20.357 -8.318 11.413 1.00 98.19 341 ALA A O 1
ATOM 2690 N N . TRP A 1 342 ? 20.276 -7.170 9.488 1.00 98.44 342 TRP A N 1
ATOM 2691 C CA . TRP A 1 342 ? 19.165 -6.312 9.902 1.00 98.44 342 TRP A CA 1
ATOM 2692 C C . TRP A 1 342 ? 17.895 -7.123 10.178 1.00 98.44 342 TRP A C 1
ATOM 2694 O O . TRP A 1 342 ? 17.247 -6.919 11.202 1.00 98.44 342 TRP A O 1
ATOM 2704 N N . ALA A 1 343 ? 17.546 -8.070 9.302 1.00 98.25 343 ALA A N 1
ATOM 2705 C CA . ALA A 1 343 ? 16.347 -8.885 9.470 1.00 98.25 343 ALA A CA 1
ATOM 2706 C C . ALA A 1 343 ? 16.399 -9.730 10.748 1.00 98.25 343 ALA A C 1
ATOM 2708 O O . ALA A 1 343 ? 15.436 -9.740 11.510 1.00 98.25 343 ALA A O 1
ATOM 2709 N N . GLU A 1 344 ? 17.531 -10.383 11.006 1.00 98.00 344 GLU A N 1
ATOM 2710 C CA . GLU A 1 344 ? 17.751 -11.191 12.208 1.00 98.00 344 GLU A CA 1
ATOM 2711 C C . GLU A 1 344 ? 17.572 -10.370 13.495 1.00 98.00 344 GLU A C 1
ATOM 2713 O O . GLU A 1 344 ? 16.987 -10.843 14.467 1.00 98.00 344 GLU A O 1
ATOM 2718 N N . GLN A 1 345 ? 18.021 -9.113 13.494 1.00 97.69 345 GLN A N 1
ATOM 2719 C CA . GLN A 1 345 ? 17.982 -8.255 14.679 1.00 97.69 345 GLN A CA 1
ATOM 2720 C C . GLN A 1 345 ? 16.671 -7.475 14.841 1.00 97.69 345 GLN A C 1
ATOM 2722 O O . GLN A 1 345 ? 16.304 -7.102 15.963 1.00 97.69 345 GLN A O 1
ATOM 2727 N N . HIS A 1 346 ? 16.003 -7.130 13.736 1.00 98.25 346 HIS A N 1
ATOM 2728 C CA . HIS A 1 346 ? 14.995 -6.067 13.729 1.00 98.25 346 HIS A CA 1
ATOM 2729 C C . HIS A 1 346 ? 13.682 -6.412 13.028 1.00 98.25 346 HIS A C 1
ATOM 2731 O O . HIS A 1 346 ? 12.710 -5.702 13.275 1.00 98.25 346 HIS A O 1
ATOM 2737 N N . LEU A 1 347 ? 13.592 -7.477 12.221 1.00 98.00 347 LEU A N 1
ATOM 2738 C CA . LEU A 1 347 ? 12.390 -7.756 11.421 1.00 98.00 347 LEU A CA 1
ATOM 2739 C C . LEU A 1 347 ? 11.121 -7.864 12.277 1.00 98.00 347 LEU A C 1
ATOM 2741 O O . LEU A 1 347 ? 10.116 -7.219 11.984 1.00 98.00 347 LEU A O 1
ATOM 2745 N N . ASP A 1 348 ? 11.176 -8.633 13.362 1.00 96.69 348 ASP A N 1
ATOM 2746 C CA . ASP A 1 348 ? 10.015 -8.867 14.227 1.00 96.69 348 ASP A CA 1
ATOM 2747 C C . ASP A 1 348 ? 9.560 -7.592 14.933 1.00 96.69 348 ASP A C 1
ATOM 2749 O O . ASP A 1 348 ? 8.376 -7.251 14.915 1.00 96.69 348 ASP A O 1
ATOM 2753 N N . ARG A 1 349 ? 10.517 -6.838 15.482 1.00 96.88 349 ARG A N 1
ATOM 2754 C CA . ARG A 1 349 ? 10.258 -5.540 16.115 1.00 96.88 349 ARG A CA 1
ATOM 2755 C C . ARG A 1 349 ? 9.694 -4.538 15.115 1.00 96.88 349 ARG A C 1
ATOM 2757 O O . ARG A 1 349 ? 8.798 -3.772 15.460 1.00 96.88 349 ARG A O 1
ATOM 2764 N N . TRP A 1 350 ? 10.217 -4.531 13.893 1.00 97.88 350 TRP A N 1
ATOM 2765 C CA . TRP A 1 350 ? 9.750 -3.650 12.835 1.00 97.88 350 TRP A CA 1
ATOM 2766 C C . TRP A 1 350 ? 8.293 -3.947 12.484 1.00 97.88 350 TRP A C 1
ATOM 2768 O O . TRP A 1 350 ? 7.461 -3.043 12.516 1.00 97.88 350 TRP A O 1
ATOM 2778 N N . LEU A 1 351 ? 7.958 -5.211 12.214 1.00 97.56 351 LEU A N 1
ATOM 2779 C CA . LEU A 1 351 ? 6.583 -5.604 11.906 1.00 97.56 351 LEU A CA 1
ATOM 2780 C C . LEU A 1 351 ? 5.637 -5.299 13.074 1.00 97.56 351 LEU A C 1
ATOM 2782 O O . LEU A 1 351 ? 4.534 -4.808 12.838 1.00 97.56 351 LEU A O 1
ATOM 2786 N N . GLU A 1 352 ? 6.080 -5.500 14.321 1.00 95.00 352 GLU A N 1
ATOM 2787 C CA . GLU A 1 352 ? 5.320 -5.103 15.508 1.00 95.00 352 GLU A CA 1
ATOM 2788 C C . GLU A 1 352 ? 5.064 -3.590 15.559 1.00 95.00 352 GLU A C 1
ATOM 2790 O O . GLU A 1 352 ? 3.927 -3.141 15.731 1.00 95.00 352 GLU A O 1
ATOM 2795 N N . HIS A 1 353 ? 6.112 -2.794 15.352 1.00 95.38 353 HIS A N 1
ATOM 2796 C CA . HIS A 1 353 ? 6.022 -1.341 15.307 1.00 95.38 353 HIS A CA 1
ATOM 2797 C C . HIS A 1 353 ? 5.038 -0.859 14.229 1.00 95.38 353 HIS A C 1
ATOM 2799 O O . HIS A 1 353 ? 4.270 0.076 14.477 1.00 95.38 353 HIS A O 1
ATOM 2805 N N . ARG A 1 354 ? 5.020 -1.502 13.054 1.00 95.69 354 ARG A N 1
ATOM 2806 C CA . ARG A 1 354 ? 4.149 -1.134 11.928 1.00 95.69 354 ARG A CA 1
ATOM 2807 C C . ARG A 1 354 ? 2.669 -1.251 12.269 1.00 95.69 354 ARG A C 1
ATOM 2809 O O . ARG A 1 354 ? 1.948 -0.257 12.170 1.00 95.69 354 ARG A O 1
ATOM 2816 N N . TRP A 1 355 ? 2.213 -2.427 12.698 1.00 95.75 355 TRP A N 1
ATOM 2817 C CA . TRP A 1 355 ? 0.789 -2.606 12.991 1.00 95.75 355 TRP A CA 1
ATOM 2818 C C . TRP A 1 355 ? 0.358 -1.802 14.222 1.00 95.75 355 TRP A C 1
ATOM 2820 O O . TRP A 1 355 ? -0.740 -1.242 14.234 1.00 95.75 355 TRP A O 1
ATOM 2830 N N . GLN A 1 356 ? 1.222 -1.679 15.238 1.00 94.69 356 GLN A N 1
ATOM 2831 C CA . GLN A 1 356 ? 0.907 -0.890 16.429 1.00 94.69 356 GLN A CA 1
ATOM 2832 C C . GLN A 1 356 ? 0.739 0.589 16.102 1.00 94.69 356 G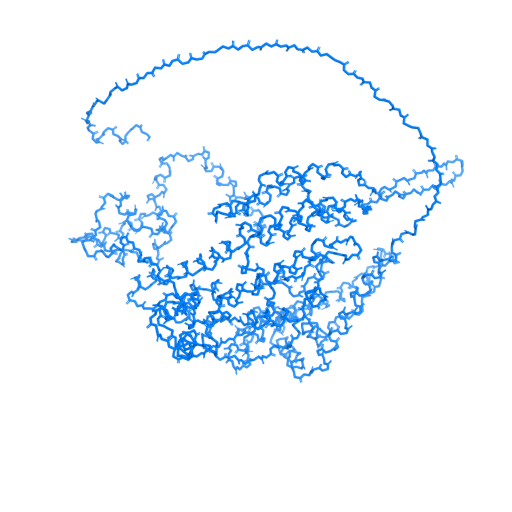LN A C 1
ATOM 2834 O O . GLN A 1 356 ? -0.195 1.216 16.597 1.00 94.69 356 GLN A O 1
ATOM 2839 N N . THR A 1 357 ? 1.625 1.153 15.280 1.00 93.56 357 THR A N 1
ATOM 2840 C CA . THR A 1 357 ? 1.543 2.559 14.869 1.00 93.56 357 THR A CA 1
ATOM 2841 C C . THR A 1 357 ? 0.241 2.831 14.120 1.00 93.56 357 THR A C 1
ATOM 2843 O O . THR A 1 357 ? -0.480 3.765 14.472 1.00 93.56 357 THR A O 1
ATOM 2846 N N . ASP A 1 358 ? -0.118 1.973 13.162 1.00 95.44 358 ASP A N 1
ATOM 2847 C CA . ASP A 1 358 ? -1.357 2.112 12.389 1.00 95.44 358 ASP A CA 1
ATOM 2848 C C . ASP A 1 358 ? -2.612 2.024 13.276 1.00 95.44 358 ASP A C 1
ATOM 2850 O O . ASP A 1 358 ? -3.541 2.834 13.149 1.00 95.44 358 ASP A O 1
ATOM 2854 N N . LEU A 1 359 ? -2.644 1.071 14.212 1.00 95.44 359 LEU A N 1
ATOM 2855 C CA . LEU A 1 359 ? -3.775 0.896 15.120 1.00 95.44 359 LEU A CA 1
ATOM 2856 C C . LEU A 1 359 ? -3.881 1.993 16.177 1.00 95.44 359 LEU A C 1
ATOM 2858 O O . LEU A 1 359 ? -4.987 2.477 16.423 1.00 95.44 359 LEU A O 1
ATOM 2862 N N . ARG A 1 360 ? -2.764 2.427 16.777 1.00 93.62 360 ARG A N 1
ATOM 2863 C CA . ARG A 1 360 ? -2.758 3.552 17.727 1.00 93.62 360 ARG A CA 1
ATOM 2864 C C . ARG A 1 360 ? -3.226 4.830 17.045 1.00 93.62 360 ARG A C 1
ATOM 2866 O O . ARG A 1 360 ? -4.137 5.477 17.554 1.00 93.62 360 ARG A O 1
ATOM 2873 N N . ALA A 1 361 ? -2.695 5.139 15.860 1.00 91.94 361 ALA A N 1
ATOM 2874 C CA . ALA A 1 361 ? -3.113 6.305 15.087 1.00 91.94 361 ALA A CA 1
ATOM 2875 C C . ALA A 1 361 ? -4.620 6.273 14.780 1.00 91.94 361 ALA A C 1
ATOM 2877 O O . ALA A 1 361 ? -5.316 7.278 14.945 1.00 91.94 361 ALA A O 1
ATOM 2878 N N . THR A 1 362 ? -5.144 5.102 14.402 1.00 94.62 362 THR A N 1
ATOM 2879 C CA . THR A 1 362 ? -6.578 4.907 14.151 1.00 94.62 362 THR A CA 1
ATOM 2880 C C . THR A 1 362 ? -7.411 5.108 15.417 1.00 94.62 362 THR A C 1
ATOM 2882 O O . THR A 1 362 ? -8.397 5.849 15.399 1.00 94.62 362 THR A O 1
ATOM 2885 N N . ALA A 1 363 ? -7.019 4.484 16.528 1.00 92.44 363 ALA A N 1
ATOM 2886 C CA . ALA A 1 363 ? -7.731 4.577 17.797 1.00 92.44 363 ALA A CA 1
ATOM 2887 C C . ALA A 1 363 ? -7.737 6.008 18.349 1.00 92.44 363 ALA A C 1
ATOM 2889 O O . ALA A 1 363 ? -8.772 6.503 18.794 1.00 92.44 363 ALA A O 1
ATOM 2890 N N . GLU A 1 364 ? -6.611 6.714 18.264 1.00 89.62 364 GLU A N 1
ATOM 2891 C CA . GLU A 1 364 ? -6.528 8.123 18.634 1.00 89.62 364 GLU A CA 1
ATOM 2892 C C . GLU A 1 364 ? -7.427 8.995 17.760 1.00 89.62 364 GLU A C 1
ATOM 2894 O O . GLU A 1 364 ? -8.169 9.826 18.283 1.00 89.62 364 GLU A O 1
ATOM 2899 N N . ALA A 1 365 ? -7.392 8.816 16.436 1.00 90.62 365 ALA A N 1
ATOM 2900 C CA . ALA A 1 365 ? -8.234 9.572 15.513 1.00 90.62 365 ALA A CA 1
ATOM 2901 C C . ALA A 1 365 ? -9.729 9.325 15.784 1.00 90.62 365 ALA A C 1
ATOM 2903 O O . ALA A 1 365 ? -10.534 10.264 15.779 1.00 90.62 365 ALA A O 1
ATOM 2904 N N . TYR A 1 366 ? -10.094 8.077 16.091 1.00 92.44 366 TYR A N 1
ATOM 2905 C CA . TYR A 1 366 ? -11.440 7.691 16.502 1.00 92.44 366 TYR A CA 1
ATOM 2906 C C . TYR A 1 366 ? -11.845 8.356 17.826 1.00 92.44 366 TYR A C 1
ATOM 2908 O O . TYR A 1 366 ? -12.887 9.013 17.887 1.00 92.44 366 TYR A O 1
ATOM 2916 N N . ASN A 1 367 ? -11.006 8.264 18.863 1.00 87.44 367 ASN A N 1
ATOM 2917 C CA . ASN A 1 367 ? -11.272 8.828 20.189 1.00 87.44 367 ASN A CA 1
ATOM 2918 C C . ASN A 1 367 ? -11.378 10.357 20.152 1.00 87.44 367 ASN A C 1
ATOM 2920 O O . ASN A 1 367 ? -12.319 10.918 20.714 1.00 87.44 367 ASN A O 1
ATOM 2924 N N . ARG A 1 368 ? -10.492 11.040 19.413 1.00 86.62 368 ARG A N 1
ATOM 2925 C CA . ARG A 1 368 ? -10.590 12.493 19.176 1.00 86.62 368 ARG A CA 1
ATOM 2926 C C . ARG A 1 368 ? -11.944 12.863 18.588 1.00 86.62 368 ARG A C 1
ATOM 2928 O O . ARG A 1 368 ? -12.570 13.830 19.017 1.00 86.62 368 ARG A O 1
ATOM 2935 N N . ARG A 1 369 ? -12.421 12.089 17.609 1.00 87.50 369 ARG A N 1
ATOM 2936 C CA . ARG A 1 369 ? -13.705 12.340 16.945 1.00 87.50 369 ARG A CA 1
ATOM 2937 C C . ARG A 1 369 ? -14.899 12.065 17.861 1.00 87.50 369 ARG A C 1
ATOM 2939 O O . ARG A 1 369 ? -15.862 12.834 17.820 1.00 87.50 369 ARG A O 1
ATOM 2946 N N . LEU A 1 370 ? -14.832 10.999 18.657 1.00 87.12 370 LEU A N 1
ATOM 2947 C CA . LEU A 1 370 ? -15.841 10.642 19.653 1.00 87.12 370 LEU A CA 1
ATOM 2948 C C . LEU A 1 370 ? -16.003 11.763 20.683 1.00 87.12 370 LEU A C 1
ATOM 2950 O O . LEU A 1 370 ? -17.114 12.242 20.892 1.00 87.12 370 LEU A O 1
ATOM 2954 N N . ILE A 1 371 ? -14.893 12.233 21.250 1.00 82.19 371 ILE A N 1
ATOM 2955 C CA . ILE A 1 371 ? -14.867 13.305 22.251 1.00 82.19 371 ILE A CA 1
ATOM 2956 C C . ILE A 1 371 ? -15.367 14.622 21.651 1.00 82.19 371 ILE A C 1
ATOM 2958 O O . ILE A 1 371 ? -16.262 15.266 22.198 1.00 82.19 371 ILE A O 1
ATOM 2962 N N . ALA A 1 372 ? -14.864 14.997 20.471 1.00 79.06 372 ALA A N 1
ATOM 2963 C CA . ALA A 1 372 ? -15.239 16.253 19.828 1.00 79.06 372 ALA A CA 1
ATOM 2964 C C . ALA A 1 372 ? -16.751 16.361 19.559 1.00 79.06 372 ALA A C 1
ATOM 2966 O O . ALA A 1 372 ? -17.319 17.446 19.706 1.00 79.06 372 ALA A O 1
ATOM 2967 N N . ASN A 1 373 ? -17.415 15.252 19.208 1.00 83.62 373 ASN A N 1
ATOM 2968 C CA . ASN A 1 373 ? -18.834 15.245 18.833 1.00 83.62 373 ASN A CA 1
ATOM 2969 C C . ASN A 1 373 ? -19.779 14.696 19.916 1.00 83.62 373 ASN A C 1
ATOM 2971 O O . ASN A 1 373 ? -20.995 14.768 19.733 1.00 83.62 373 ASN A O 1
ATOM 2975 N N . GLY A 1 374 ? -19.253 14.091 20.985 1.00 83.31 374 GLY A N 1
ATOM 2976 C CA . GLY A 1 374 ? -20.032 13.372 22.002 1.00 83.31 374 GLY A CA 1
ATOM 2977 C C . GLY A 1 374 ? -20.749 12.114 21.487 1.00 83.31 374 GLY A C 1
ATOM 2978 O O . GLY A 1 374 ? -21.621 11.579 22.166 1.00 83.31 374 GLY A O 1
ATOM 2979 N N . LYS A 1 375 ? -20.440 11.658 20.265 1.00 88.81 375 LYS A N 1
ATOM 2980 C CA . LYS A 1 375 ? -21.070 10.505 19.604 1.00 88.81 375 LYS A CA 1
ATOM 2981 C C . LYS A 1 375 ? -20.030 9.699 18.843 1.00 88.81 375 LYS A C 1
ATOM 2983 O O . LYS A 1 375 ? -19.131 10.278 18.228 1.00 88.81 375 LYS A O 1
ATOM 2988 N N . ALA A 1 376 ? -20.196 8.378 18.846 1.00 89.75 376 ALA A N 1
ATOM 2989 C CA . ALA A 1 376 ? -19.356 7.474 18.073 1.00 89.75 376 ALA A CA 1
ATOM 2990 C C . ALA A 1 376 ? -19.365 7.864 16.582 1.00 89.75 376 ALA A C 1
ATOM 2992 O O . ALA A 1 376 ? -20.435 8.167 16.038 1.00 89.75 376 ALA A O 1
ATOM 2993 N N . PRO A 1 377 ? -18.196 7.881 15.914 1.00 93.00 377 PRO A N 1
ATOM 2994 C CA . PRO A 1 377 ? -18.119 8.016 14.469 1.00 93.00 377 PRO A CA 1
ATOM 2995 C C . PRO A 1 377 ? -19.039 7.017 13.762 1.00 93.00 377 PRO A C 1
ATOM 2997 O O . PRO A 1 377 ? -19.096 5.841 14.106 1.00 93.00 377 PRO A O 1
ATOM 3000 N N . THR A 1 378 ? -19.744 7.482 12.732 1.00 93.50 378 THR A N 1
ATOM 3001 C CA . THR A 1 378 ? -20.466 6.575 11.819 1.00 93.50 378 THR A CA 1
ATOM 3002 C C . THR A 1 378 ? -19.485 5.610 11.143 1.00 93.50 378 THR A C 1
ATOM 3004 O O . THR A 1 378 ? -18.322 5.968 10.966 1.00 93.50 378 THR A O 1
ATOM 3007 N N . LEU A 1 379 ? -19.936 4.439 10.673 1.00 92.94 379 LEU A N 1
ATOM 3008 C CA . LEU A 1 379 ? -19.062 3.471 9.979 1.00 92.94 379 LEU A CA 1
ATOM 3009 C C . LEU A 1 379 ? -18.275 4.106 8.823 1.00 92.94 379 LEU A C 1
ATOM 3011 O O . LEU A 1 379 ? -17.070 3.917 8.704 1.00 92.94 379 LEU A O 1
ATOM 3015 N N . ARG A 1 380 ? -18.928 4.959 8.028 1.00 93.62 380 ARG A N 1
ATOM 3016 C CA . ARG A 1 380 ? -18.281 5.726 6.953 1.00 93.62 380 ARG A CA 1
ATOM 3017 C C . ARG A 1 380 ? -17.141 6.620 7.455 1.00 93.62 380 ARG A C 1
ATOM 3019 O O . ARG A 1 380 ? -16.108 6.742 6.796 1.00 93.62 380 ARG A O 1
ATOM 3026 N N . GLN A 1 381 ? -17.334 7.267 8.603 1.00 94.00 381 GLN A N 1
ATOM 3027 C CA . GLN A 1 381 ? -16.301 8.091 9.230 1.00 94.00 381 GLN A CA 1
ATOM 3028 C C . GLN A 1 381 ? -15.191 7.216 9.814 1.00 94.00 381 GLN A C 1
ATOM 3030 O O . GLN A 1 381 ? -14.031 7.553 9.626 1.00 94.00 381 GLN A O 1
ATOM 3035 N N . ALA A 1 382 ? -15.527 6.096 10.456 1.00 94.50 382 ALA A N 1
ATOM 3036 C CA . ALA A 1 382 ? -14.556 5.157 11.010 1.00 94.50 382 ALA A CA 1
ATOM 3037 C C . ALA A 1 382 ? -13.634 4.578 9.924 1.00 94.50 382 ALA A C 1
ATOM 3039 O O . ALA A 1 382 ? -12.419 4.636 10.083 1.00 94.50 382 ALA A O 1
ATOM 3040 N N . ILE A 1 383 ? -14.192 4.149 8.783 1.00 94.62 383 ILE A N 1
ATOM 3041 C CA . ILE A 1 383 ? -13.416 3.721 7.604 1.00 94.62 383 ILE A CA 1
ATOM 3042 C C . ILE A 1 383 ? -12.457 4.829 7.165 1.00 94.62 383 ILE A C 1
ATOM 3044 O O . ILE A 1 383 ? -11.268 4.594 7.002 1.00 94.62 383 ILE A O 1
ATOM 3048 N N . THR A 1 384 ? -12.951 6.065 7.045 1.00 94.62 384 THR A N 1
ATOM 3049 C CA . THR A 1 384 ? -12.115 7.202 6.622 1.00 94.62 384 THR A CA 1
ATOM 3050 C C . THR A 1 384 ? -10.984 7.499 7.617 1.00 94.62 384 THR A C 1
ATOM 3052 O O . THR A 1 384 ? -9.897 7.884 7.200 1.00 94.62 384 THR A O 1
ATOM 3055 N N . LEU A 1 385 ? -11.224 7.338 8.923 1.00 93.88 385 LEU A N 1
ATOM 3056 C CA . LEU A 1 385 ? -10.227 7.594 9.970 1.00 93.88 385 LEU A CA 1
ATOM 3057 C C . LEU A 1 385 ? -9.164 6.489 10.049 1.00 93.88 385 LEU A C 1
ATOM 3059 O O . LEU A 1 385 ? -8.022 6.783 10.384 1.00 93.88 385 LEU A O 1
ATOM 3063 N N . GLY A 1 386 ? -9.543 5.243 9.756 1.00 94.44 386 GLY A N 1
ATOM 3064 C CA . GLY A 1 386 ? -8.700 4.057 9.908 1.00 94.44 386 GLY A CA 1
ATOM 3065 C C . GLY A 1 386 ? -8.244 3.404 8.607 1.00 94.44 386 GLY A C 1
ATOM 3066 O O . GLY A 1 386 ? -7.732 2.292 8.663 1.00 94.44 386 GLY A O 1
ATOM 3067 N N . GLN A 1 387 ? -8.431 4.048 7.448 1.00 93.38 387 GLN A N 1
ATOM 3068 C CA . GLN A 1 387 ? -8.177 3.446 6.131 1.00 93.38 387 GLN A CA 1
ATOM 3069 C C . GLN A 1 387 ? -6.794 2.769 6.017 1.00 93.38 387 GLN A C 1
ATOM 3071 O O . GLN A 1 387 ? -6.756 1.626 5.566 1.00 93.38 387 GLN A O 1
ATOM 3076 N N . PRO A 1 388 ? -5.672 3.374 6.473 1.00 93.00 388 PRO A N 1
ATOM 3077 C CA . PRO A 1 388 ? -4.370 2.711 6.391 1.00 93.00 388 PRO A CA 1
ATOM 3078 C C . PRO A 1 388 ? -4.329 1.390 7.164 1.00 93.00 388 PRO A C 1
ATOM 3080 O O . PRO A 1 388 ? -3.862 0.384 6.635 1.00 93.00 388 PRO A O 1
ATOM 3083 N N . ALA A 1 389 ? -4.863 1.370 8.390 1.00 96.31 389 ALA A N 1
ATOM 3084 C CA . ALA A 1 389 ? -4.903 0.158 9.195 1.00 96.31 389 ALA A CA 1
ATOM 3085 C C . ALA A 1 389 ? -5.847 -0.888 8.588 1.00 96.31 389 ALA A C 1
ATOM 3087 O O . ALA A 1 389 ? -5.520 -2.071 8.529 1.00 96.31 389 ALA A O 1
ATOM 3088 N N . LEU A 1 390 ? -7.002 -0.434 8.103 1.00 95.44 390 LEU A N 1
ATOM 3089 C CA . LEU A 1 390 ? -8.037 -1.257 7.492 1.00 95.44 390 LEU A CA 1
ATOM 3090 C C . LEU A 1 390 ? -7.522 -2.020 6.266 1.00 95.44 390 LEU A C 1
ATOM 3092 O O . LEU A 1 390 ? -7.732 -3.229 6.160 1.00 95.44 390 LEU A O 1
ATOM 3096 N N . ASP A 1 391 ? -6.815 -1.325 5.377 1.00 93.69 391 ASP A N 1
ATOM 3097 C CA . ASP A 1 391 ? -6.304 -1.897 4.131 1.00 93.69 391 ASP A CA 1
ATOM 3098 C C . ASP A 1 391 ? -5.079 -2.785 4.362 1.00 93.69 391 ASP A C 1
ATOM 3100 O O . ASP A 1 391 ? -4.931 -3.816 3.706 1.00 93.69 391 ASP A O 1
ATOM 3104 N N . ARG A 1 392 ? -4.199 -2.412 5.299 1.00 95.88 392 ARG A N 1
ATOM 3105 C CA . ARG A 1 392 ? -2.962 -3.161 5.563 1.00 95.88 392 ARG A CA 1
ATOM 3106 C C . ARG A 1 392 ? -3.180 -4.392 6.427 1.00 95.88 392 ARG A C 1
ATOM 3108 O O . ARG A 1 392 ? -2.497 -5.383 6.198 1.00 95.88 392 ARG A O 1
ATOM 3115 N N . TRP A 1 393 ? -4.096 -4.337 7.397 1.00 96.25 393 TRP A N 1
ATOM 3116 C CA . TRP A 1 393 ? -4.170 -5.329 8.478 1.00 96.25 393 TRP A CA 1
ATOM 3117 C C . TRP A 1 393 ? -5.492 -6.093 8.570 1.00 96.25 393 TRP A C 1
ATOM 3119 O O . TRP A 1 393 ? -5.510 -7.160 9.178 1.00 96.25 393 TRP A O 1
ATOM 3129 N N . PHE A 1 394 ? -6.575 -5.601 7.957 1.00 94.94 394 PHE A N 1
ATOM 3130 C CA . PHE A 1 394 ? -7.915 -6.197 8.097 1.00 94.94 394 PHE A CA 1
ATOM 3131 C C . PHE A 1 394 ? -8.616 -6.484 6.763 1.00 94.94 394 PHE A C 1
ATOM 3133 O O . PHE A 1 394 ? -9.729 -6.998 6.762 1.00 94.94 394 PHE A O 1
ATOM 3140 N N . GLY A 1 395 ? -7.993 -6.182 5.617 1.00 93.00 395 GLY A N 1
ATOM 3141 C CA . GLY A 1 395 ? -8.551 -6.501 4.294 1.00 93.00 395 GLY A CA 1
ATOM 3142 C C . GLY A 1 395 ? -9.897 -5.823 4.028 1.00 93.00 395 GLY A C 1
ATOM 3143 O O . GLY A 1 395 ? -10.730 -6.351 3.292 1.00 93.00 395 GLY A O 1
ATOM 3144 N N . GLY A 1 396 ? -10.145 -4.676 4.664 1.00 93.44 396 GLY A N 1
ATOM 3145 C CA . GLY A 1 396 ? -11.433 -3.993 4.588 1.00 93.44 396 GLY A CA 1
ATOM 3146 C C . GLY A 1 396 ? -12.442 -4.353 5.682 1.00 93.44 396 GLY A C 1
ATOM 3147 O O . GLY A 1 396 ? -13.469 -3.683 5.771 1.00 93.44 396 GLY A O 1
ATOM 3148 N N . ASP A 1 397 ? -12.192 -5.335 6.551 1.00 93.69 397 ASP A N 1
ATOM 3149 C CA . ASP A 1 397 ? -13.139 -5.645 7.627 1.00 93.69 397 ASP A CA 1
ATOM 3150 C C . ASP A 1 397 ? -13.105 -4.583 8.742 1.00 93.69 397 ASP A C 1
ATOM 3152 O O . ASP A 1 397 ? -12.282 -4.597 9.663 1.00 93.69 397 ASP A O 1
ATOM 3156 N N . ILE A 1 398 ? -14.033 -3.626 8.652 1.00 94.06 398 ILE A N 1
ATOM 3157 C CA . ILE A 1 398 ? -14.166 -2.543 9.630 1.00 94.06 398 ILE A CA 1
ATOM 3158 C C . ILE A 1 398 ? -14.600 -3.057 11.007 1.00 94.06 398 ILE A C 1
ATOM 3160 O O . ILE A 1 398 ? -14.294 -2.421 12.014 1.00 94.06 398 ILE A O 1
ATOM 3164 N N . GLY A 1 399 ? -15.304 -4.188 11.076 1.00 92.06 399 GLY A N 1
ATOM 3165 C CA . GLY A 1 399 ? -15.705 -4.782 12.344 1.00 92.06 399 GLY A CA 1
ATOM 3166 C C . GLY A 1 399 ? -14.507 -5.310 13.108 1.00 92.06 399 GLY A C 1
ATOM 3167 O O . GLY A 1 399 ? -14.340 -4.956 14.275 1.00 92.06 399 GLY A O 1
ATOM 3168 N N . GLN A 1 400 ? -13.626 -6.043 12.430 1.00 91.38 400 GLN A N 1
ATOM 3169 C CA . GLN A 1 400 ? -12.373 -6.507 13.024 1.00 91.38 400 GLN A CA 1
ATOM 3170 C C . GLN A 1 400 ? -11.476 -5.340 13.452 1.00 91.38 400 GLN A C 1
ATOM 3172 O O . GLN A 1 400 ? -10.947 -5.362 14.564 1.00 91.38 400 GLN A O 1
ATOM 3177 N N . LEU A 1 401 ? -11.361 -4.284 12.635 1.00 94.44 401 LEU A N 1
ATOM 3178 C CA . LEU A 1 401 ? -10.594 -3.090 13.008 1.00 94.44 401 LEU A CA 1
ATOM 3179 C C . LEU A 1 401 ? -11.152 -2.419 14.271 1.00 94.44 401 LEU A C 1
ATOM 3181 O O . LEU A 1 401 ? -10.387 -2.081 15.173 1.00 94.44 401 LEU A O 1
ATOM 3185 N N . LEU A 1 402 ? -12.472 -2.213 14.348 1.00 93.06 402 LEU A N 1
ATOM 3186 C CA . LEU A 1 402 ? -13.105 -1.587 15.511 1.00 93.06 402 LEU A CA 1
ATOM 3187 C C . LEU A 1 402 ? -12.911 -2.438 16.770 1.00 93.06 402 LEU A C 1
ATOM 3189 O O . LEU A 1 402 ? -12.512 -1.893 17.799 1.00 93.06 402 LEU A O 1
ATOM 3193 N N . THR A 1 403 ? -13.092 -3.757 16.678 1.00 90.25 403 THR A N 1
ATOM 3194 C CA . THR A 1 403 ? -12.814 -4.688 17.782 1.00 90.25 403 THR A CA 1
ATOM 3195 C C . THR A 1 403 ? -11.353 -4.598 18.232 1.00 90.25 403 THR A C 1
ATOM 3197 O O . THR A 1 403 ? -11.083 -4.484 19.429 1.00 90.25 403 THR A O 1
ATOM 3200 N N . ALA A 1 404 ? -10.409 -4.542 17.287 1.00 91.38 404 ALA A N 1
ATOM 3201 C CA . ALA A 1 404 ? -8.977 -4.440 17.568 1.00 91.38 404 ALA A CA 1
ATOM 3202 C C . ALA A 1 404 ? -8.583 -3.154 18.319 1.00 91.38 404 ALA A C 1
ATOM 3204 O O . ALA A 1 404 ? -7.590 -3.158 19.043 1.00 91.38 404 ALA A O 1
ATOM 3205 N N . ILE A 1 405 ? -9.357 -2.070 18.199 1.00 92.38 405 ILE A N 1
ATOM 3206 C CA . ILE A 1 405 ? -9.156 -0.821 18.960 1.00 92.38 405 ILE A CA 1
ATOM 3207 C C . ILE A 1 405 ? -10.116 -0.678 20.159 1.00 92.38 405 ILE A C 1
ATOM 3209 O O . ILE A 1 405 ? -10.281 0.417 20.705 1.00 92.38 405 ILE A O 1
ATOM 3213 N N . GLY A 1 406 ? -10.779 -1.767 20.561 1.00 88.69 406 GLY A N 1
ATOM 3214 C CA . GLY A 1 406 ? -11.675 -1.810 21.721 1.00 88.69 406 GLY A CA 1
ATOM 3215 C C . GLY A 1 406 ? -13.022 -1.111 21.514 1.00 88.69 406 GLY A C 1
ATOM 3216 O O . GLY A 1 406 ? -13.673 -0.729 22.484 1.00 88.69 406 GLY A O 1
ATOM 3217 N N . GLN A 1 407 ? -13.433 -0.909 20.263 1.00 91.06 407 GLN A N 1
ATOM 3218 C CA . GLN A 1 407 ? -14.704 -0.295 19.888 1.00 91.06 407 GLN A CA 1
ATOM 3219 C C . GLN A 1 407 ? -15.705 -1.350 19.416 1.00 91.06 407 GLN A C 1
ATOM 3221 O O . GLN A 1 407 ? -15.348 -2.425 18.941 1.00 91.06 407 GLN A O 1
ATOM 3226 N N . LYS A 1 408 ? -16.996 -1.032 19.520 1.00 88.38 408 LYS A N 1
ATOM 3227 C CA . LYS A 1 408 ? -18.059 -1.929 19.060 1.00 88.38 408 LYS A CA 1
ATOM 3228 C C . LYS A 1 408 ? -18.154 -1.910 17.529 1.00 88.38 408 LYS A C 1
ATOM 3230 O O . LYS A 1 408 ? -18.467 -0.869 16.950 1.00 88.38 408 LYS A O 1
ATOM 3235 N N . GLY A 1 409 ? -17.925 -3.059 16.897 1.00 85.94 409 GLY A N 1
ATOM 3236 C CA . GLY A 1 409 ? -18.132 -3.267 15.463 1.00 85.94 409 GLY A CA 1
ATOM 3237 C C . GLY A 1 409 ? -19.614 -3.362 15.048 1.00 85.94 409 GLY A C 1
ATOM 3238 O O . GLY A 1 409 ? -20.507 -3.411 15.902 1.00 85.94 409 GLY A O 1
ATOM 3239 N N . PRO A 1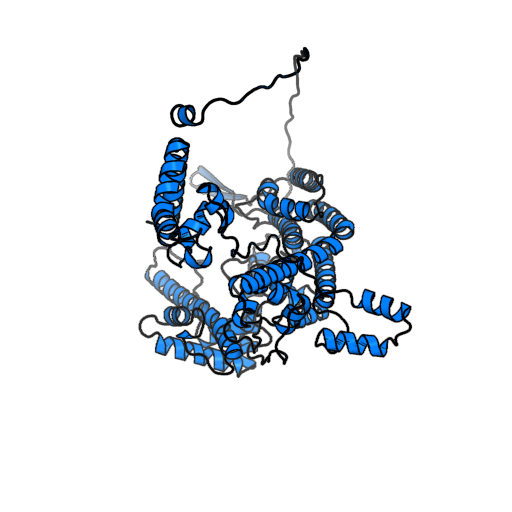 410 ? -19.903 -3.378 13.733 1.00 88.19 410 PRO A N 1
ATOM 3240 C CA . PRO A 1 410 ? -21.227 -3.707 13.213 1.00 88.19 410 PRO A CA 1
ATOM 3241 C C . PRO A 1 410 ? -21.612 -5.160 13.542 1.00 88.19 410 PRO A C 1
ATOM 3243 O O . PRO A 1 410 ? -20.758 -6.003 13.791 1.00 88.19 410 PRO A O 1
ATOM 3246 N N . ALA A 1 411 ? -22.915 -5.459 13.537 1.00 79.56 411 ALA A N 1
ATOM 3247 C CA . ALA A 1 411 ? -23.448 -6.766 13.943 1.00 79.56 411 ALA A CA 1
ATOM 3248 C C . ALA A 1 411 ? -23.213 -7.906 12.929 1.00 79.56 411 ALA A C 1
ATOM 3250 O O . ALA A 1 411 ? -23.550 -9.048 13.222 1.00 79.56 411 ALA A O 1
ATOM 3251 N N . GLY A 1 412 ? -22.675 -7.611 11.745 1.00 82.44 412 GLY A N 1
ATOM 3252 C CA . GLY A 1 412 ? -22.414 -8.597 10.703 1.00 82.44 412 GLY A CA 1
ATOM 3253 C C . GLY A 1 412 ? -21.139 -8.274 9.937 1.00 82.44 412 GLY A C 1
ATOM 3254 O O . GLY A 1 412 ? -20.739 -7.109 9.856 1.00 82.44 412 GLY A O 1
ATOM 3255 N N . ALA A 1 413 ? -20.528 -9.320 9.385 1.00 85.75 413 ALA A N 1
ATOM 3256 C CA . ALA A 1 413 ? -19.384 -9.201 8.495 1.00 85.75 413 ALA A CA 1
ATOM 3257 C C . ALA A 1 413 ? -19.780 -8.462 7.203 1.00 85.75 413 ALA A C 1
ATOM 3259 O O . ALA A 1 413 ? -20.931 -8.568 6.758 1.00 85.75 413 ALA A O 1
ATOM 3260 N N . PRO A 1 414 ? -18.853 -7.709 6.592 1.00 89.88 414 PRO A N 1
ATOM 3261 C CA . PRO A 1 414 ? -19.120 -7.064 5.320 1.00 89.88 414 PRO A CA 1
ATOM 3262 C C . PRO A 1 414 ? -19.312 -8.113 4.216 1.00 89.88 414 PRO A C 1
ATOM 3264 O O . PRO A 1 414 ? -18.678 -9.168 4.202 1.00 89.88 414 PRO A O 1
ATOM 3267 N N . VAL A 1 415 ? -20.197 -7.817 3.268 1.00 92.12 415 VAL A N 1
ATOM 3268 C CA . VAL A 1 415 ? -20.492 -8.710 2.143 1.00 92.12 415 VAL A CA 1
ATOM 3269 C C . VAL A 1 415 ? -19.466 -8.489 1.037 1.00 92.12 415 VAL A C 1
ATOM 3271 O O . VAL A 1 415 ? -19.214 -7.352 0.639 1.00 92.12 415 VAL A O 1
ATOM 3274 N N . TYR A 1 416 ? -18.914 -9.570 0.495 1.00 92.81 416 TYR A N 1
ATOM 3275 C CA . TYR A 1 416 ? -18.038 -9.525 -0.670 1.00 92.81 416 TYR A CA 1
ATOM 3276 C C . TYR A 1 416 ? -18.629 -10.354 -1.808 1.00 92.81 416 TYR A C 1
ATOM 3278 O O . TYR A 1 416 ? -18.927 -11.533 -1.639 1.00 92.81 416 TYR A O 1
ATOM 3286 N N . GLU A 1 417 ? -18.786 -9.733 -2.975 1.00 92.44 417 GLU A N 1
ATOM 3287 C CA . GLU A 1 417 ? -19.172 -10.411 -4.208 1.00 92.44 417 GLU A CA 1
ATOM 3288 C C . GLU A 1 417 ? -18.206 -9.977 -5.307 1.00 92.44 417 GLU A C 1
ATOM 3290 O O . GLU A 1 417 ? -18.298 -8.863 -5.826 1.00 92.44 417 GLU A O 1
ATOM 3295 N N . ARG A 1 418 ? -17.251 -10.851 -5.631 1.00 92.19 418 ARG A N 1
ATOM 3296 C CA . ARG A 1 418 ? -16.227 -10.564 -6.632 1.00 92.19 418 ARG A CA 1
ATOM 3297 C C . ARG A 1 418 ? -16.856 -10.426 -8.018 1.00 92.19 418 ARG A C 1
ATOM 3299 O O . ARG A 1 418 ? -17.518 -11.343 -8.499 1.00 92.19 418 ARG A O 1
ATOM 3306 N N . ARG A 1 419 ? -16.602 -9.294 -8.669 1.00 92.31 419 ARG A N 1
ATOM 3307 C CA . ARG A 1 419 ? -16.938 -9.027 -10.078 1.00 92.31 419 ARG A CA 1
ATOM 3308 C C . ARG A 1 419 ? -15.691 -8.880 -10.936 1.00 92.31 419 ARG A C 1
ATOM 3310 O O . ARG A 1 419 ? -15.736 -9.188 -12.122 1.00 92.31 419 ARG A O 1
ATOM 3317 N N . LEU A 1 420 ? -14.582 -8.423 -10.353 1.00 90.00 420 LEU A N 1
ATOM 3318 C CA . LEU A 1 420 ? -13.320 -8.324 -11.078 1.00 90.00 420 LEU A CA 1
ATOM 3319 C C . LEU A 1 420 ? -12.781 -9.725 -11.402 1.00 90.00 420 LEU A C 1
ATOM 3321 O O . LEU A 1 420 ? -12.681 -10.551 -10.484 1.00 90.00 420 LEU A O 1
ATOM 3325 N N . PRO A 1 421 ? -12.374 -9.994 -12.656 1.00 87.56 421 PRO A N 1
ATOM 3326 C CA . PRO A 1 421 ? -11.745 -11.256 -13.018 1.00 87.56 421 PRO A CA 1
ATOM 3327 C C . PRO A 1 421 ? -10.544 -11.631 -12.142 1.00 87.56 421 PRO A C 1
ATOM 3329 O O . PRO A 1 421 ? -9.933 -10.792 -11.471 1.00 87.56 421 PRO A O 1
ATOM 3332 N N . GLY A 1 422 ? -10.212 -12.926 -12.154 1.00 82.12 422 GLY A N 1
ATOM 3333 C CA . GLY A 1 422 ? -9.063 -13.504 -11.449 1.00 82.12 422 GLY A CA 1
ATOM 3334 C C . GLY A 1 422 ? -7.762 -12.755 -11.735 1.00 82.12 422 GLY A C 1
ATOM 3335 O O . GLY A 1 422 ? -7.014 -12.431 -10.814 1.00 82.12 422 GLY A O 1
ATOM 3336 N N . ASP A 1 423 ? -7.553 -12.442 -13.016 1.00 84.50 423 ASP A N 1
ATOM 3337 C CA . ASP A 1 423 ? -6.373 -11.763 -13.527 1.00 84.50 423 ASP A CA 1
ATOM 3338 C C . ASP A 1 423 ? -6.653 -10.284 -13.868 1.00 84.50 423 ASP A C 1
ATOM 3340 O O . ASP A 1 423 ? -7.174 -9.986 -14.949 1.00 84.50 423 ASP A O 1
ATOM 3344 N N . PRO A 1 424 ? -6.286 -9.340 -12.983 1.00 84.19 424 PRO A N 1
ATOM 3345 C CA . PRO A 1 424 ? -6.509 -7.918 -13.215 1.00 84.19 424 PRO A CA 1
ATOM 3346 C C . PRO A 1 424 ? -5.710 -7.379 -14.409 1.00 84.19 424 PRO A C 1
ATOM 3348 O O . PRO A 1 424 ? -6.225 -6.534 -15.132 1.00 84.19 424 PRO A O 1
ATOM 3351 N N . TYR A 1 425 ? -4.499 -7.878 -14.683 1.00 82.38 425 TYR A N 1
ATOM 3352 C CA . TYR A 1 425 ? -3.669 -7.352 -15.776 1.00 82.38 425 TYR A CA 1
ATOM 3353 C C . TYR A 1 425 ? -4.237 -7.701 -17.146 1.00 82.38 425 TYR A C 1
ATOM 3355 O O . TYR A 1 425 ? -4.260 -6.855 -18.043 1.00 82.38 425 TYR A O 1
ATOM 3363 N N . SER A 1 426 ? -4.701 -8.942 -17.298 1.00 84.62 426 SER A N 1
ATOM 3364 C CA . SER A 1 426 ? -5.341 -9.406 -18.530 1.00 84.62 426 SER A CA 1
ATOM 3365 C C . SER A 1 426 ? -6.711 -8.764 -18.725 1.00 84.62 426 SER A C 1
ATOM 3367 O O . SER A 1 426 ? -7.090 -8.498 -19.861 1.00 84.62 426 SER A O 1
ATOM 3369 N N . PHE A 1 427 ? -7.421 -8.437 -17.639 1.00 88.88 427 PHE A N 1
ATOM 3370 C CA . PHE A 1 427 ? -8.702 -7.734 -17.705 1.00 88.88 427 PHE A CA 1
ATOM 3371 C C . PHE A 1 427 ? -8.590 -6.363 -18.389 1.00 88.88 427 PHE A C 1
ATOM 3373 O O . PHE A 1 427 ? -9.300 -6.124 -19.363 1.00 88.88 427 PHE A O 1
ATOM 3380 N N . GLY A 1 428 ? -7.686 -5.478 -17.948 1.00 88.00 428 GLY A N 1
ATOM 3381 C CA . GLY A 1 428 ? -7.545 -4.154 -18.573 1.00 88.00 428 GLY A CA 1
ATOM 3382 C C . GLY A 1 428 ? -7.157 -4.228 -20.048 1.00 88.00 428 GLY A C 1
ATOM 3383 O O . GLY A 1 428 ? -7.737 -3.519 -20.868 1.00 88.00 428 GLY A O 1
ATOM 3384 N N . ARG A 1 429 ? -6.246 -5.145 -20.401 1.00 85.81 429 ARG A N 1
ATOM 3385 C CA . ARG A 1 429 ? -5.860 -5.393 -21.799 1.00 85.81 429 ARG A CA 1
ATOM 3386 C C . ARG A 1 429 ? -7.018 -5.932 -22.635 1.00 85.81 429 ARG A C 1
ATOM 3388 O O . ARG A 1 429 ? -7.230 -5.482 -23.755 1.00 85.81 429 ARG A O 1
ATOM 3395 N N . ALA A 1 430 ? -7.804 -6.857 -22.094 1.00 89.62 430 ALA A N 1
ATOM 3396 C CA . ALA A 1 430 ? -8.987 -7.366 -22.778 1.00 89.62 430 ALA A CA 1
ATOM 3397 C C . ALA A 1 430 ? -10.028 -6.257 -23.012 1.00 89.62 430 ALA A C 1
ATOM 3399 O O . ALA A 1 430 ? -10.620 -6.201 -24.089 1.00 89.62 430 ALA A O 1
ATOM 3400 N N . VAL A 1 431 ? -10.213 -5.336 -22.057 1.00 92.81 431 VAL A N 1
ATOM 3401 C CA . VAL A 1 431 ? -11.098 -4.172 -22.239 1.00 92.81 431 VAL A CA 1
ATOM 3402 C C . VAL A 1 431 ? -10.547 -3.210 -23.293 1.00 92.81 431 VAL A C 1
ATOM 3404 O O . VAL A 1 431 ? -11.306 -2.756 -24.144 1.00 92.81 431 VAL A O 1
ATOM 3407 N N . GLU A 1 432 ? -9.243 -2.927 -23.286 1.00 91.00 432 GLU A N 1
ATOM 3408 C CA . GLU A 1 432 ? -8.582 -2.114 -24.316 1.00 91.00 432 GLU A CA 1
ATOM 3409 C C . GLU A 1 432 ? -8.838 -2.677 -25.727 1.00 91.00 432 GLU A C 1
ATOM 3411 O O . GLU A 1 432 ? -9.259 -1.945 -26.627 1.00 91.00 432 GLU A O 1
ATOM 3416 N N . ILE A 1 433 ? -8.652 -3.989 -25.905 1.00 89.75 433 ILE A N 1
ATOM 3417 C CA . ILE A 1 433 ? -8.906 -4.692 -27.170 1.00 89.75 433 ILE A CA 1
ATOM 3418 C C . ILE A 1 433 ? -10.396 -4.634 -27.535 1.00 89.75 433 ILE A C 1
ATOM 3420 O O . ILE A 1 433 ? -10.735 -4.332 -28.678 1.00 89.75 433 ILE A O 1
ATOM 3424 N N . ALA A 1 434 ? -11.299 -4.858 -26.576 1.00 92.44 434 ALA A N 1
ATOM 3425 C CA . ALA A 1 434 ? -12.745 -4.782 -26.798 1.00 92.44 434 ALA A CA 1
ATOM 3426 C C . ALA A 1 434 ? -13.221 -3.371 -27.199 1.00 92.44 434 ALA A C 1
ATOM 3428 O O . ALA A 1 434 ? -14.215 -3.229 -27.909 1.00 92.44 434 ALA A O 1
ATOM 3429 N N . LEU A 1 435 ? -12.492 -2.325 -26.797 1.00 93.38 435 LEU A N 1
ATOM 3430 C CA . LEU A 1 435 ? -12.703 -0.938 -27.229 1.00 93.38 435 LEU A CA 1
ATOM 3431 C C . LEU A 1 435 ? -12.119 -0.631 -28.623 1.00 93.38 435 LEU A C 1
ATOM 3433 O O . LEU A 1 435 ? -12.224 0.502 -29.107 1.00 93.38 435 LEU A O 1
ATOM 3437 N N . GLY A 1 436 ? -11.497 -1.621 -29.267 1.00 91.00 436 GLY A N 1
ATOM 3438 C CA . GLY A 1 436 ? -10.828 -1.489 -30.557 1.00 91.00 436 GLY A CA 1
ATOM 3439 C C . GLY A 1 436 ? -9.448 -0.833 -30.473 1.00 91.00 436 GLY A C 1
ATOM 3440 O O . GLY A 1 436 ? -9.035 -0.197 -31.443 1.00 91.00 436 GLY A O 1
ATOM 3441 N N . GLY A 1 437 ? -8.772 -0.915 -29.322 1.00 87.56 437 GLY A N 1
ATOM 3442 C CA . GLY A 1 437 ? -7.368 -0.519 -29.170 1.00 87.56 437 GLY A CA 1
ATOM 3443 C C . GLY A 1 437 ? -6.392 -1.489 -29.853 1.00 87.56 437 GLY A C 1
ATOM 3444 O O . GLY A 1 437 ? -6.805 -2.475 -30.464 1.00 87.56 437 GLY A O 1
ATOM 3445 N N . ARG A 1 438 ? -5.090 -1.197 -29.737 1.00 81.19 438 ARG A N 1
ATOM 3446 C CA . ARG A 1 438 ? -3.970 -1.959 -30.332 1.00 81.19 438 ARG A CA 1
ATOM 3447 C C . ARG A 1 438 ? -4.074 -2.176 -31.841 1.00 81.19 438 ARG A C 1
ATOM 3449 O O . ARG A 1 438 ? -3.784 -3.257 -32.355 1.00 81.19 438 ARG A O 1
ATOM 3456 N N . GLN A 1 439 ? -4.470 -1.134 -32.562 1.00 82.12 439 GLN A N 1
ATOM 3457 C CA . GLN A 1 439 ? -4.303 -1.123 -34.010 1.00 82.12 439 GLN A CA 1
ATOM 3458 C C . GLN A 1 439 ? -2.807 -1.203 -34.361 1.00 82.12 439 GLN A C 1
ATOM 3460 O O . GLN A 1 439 ? -2.003 -0.619 -33.629 1.00 82.12 439 GLN A O 1
ATOM 3465 N N . PRO A 1 440 ? -2.428 -1.915 -35.442 1.00 79.75 440 PRO A N 1
ATOM 3466 C CA . PRO A 1 440 ? -1.032 -2.045 -35.847 1.00 79.75 440 PRO A CA 1
ATOM 3467 C C . PRO A 1 440 ? -0.400 -0.670 -36.066 1.00 79.75 440 PRO A C 1
ATOM 3469 O O . PRO A 1 440 ? -0.936 0.142 -36.818 1.00 79.75 440 PRO A O 1
ATOM 3472 N N . GLU A 1 441 ? 0.729 -0.421 -35.410 1.00 74.75 441 GLU A N 1
ATOM 3473 C CA . GLU A 1 441 ? 1.535 0.776 -35.637 1.00 74.75 441 GLU A CA 1
ATOM 3474 C C . GLU A 1 441 ? 2.571 0.488 -36.727 1.00 74.75 441 GLU A C 1
ATOM 3476 O O . GLU A 1 441 ? 3.202 -0.570 -36.728 1.00 74.75 441 GLU A O 1
ATOM 3481 N N . ASP A 1 442 ? 2.730 1.421 -37.666 1.00 75.00 442 ASP A N 1
ATOM 3482 C CA . ASP A 1 442 ? 3.763 1.331 -38.699 1.00 75.00 442 ASP A CA 1
ATOM 3483 C C . ASP A 1 442 ? 5.162 1.356 -38.066 1.00 75.00 442 ASP A C 1
ATOM 3485 O O . ASP A 1 442 ? 5.437 2.188 -37.197 1.00 75.00 442 ASP A O 1
ATOM 3489 N N . ASP A 1 443 ? 6.062 0.491 -38.545 1.00 68.88 443 ASP A N 1
ATOM 3490 C CA . ASP A 1 443 ? 7.478 0.557 -38.181 1.00 68.88 443 ASP A CA 1
ATOM 3491 C C . ASP A 1 443 ? 8.118 1.806 -38.807 1.00 68.88 443 ASP A C 1
ATOM 3493 O O . ASP A 1 443 ? 8.085 2.004 -40.025 1.00 68.88 443 ASP A O 1
ATOM 3497 N N . LEU A 1 444 ? 8.680 2.659 -37.950 1.00 67.50 444 LEU A N 1
ATOM 3498 C CA . LEU A 1 444 ? 9.328 3.914 -38.330 1.00 67.50 444 LEU A CA 1
ATOM 3499 C C . LEU A 1 444 ? 10.849 3.761 -38.524 1.00 67.50 444 LEU A C 1
ATOM 3501 O O . LEU A 1 444 ? 11.538 4.765 -38.691 1.00 67.50 444 LEU A O 1
ATOM 3505 N N . SER A 1 445 ? 11.386 2.536 -38.485 1.00 66.88 445 SER A N 1
ATOM 3506 C CA . SER A 1 445 ? 12.826 2.259 -38.606 1.00 66.88 445 SER A CA 1
ATOM 3507 C C . SER A 1 445 ? 13.453 2.749 -39.924 1.00 66.88 445 SER A C 1
ATOM 3509 O O . SER A 1 445 ? 14.572 3.257 -39.904 1.00 66.88 445 SER A O 1
ATOM 3511 N N . ASP A 1 446 ? 12.708 2.707 -41.033 1.00 61.78 446 ASP A N 1
ATOM 3512 C CA . ASP A 1 446 ? 13.154 3.128 -42.376 1.00 61.78 446 ASP A CA 1
ATOM 3513 C C . ASP A 1 446 ? 12.575 4.495 -42.808 1.00 61.78 446 ASP A C 1
ATOM 3515 O O . ASP A 1 446 ? 12.366 4.768 -43.994 1.00 61.78 446 ASP A O 1
ATOM 3519 N N . TRP A 1 447 ? 12.225 5.355 -41.848 1.00 69.38 447 TRP A N 1
ATOM 3520 C CA . TRP A 1 447 ? 11.363 6.506 -42.114 1.00 69.38 447 TRP A CA 1
ATOM 3521 C C . TRP A 1 447 ? 12.102 7.773 -42.589 1.00 69.38 447 TRP A C 1
ATOM 3523 O O . TRP A 1 447 ? 13.064 8.228 -41.969 1.00 69.38 447 TRP A O 1
ATOM 3533 N N . ASP A 1 448 ? 11.597 8.400 -43.662 1.00 71.44 448 ASP A N 1
ATOM 3534 C CA . ASP A 1 448 ? 11.995 9.748 -44.088 1.00 71.44 448 ASP A CA 1
ATOM 3535 C C . ASP A 1 448 ? 11.163 10.803 -43.343 1.00 71.44 448 ASP A C 1
ATOM 3537 O O . ASP A 1 448 ? 9.950 10.924 -43.527 1.00 71.44 448 ASP A O 1
ATOM 3541 N N . SER A 1 449 ? 11.843 11.613 -42.528 1.00 66.12 449 SER A N 1
ATOM 3542 C CA . SER A 1 449 ? 11.264 12.723 -41.759 1.00 66.12 449 SER A CA 1
ATOM 3543 C C . SER A 1 449 ? 10.486 13.765 -42.588 1.00 66.12 449 SER A C 1
ATOM 3545 O O . SER A 1 449 ? 9.774 14.593 -42.012 1.00 66.12 449 SER A O 1
ATOM 3547 N N . ALA A 1 450 ? 10.605 13.749 -43.921 1.00 72.38 450 ALA A N 1
ATOM 3548 C CA . ALA A 1 450 ? 9.850 14.613 -44.824 1.00 72.38 450 ALA A CA 1
ATOM 3549 C C . ALA A 1 450 ? 8.404 14.140 -45.103 1.00 72.38 450 ALA A C 1
ATOM 3551 O O . ALA A 1 450 ? 7.582 14.955 -45.535 1.00 72.38 450 ALA A O 1
ATOM 3552 N N . ASP A 1 451 ? 8.056 12.875 -44.835 1.00 81.81 451 ASP A N 1
ATOM 3553 C CA . ASP A 1 451 ? 6.727 12.314 -45.124 1.00 81.81 451 ASP A CA 1
ATOM 3554 C C . ASP A 1 451 ? 5.694 12.664 -44.033 1.00 81.81 451 ASP A C 1
ATOM 3556 O O . ASP A 1 451 ? 5.412 11.905 -43.099 1.00 81.81 451 ASP A O 1
ATOM 3560 N N . ARG A 1 452 ? 5.125 13.869 -44.147 1.00 81.44 452 ARG A N 1
ATOM 3561 C CA . ARG A 1 452 ? 4.141 14.404 -43.190 1.00 81.44 452 ARG A CA 1
ATOM 3562 C C . ARG A 1 452 ? 2.832 13.616 -43.149 1.00 81.44 452 ARG A C 1
ATOM 3564 O O . ARG A 1 452 ? 2.218 13.551 -42.088 1.00 81.44 452 ARG A O 1
ATOM 3571 N N . GLU A 1 453 ? 2.396 13.037 -44.265 1.00 84.25 453 GLU A N 1
ATOM 3572 C CA . GLU A 1 453 ? 1.128 12.302 -44.323 1.00 84.25 453 GLU A CA 1
ATOM 3573 C C . GLU A 1 453 ? 1.222 11.005 -43.517 1.00 84.25 453 GLU A C 1
ATOM 3575 O O . GLU A 1 453 ? 0.344 10.704 -42.702 1.00 84.25 453 GLU A O 1
ATOM 3580 N N . ARG A 1 454 ? 2.343 10.292 -43.657 1.00 79.56 454 ARG A N 1
ATOM 3581 C CA . ARG A 1 454 ? 2.615 9.082 -42.882 1.00 79.56 454 ARG A CA 1
ATOM 3582 C C . ARG A 1 454 ? 2.818 9.372 -41.393 1.00 79.56 454 ARG A C 1
ATOM 3584 O O . ARG A 1 454 ? 2.325 8.614 -40.559 1.00 79.56 454 ARG A O 1
ATOM 3591 N N . LEU A 1 455 ? 3.435 10.509 -41.042 1.00 81.06 455 LEU A N 1
ATOM 3592 C CA . LEU A 1 455 ? 3.512 10.970 -39.646 1.00 81.06 455 LEU A CA 1
ATOM 3593 C C . LEU A 1 455 ? 2.129 11.189 -39.035 1.00 81.06 455 LEU A C 1
ATOM 3595 O O . LEU A 1 455 ? 1.877 10.789 -37.898 1.00 81.06 455 LEU A O 1
ATOM 3599 N N . ASP A 1 456 ? 1.242 11.854 -39.771 1.00 85.38 456 ASP A N 1
ATOM 3600 C CA . ASP A 1 456 ? -0.106 12.149 -39.301 1.00 85.38 456 ASP A CA 1
ATOM 3601 C C . ASP A 1 456 ? -0.944 10.870 -39.176 1.00 85.38 456 ASP A C 1
ATOM 3603 O O . ASP A 1 456 ? -1.715 10.741 -38.224 1.00 85.38 456 ASP A O 1
ATOM 3607 N N . ALA A 1 457 ? -0.771 9.897 -40.077 1.00 85.06 457 ALA A N 1
ATOM 3608 C CA . ALA A 1 457 ? -1.389 8.576 -39.961 1.00 85.06 457 ALA A CA 1
ATOM 3609 C C . ALA A 1 457 ? -0.887 7.815 -38.721 1.00 85.06 457 ALA A C 1
ATOM 3611 O O . ALA A 1 457 ? -1.703 7.368 -37.913 1.00 85.06 457 ALA A O 1
ATOM 3612 N N . HIS A 1 458 ? 0.432 7.749 -38.510 1.00 83.56 458 HIS A N 1
ATOM 3613 C CA . HIS A 1 458 ? 1.026 7.122 -37.327 1.00 83.56 458 HIS A CA 1
ATOM 3614 C C . HIS A 1 458 ? 0.536 7.785 -36.029 1.00 83.56 458 HIS A C 1
ATOM 3616 O O . HIS A 1 458 ? 0.095 7.103 -35.104 1.00 83.56 458 HIS A O 1
ATOM 3622 N N . ARG A 1 459 ? 0.521 9.125 -35.970 1.00 86.12 459 ARG A N 1
ATOM 3623 C CA . ARG A 1 459 ? -0.015 9.871 -34.818 1.00 86.12 459 ARG A CA 1
ATOM 3624 C C . ARG A 1 459 ? -1.476 9.540 -34.551 1.00 86.12 459 ARG A C 1
ATOM 3626 O O . ARG A 1 459 ? -1.826 9.324 -33.399 1.00 86.12 459 ARG A O 1
ATOM 3633 N N . LYS A 1 460 ? -2.316 9.450 -35.587 1.00 88.50 460 LYS A N 1
ATOM 3634 C CA . LYS A 1 460 ? -3.731 9.077 -35.431 1.00 88.50 460 LYS A CA 1
ATOM 3635 C C . LYS A 1 460 ? -3.894 7.684 -34.829 1.00 88.50 460 LYS A C 1
ATOM 3637 O O . LYS A 1 460 ? -4.713 7.531 -33.928 1.00 88.50 460 LYS A O 1
ATOM 3642 N N . VAL A 1 461 ? -3.125 6.694 -35.289 1.00 86.62 461 VAL A N 1
ATOM 3643 C CA . VAL A 1 461 ? -3.162 5.327 -34.737 1.00 86.62 461 VAL A CA 1
ATOM 3644 C C . VAL A 1 461 ? -2.697 5.322 -33.283 1.00 86.62 461 VAL A C 1
ATOM 3646 O O . VAL A 1 461 ? -3.389 4.791 -32.416 1.00 86.62 461 VAL A O 1
ATOM 3649 N N . ARG A 1 462 ? -1.576 5.983 -32.989 1.00 85.06 462 ARG A N 1
ATOM 3650 C CA . ARG A 1 462 ? -1.030 6.077 -31.633 1.00 85.06 462 ARG A CA 1
ATOM 3651 C C . ARG A 1 462 ? -1.979 6.797 -30.674 1.00 85.06 462 ARG A C 1
ATOM 3653 O O . ARG A 1 462 ? -2.182 6.343 -29.549 1.00 85.06 462 ARG A O 1
ATOM 3660 N N . ASP A 1 463 ? -2.576 7.908 -31.102 1.00 87.44 463 ASP A N 1
ATOM 3661 C CA . ASP A 1 463 ? -3.537 8.675 -30.305 1.00 87.44 463 ASP A CA 1
ATOM 3662 C C . ASP A 1 463 ? -4.836 7.872 -30.103 1.00 87.44 463 ASP A C 1
ATOM 3664 O O . ASP A 1 463 ? -5.397 7.871 -29.005 1.00 87.44 463 ASP A O 1
ATOM 3668 N N . HIS A 1 464 ? -5.279 7.118 -31.119 1.00 89.75 464 HIS A N 1
ATOM 3669 C CA . HIS A 1 464 ? -6.390 6.167 -31.013 1.00 89.75 464 HIS A CA 1
ATOM 3670 C C . HIS A 1 464 ? -6.095 5.071 -29.983 1.00 89.75 464 HIS A C 1
ATOM 3672 O O . HIS A 1 464 ? -6.895 4.885 -29.065 1.00 89.75 464 HIS A O 1
ATOM 3678 N N . ASN A 1 465 ? -4.947 4.395 -30.079 1.00 87.81 465 ASN A N 1
ATOM 3679 C CA . ASN A 1 465 ? -4.519 3.361 -29.131 1.00 87.81 465 ASN A CA 1
ATOM 3680 C C . ASN A 1 465 ? -4.411 3.931 -27.708 1.00 87.81 465 ASN A C 1
ATOM 3682 O O . ASN A 1 465 ? -5.034 3.406 -26.786 1.00 87.81 465 ASN A O 1
ATOM 3686 N N . SER A 1 466 ? -3.739 5.075 -27.549 1.00 86.88 466 SER A N 1
ATOM 3687 C CA . SER A 1 466 ? -3.578 5.769 -26.263 1.00 86.88 466 SER A CA 1
ATOM 3688 C C . SER A 1 466 ? -4.924 6.120 -25.624 1.00 86.88 466 SER A C 1
ATOM 3690 O O . SER A 1 466 ? -5.119 5.922 -24.428 1.00 86.88 466 SER A O 1
ATOM 3692 N N . ALA A 1 467 ? -5.889 6.608 -26.408 1.00 89.75 467 ALA A N 1
ATOM 3693 C CA . ALA A 1 467 ? -7.231 6.910 -25.921 1.00 89.75 467 ALA A CA 1
ATOM 3694 C C . ALA A 1 467 ? -7.944 5.673 -25.343 1.00 89.75 467 ALA A C 1
ATOM 3696 O O . ALA A 1 467 ? -8.538 5.755 -24.266 1.00 89.75 467 ALA A O 1
ATOM 3697 N N . ARG A 1 468 ? -7.872 4.517 -26.022 1.00 92.06 468 ARG A N 1
ATOM 3698 C CA . ARG A 1 468 ? -8.494 3.263 -25.545 1.00 92.06 468 ARG A CA 1
ATOM 3699 C C . ARG A 1 468 ? -7.755 2.704 -24.339 1.00 92.06 468 ARG A C 1
ATOM 3701 O O . ARG A 1 468 ? -8.402 2.256 -23.397 1.00 92.06 468 ARG A O 1
ATOM 3708 N N . TYR A 1 469 ? -6.431 2.810 -24.344 1.00 87.56 469 TYR A N 1
ATOM 3709 C CA . TYR A 1 469 ? -5.577 2.465 -23.218 1.00 87.56 469 TYR A CA 1
ATOM 3710 C C . TYR A 1 469 ? -5.980 3.237 -21.954 1.00 87.56 469 TYR A C 1
ATOM 3712 O O . TYR A 1 469 ? -6.339 2.630 -20.946 1.00 87.56 469 TYR A O 1
ATOM 3720 N N . TYR A 1 470 ? -6.041 4.573 -22.012 1.00 88.31 470 TYR A N 1
ATOM 3721 C CA . TYR A 1 470 ? -6.447 5.385 -20.859 1.00 88.31 470 TYR A CA 1
ATOM 3722 C C . TYR A 1 470 ? -7.910 5.161 -20.449 1.00 88.31 470 TYR A C 1
ATOM 3724 O O . TYR A 1 470 ? -8.224 5.151 -19.256 1.00 88.31 470 TYR A O 1
ATOM 3732 N N . ALA A 1 471 ? -8.810 4.929 -21.409 1.00 91.56 471 ALA A N 1
ATOM 3733 C CA . ALA A 1 471 ? -10.198 4.585 -21.113 1.00 91.56 471 ALA A CA 1
ATOM 3734 C C . ALA A 1 471 ? -10.321 3.240 -20.376 1.00 91.56 471 ALA A C 1
ATOM 3736 O O . ALA A 1 471 ? -11.102 3.138 -19.425 1.00 91.56 471 ALA A O 1
ATOM 3737 N N . ALA A 1 472 ? -9.513 2.238 -20.738 1.00 90.69 472 ALA A N 1
ATOM 3738 C CA . ALA A 1 472 ? -9.511 0.925 -20.098 1.00 90.69 472 ALA A CA 1
ATOM 3739 C C . ALA A 1 472 ? -9.154 0.989 -18.601 1.00 90.69 472 ALA A C 1
ATOM 3741 O O . ALA A 1 472 ? -9.677 0.194 -17.825 1.00 90.69 472 ALA A O 1
ATOM 3742 N N . PHE A 1 473 ? -8.384 1.981 -18.130 1.00 87.94 473 PHE A N 1
ATOM 3743 C CA . PHE A 1 473 ? -8.165 2.159 -16.682 1.00 87.94 473 PHE A CA 1
ATOM 3744 C C . PHE A 1 473 ? -9.444 2.475 -15.908 1.00 87.94 473 PHE A C 1
ATOM 3746 O O . PHE A 1 473 ? -9.567 2.146 -14.727 1.00 87.94 473 PHE A O 1
ATOM 3753 N N . THR A 1 474 ? -10.425 3.087 -16.568 1.00 92.81 474 THR A N 1
ATOM 3754 C CA . THR A 1 474 ? -11.717 3.391 -15.947 1.00 92.81 474 THR A CA 1
ATOM 3755 C C . THR A 1 474 ? -12.541 2.117 -15.721 1.00 92.81 474 THR A C 1
ATOM 3757 O O . THR A 1 474 ? -13.406 2.105 -14.847 1.00 92.81 474 THR A O 1
ATOM 3760 N N . ALA A 1 475 ? -12.238 1.018 -16.426 1.00 92.94 475 ALA A N 1
ATOM 3761 C CA . ALA A 1 475 ? -12.885 -0.282 -16.235 1.00 92.94 475 ALA A CA 1
ATOM 3762 C C . ALA A 1 475 ? -12.682 -0.840 -14.826 1.00 92.94 475 ALA A C 1
ATOM 3764 O O . ALA A 1 475 ? -13.611 -1.376 -14.226 1.00 92.94 475 ALA A O 1
ATOM 3765 N N . TYR A 1 476 ? -11.481 -0.669 -14.275 1.00 92.12 476 TYR A N 1
ATOM 3766 C CA . TYR A 1 476 ? -11.179 -1.017 -12.895 1.00 92.12 476 TYR A CA 1
ATOM 3767 C C . TYR A 1 476 ? -12.136 -0.257 -11.959 1.00 92.12 476 TYR A C 1
ATOM 3769 O O . TYR A 1 476 ? -12.960 -0.854 -11.263 1.00 92.12 476 TYR A O 1
ATOM 3777 N N . GLU A 1 477 ? -12.126 1.076 -11.991 1.00 93.00 477 GLU A N 1
ATOM 3778 C CA . GLU A 1 477 ? -12.995 1.889 -11.126 1.00 93.00 477 GLU A CA 1
ATOM 3779 C C . GLU A 1 477 ? -14.495 1.613 -11.351 1.00 93.00 477 GLU A C 1
ATOM 3781 O O . GLU A 1 477 ? -15.273 1.698 -10.396 1.00 93.00 477 GLU A O 1
ATOM 3786 N N . TYR A 1 478 ? -14.907 1.226 -12.567 1.00 95.25 478 TYR A N 1
ATOM 3787 C CA . TYR A 1 478 ? -16.265 0.752 -12.854 1.00 95.25 478 TYR A CA 1
ATOM 3788 C C . TYR A 1 478 ? -16.590 -0.515 -12.060 1.00 95.25 478 TYR A C 1
ATOM 3790 O O . TYR A 1 478 ? -17.570 -0.533 -11.316 1.00 95.25 478 TYR A O 1
ATOM 3798 N N . VAL A 1 479 ? -15.761 -1.559 -12.160 1.00 94.62 479 VAL A N 1
ATOM 3799 C CA . VAL A 1 479 ? -15.995 -2.833 -11.464 1.00 94.62 479 VAL A CA 1
ATOM 3800 C C . VAL A 1 479 ? -15.973 -2.638 -9.948 1.00 94.62 479 VAL A C 1
ATOM 3802 O O . VAL A 1 479 ? -16.864 -3.124 -9.256 1.00 94.62 479 VAL A O 1
ATOM 3805 N N . LYS A 1 480 ? -15.036 -1.839 -9.426 1.00 93.31 480 LYS A N 1
ATOM 3806 C CA . LYS A 1 480 ? -14.986 -1.490 -7.998 1.00 93.31 480 LYS A CA 1
ATOM 3807 C C . LYS A 1 480 ? -16.262 -0.781 -7.536 1.00 93.31 480 LYS A C 1
ATOM 3809 O O . LYS A 1 480 ? -16.779 -1.068 -6.458 1.00 93.31 480 LYS A O 1
ATOM 3814 N N . ALA A 1 481 ? -16.788 0.150 -8.334 1.00 94.06 481 ALA A N 1
ATOM 3815 C CA . ALA A 1 481 ? -18.053 0.815 -8.033 1.00 94.06 481 ALA A CA 1
ATOM 3816 C C . ALA A 1 481 ? -19.252 -0.142 -8.135 1.00 94.06 481 ALA A C 1
ATOM 3818 O O . ALA A 1 481 ? -20.177 -0.029 -7.333 1.00 94.06 481 ALA A O 1
ATOM 3819 N N . TRP A 1 482 ? -19.230 -1.091 -9.071 1.00 94.75 482 TRP A N 1
ATOM 3820 C CA . TRP A 1 482 ? -20.255 -2.125 -9.200 1.00 94.75 482 TRP A CA 1
ATOM 3821 C C . TRP A 1 482 ? -20.288 -3.039 -7.968 1.00 94.75 482 TRP A C 1
ATOM 3823 O O . TRP A 1 482 ? -21.350 -3.216 -7.371 1.00 94.75 482 TRP A O 1
ATOM 3833 N N . GLU A 1 483 ? -19.135 -3.544 -7.527 1.00 94.88 483 GLU A N 1
ATOM 3834 C CA . GLU A 1 483 ? -19.006 -4.343 -6.300 1.00 94.88 483 GLU A CA 1
ATOM 3835 C C . GLU A 1 483 ? -19.497 -3.561 -5.072 1.00 94.88 483 GLU A C 1
ATOM 3837 O O . GLU A 1 483 ? -20.293 -4.076 -4.285 1.00 94.88 483 GLU A O 1
ATOM 3842 N N . ALA A 1 484 ? -19.103 -2.285 -4.956 1.00 92.62 484 ALA A N 1
ATOM 3843 C CA . ALA A 1 484 ? -19.518 -1.418 -3.854 1.00 92.62 484 ALA A CA 1
ATOM 3844 C C . ALA A 1 484 ? -21.025 -1.142 -3.834 1.00 92.62 484 ALA A C 1
ATOM 3846 O O . ALA A 1 484 ? -21.591 -0.994 -2.763 1.00 92.62 484 ALA A O 1
ATOM 3847 N N . LEU A 1 485 ? -21.679 -1.007 -4.991 1.00 92.06 485 LEU A N 1
ATOM 3848 C CA . LEU A 1 485 ? -23.103 -0.662 -5.065 1.00 92.06 485 LEU A CA 1
ATOM 3849 C C . LEU A 1 485 ? -24.021 -1.891 -5.102 1.00 92.06 485 LEU A C 1
ATOM 3851 O O . LEU A 1 485 ? -25.228 -1.749 -4.913 1.00 92.06 485 LEU A O 1
ATOM 3855 N N . GLY A 1 486 ? -23.489 -3.074 -5.428 1.00 90.44 486 GLY A N 1
ATOM 3856 C CA . GLY A 1 486 ? -24.281 -4.274 -5.722 1.00 90.44 486 GLY A CA 1
ATOM 3857 C C . GLY A 1 486 ? -25.145 -4.161 -6.989 1.00 90.44 486 GLY A C 1
ATOM 3858 O O . GLY A 1 486 ? -25.982 -5.020 -7.246 1.00 90.44 486 GLY A O 1
ATOM 3859 N N . ARG A 1 487 ? -24.964 -3.098 -7.781 1.00 92.94 487 ARG A N 1
ATOM 3860 C CA . ARG A 1 487 ? -25.665 -2.823 -9.045 1.00 92.94 487 ARG A CA 1
ATOM 3861 C C . ARG A 1 487 ? -24.741 -2.086 -10.009 1.00 92.94 487 ARG A C 1
ATOM 3863 O O . ARG A 1 487 ? -23.769 -1.473 -9.569 1.00 92.94 487 ARG A O 1
ATOM 3870 N N . ARG A 1 488 ? -25.075 -2.100 -11.302 1.00 94.50 488 ARG A N 1
ATOM 3871 C CA . ARG A 1 488 ? -24.305 -1.379 -12.325 1.00 94.50 488 ARG A CA 1
ATOM 3872 C C . ARG A 1 488 ? -24.231 0.124 -11.987 1.00 94.50 488 ARG A C 1
ATOM 3874 O O . ARG A 1 488 ? -25.276 0.720 -11.685 1.00 94.50 488 ARG A O 1
ATOM 3881 N N . PRO A 1 489 ? -23.025 0.718 -11.959 1.00 95.44 489 PRO A N 1
ATOM 3882 C CA . PRO A 1 489 ? -22.835 2.121 -11.630 1.00 95.44 489 PRO A CA 1
ATOM 3883 C C . PRO A 1 489 ? -23.104 3.028 -12.837 1.00 95.44 489 PRO A C 1
ATOM 3885 O O . PRO A 1 489 ? -22.781 2.709 -13.974 1.00 95.44 489 PRO A O 1
ATOM 3888 N N . GLU A 1 490 ? -23.624 4.221 -12.571 1.00 96.12 490 GLU A N 1
ATOM 3889 C CA . GLU A 1 490 ? -23.677 5.313 -13.549 1.00 96.12 490 GLU A CA 1
ATOM 3890 C C . GLU A 1 490 ? -22.299 5.985 -13.689 1.00 96.12 490 GLU A C 1
ATOM 3892 O O . GLU A 1 490 ? -21.523 6.017 -12.729 1.00 96.12 490 GLU A O 1
ATOM 3897 N N . MET A 1 491 ? -22.035 6.649 -14.822 1.00 96.75 491 MET A N 1
ATOM 3898 C CA . MET A 1 491 ? -20.780 7.381 -15.082 1.00 96.75 491 MET A CA 1
ATOM 3899 C C . MET A 1 491 ? -20.347 8.287 -13.915 1.00 96.75 491 MET A C 1
ATOM 3901 O O . MET A 1 491 ? -19.182 8.303 -13.521 1.00 96.75 491 MET A O 1
ATOM 3905 N N . LYS A 1 492 ? -21.291 9.012 -13.298 1.00 96.06 492 LYS A N 1
ATOM 3906 C CA . LYS A 1 492 ? -21.025 9.923 -12.165 1.00 96.06 492 LYS A CA 1
ATOM 3907 C C . LYS A 1 492 ? -20.664 9.216 -10.850 1.00 96.06 492 LYS A C 1
ATOM 3909 O O . LYS A 1 492 ? -20.165 9.854 -9.924 1.00 96.06 492 LYS A O 1
ATOM 3914 N N . GLN A 1 493 ? -20.982 7.928 -10.725 1.00 94.19 493 GLN A N 1
ATOM 3915 C CA . GLN A 1 493 ? -20.714 7.121 -9.531 1.00 94.19 493 GLN A CA 1
ATOM 3916 C C . GLN A 1 493 ? -19.300 6.513 -9.571 1.00 94.19 493 GLN A C 1
ATOM 3918 O O . GLN A 1 493 ? -18.728 6.240 -8.505 1.00 94.19 493 GLN A O 1
ATOM 3923 N N . VAL A 1 494 ? -18.727 6.382 -10.774 1.00 94.56 494 VAL A N 1
ATOM 3924 C CA . VAL A 1 494 ? -17.391 5.839 -11.043 1.00 94.56 494 VAL A CA 1
ATOM 3925 C C . VAL A 1 494 ? -16.322 6.925 -10.939 1.00 94.56 494 VAL A C 1
ATOM 3927 O O . VAL A 1 494 ? -16.439 8.014 -11.505 1.00 94.56 494 VAL A O 1
ATOM 3930 N N . LYS A 1 495 ? -15.248 6.641 -10.196 1.00 92.50 495 LYS A N 1
ATOM 3931 C CA . LYS A 1 495 ? -14.106 7.555 -10.093 1.00 92.50 495 LYS A CA 1
ATOM 3932 C C . LYS A 1 495 ? -13.434 7.655 -11.464 1.00 92.50 495 LYS A C 1
ATOM 3934 O O . LYS A 1 495 ? -13.068 6.643 -12.041 1.00 92.50 495 LYS A O 1
ATOM 3939 N N . GLY A 1 496 ? -13.297 8.875 -11.982 1.00 92.44 496 GLY A N 1
ATOM 3940 C CA . GLY A 1 496 ? -12.759 9.094 -13.326 1.00 92.44 496 GLY A CA 1
ATOM 3941 C C . GLY A 1 496 ? -13.715 8.712 -14.462 1.00 92.44 496 GLY A C 1
ATOM 3942 O O . GLY A 1 496 ? -13.307 8.810 -15.609 1.00 92.44 496 GLY A O 1
ATOM 3943 N N . GLY A 1 497 ? -14.980 8.357 -14.181 1.00 94.19 497 GLY A N 1
ATOM 3944 C CA . GLY A 1 497 ? -15.937 7.894 -15.196 1.00 94.19 497 GLY A CA 1
ATOM 3945 C C . GLY A 1 497 ? -16.080 8.846 -16.386 1.00 94.19 497 GLY A C 1
ATOM 3946 O O . GLY A 1 497 ? -15.953 8.431 -17.534 1.00 94.19 497 GLY A O 1
ATOM 3947 N N . LYS A 1 498 ? -16.239 10.148 -16.108 1.00 94.62 498 LYS A N 1
ATOM 3948 C CA . LYS A 1 498 ? -16.278 11.183 -17.150 1.00 94.62 498 LYS A CA 1
ATOM 3949 C C . LYS A 1 498 ? -14.972 11.265 -17.945 1.00 94.62 498 LYS A C 1
ATOM 3951 O O . LYS A 1 498 ? -15.020 11.368 -19.158 1.00 94.62 498 LYS A O 1
ATOM 3956 N N . SER A 1 499 ? -13.819 11.213 -17.279 1.00 93.81 499 SER A N 1
ATOM 3957 C CA . SER A 1 499 ? -12.520 11.256 -17.960 1.00 93.81 499 SER A CA 1
ATOM 3958 C C . SER A 1 499 ? -12.316 10.037 -18.860 1.00 93.81 499 SER A C 1
ATOM 3960 O O . SER A 1 499 ? -11.861 10.198 -19.983 1.00 93.81 499 SER A O 1
ATOM 3962 N N . GLY A 1 500 ? -12.713 8.844 -18.403 1.00 92.19 500 GLY A N 1
ATOM 3963 C CA . GLY A 1 500 ? -12.721 7.619 -19.205 1.00 92.19 500 GLY A CA 1
ATOM 3964 C C . GLY A 1 500 ? -13.560 7.746 -20.474 1.00 92.19 500 GLY A C 1
ATOM 3965 O O . GLY A 1 500 ? -13.101 7.388 -21.555 1.00 92.19 500 GLY A O 1
ATOM 3966 N N . ALA A 1 501 ? -14.763 8.310 -20.352 1.00 95.06 501 ALA A N 1
ATOM 3967 C CA . ALA A 1 501 ? -15.617 8.610 -21.496 1.00 95.06 501 ALA A CA 1
ATOM 3968 C C . ALA A 1 501 ? -14.995 9.672 -22.422 1.00 95.06 501 ALA A C 1
ATOM 3970 O O . ALA A 1 501 ? -14.919 9.458 -23.629 1.00 95.06 501 ALA A O 1
ATOM 3971 N N . ASP A 1 502 ? -14.481 10.770 -21.858 1.00 95.06 502 ASP A N 1
ATOM 3972 C CA . ASP A 1 502 ? -13.852 11.864 -22.606 1.00 95.06 502 ASP A CA 1
ATOM 3973 C C . ASP A 1 502 ? -12.610 11.395 -23.393 1.00 95.06 502 ASP A C 1
ATOM 3975 O O . ASP A 1 502 ? -12.326 11.954 -24.453 1.00 95.06 502 ASP A O 1
ATOM 3979 N N . PHE A 1 503 ? -11.877 10.377 -22.910 1.00 93.62 503 PHE A N 1
ATOM 3980 C CA . PHE A 1 503 ? -10.772 9.766 -23.660 1.00 93.62 503 PHE A CA 1
ATOM 3981 C C . PHE A 1 503 ? -11.252 9.085 -24.943 1.00 93.62 503 PHE A C 1
ATOM 3983 O O . PHE A 1 503 ? -10.576 9.178 -25.964 1.00 93.62 503 PHE A O 1
ATOM 3990 N N . LEU A 1 504 ? -12.403 8.411 -24.909 1.00 93.56 504 LEU A N 1
ATOM 3991 C CA . LEU A 1 504 ? -12.958 7.742 -26.087 1.00 93.56 504 LEU A CA 1
ATOM 3992 C C . LEU A 1 504 ? -13.615 8.735 -27.043 1.00 93.56 504 LEU A C 1
ATOM 3994 O O . LEU A 1 504 ? -13.400 8.643 -28.253 1.00 93.56 504 LEU A O 1
ATOM 3998 N N . ASP A 1 505 ? -14.434 9.641 -26.505 1.00 93.81 505 ASP A N 1
ATOM 3999 C CA . ASP A 1 505 ? -15.120 10.685 -27.258 1.00 93.81 505 ASP A CA 1
ATOM 4000 C C . ASP A 1 505 ? -15.637 11.796 -26.334 1.00 93.81 505 ASP A C 1
ATOM 4002 O O . ASP A 1 505 ? -16.609 11.636 -25.593 1.00 93.81 505 ASP A O 1
ATOM 4006 N N . ARG A 1 506 ? -14.990 12.959 -26.410 1.00 93.12 506 ARG A N 1
ATOM 4007 C CA . ARG A 1 506 ? -15.343 14.144 -25.622 1.00 93.12 506 ARG A CA 1
ATOM 4008 C C . ARG A 1 506 ? -16.599 14.861 -26.127 1.00 93.12 506 ARG A C 1
ATOM 4010 O O . ARG A 1 506 ? -17.193 15.629 -25.370 1.00 93.12 506 ARG A O 1
ATOM 4017 N N . ALA A 1 507 ? -16.972 14.678 -27.394 1.00 95.06 507 ALA A N 1
ATOM 4018 C CA . ALA A 1 507 ? -18.167 15.303 -27.953 1.00 95.06 507 ALA A CA 1
ATOM 4019 C C . ALA A 1 507 ? -19.432 14.577 -27.477 1.00 95.06 507 ALA A C 1
ATOM 4021 O O . ALA A 1 507 ? -20.437 15.224 -27.181 1.00 95.06 507 ALA A O 1
ATOM 4022 N N . GLU A 1 508 ? -19.351 13.252 -27.327 1.00 95.62 508 GLU A N 1
ATOM 4023 C CA . GLU A 1 508 ? -20.471 12.392 -26.934 1.00 95.62 508 GLU A CA 1
ATOM 4024 C C . GLU A 1 508 ? -20.134 11.497 -25.722 1.00 95.62 508 GLU A C 1
ATOM 4026 O O . GLU A 1 508 ? -20.088 10.266 -25.834 1.00 95.62 508 GLU A O 1
ATOM 4031 N N . PRO A 1 509 ? -19.939 12.080 -24.522 1.00 94.75 509 PRO A N 1
ATOM 4032 C CA . PRO A 1 509 ? -19.476 11.338 -23.349 1.00 94.75 509 PRO A CA 1
ATOM 4033 C C . PRO A 1 509 ? -20.449 10.240 -22.891 1.00 94.75 509 PRO A C 1
ATOM 4035 O O . PRO A 1 509 ? -20.015 9.203 -22.405 1.00 94.75 509 PRO A O 1
ATOM 4038 N N . GLU A 1 510 ? -21.762 10.408 -23.071 1.00 96.56 510 GLU A N 1
ATOM 4039 C CA . GLU A 1 510 ? -22.741 9.371 -22.700 1.00 96.56 510 GLU A CA 1
ATOM 4040 C C . GLU A 1 510 ? -22.668 8.150 -23.637 1.00 96.56 510 GLU A C 1
ATOM 4042 O O . GLU A 1 510 ? -22.709 7.006 -23.186 1.00 96.56 510 GLU A O 1
ATOM 4047 N N . ALA A 1 511 ? -22.482 8.371 -24.944 1.00 96.62 511 ALA A N 1
ATOM 4048 C CA . ALA A 1 511 ? -22.292 7.286 -25.908 1.00 96.62 511 ALA A CA 1
ATOM 4049 C C . ALA A 1 511 ? -20.921 6.610 -25.731 1.00 96.62 511 ALA A C 1
ATOM 4051 O O . ALA A 1 511 ? -20.792 5.391 -25.860 1.00 96.62 511 ALA A O 1
ATOM 4052 N N . ALA A 1 512 ? -19.882 7.383 -25.404 1.00 96.12 512 ALA A N 1
ATOM 4053 C CA . ALA A 1 512 ? -18.579 6.860 -25.002 1.00 96.12 512 ALA A CA 1
ATOM 4054 C C . ALA A 1 512 ? -18.661 5.995 -23.738 1.00 96.12 512 ALA A C 1
ATOM 4056 O O . ALA A 1 512 ? -18.095 4.903 -23.705 1.00 96.12 512 ALA A O 1
ATOM 4057 N N . TRP A 1 513 ? -19.404 6.448 -22.728 1.00 97.38 513 TRP A N 1
ATOM 4058 C CA . TRP A 1 513 ? -19.636 5.691 -21.504 1.00 97.38 513 TRP A CA 1
ATOM 4059 C C . TRP A 1 513 ? -20.347 4.366 -21.778 1.00 97.38 513 TRP A C 1
ATOM 4061 O O . TRP A 1 513 ? -19.889 3.328 -21.309 1.00 97.38 513 TRP A O 1
ATOM 4071 N N . ALA A 1 514 ? -21.408 4.375 -22.591 1.00 97.25 514 ALA A N 1
ATOM 4072 C CA . ALA A 1 514 ? -22.118 3.155 -22.973 1.00 97.25 514 ALA A CA 1
ATOM 4073 C C . ALA A 1 514 ? -21.207 2.151 -23.705 1.00 97.25 514 ALA A C 1
ATOM 4075 O O . ALA A 1 514 ? -21.295 0.947 -23.464 1.00 97.25 514 ALA A O 1
ATOM 4076 N N . ARG A 1 515 ? -20.292 2.634 -24.562 1.00 96.75 515 ARG A N 1
ATOM 4077 C CA . ARG A 1 515 ? -19.273 1.792 -25.216 1.00 96.75 515 ARG A CA 1
ATOM 4078 C C . ARG A 1 515 ? -18.297 1.179 -24.211 1.00 96.75 515 ARG A C 1
ATOM 4080 O O . ARG A 1 515 ? -18.013 -0.012 -24.303 1.00 96.75 515 ARG A O 1
ATOM 4087 N N . LEU A 1 516 ? -17.812 1.971 -23.253 1.00 96.62 516 LEU A N 1
ATOM 4088 C CA . LEU A 1 516 ? -16.942 1.484 -22.182 1.00 96.62 516 LEU A CA 1
ATOM 4089 C C . LEU A 1 516 ? -17.643 0.432 -21.322 1.00 96.62 516 LEU A C 1
ATOM 4091 O O . LEU A 1 516 ? -17.084 -0.634 -21.089 1.00 96.62 516 LEU A O 1
ATOM 4095 N N . GLU A 1 517 ? -18.871 0.704 -20.890 1.00 97.12 517 GLU A N 1
ATOM 4096 C CA . GLU A 1 517 ? -19.666 -0.237 -20.106 1.00 97.12 517 GLU A CA 1
ATOM 4097 C C . GLU A 1 517 ? -19.895 -1.549 -20.867 1.00 97.12 517 GLU A C 1
ATOM 4099 O O . GLU A 1 517 ? -19.663 -2.621 -20.311 1.00 97.12 517 GLU A O 1
ATOM 4104 N N . ALA A 1 518 ? -20.274 -1.484 -22.146 1.00 96.56 518 ALA A N 1
ATOM 4105 C CA . ALA A 1 518 ? -20.450 -2.674 -22.973 1.00 96.56 518 ALA A CA 1
ATOM 4106 C C . ALA A 1 518 ? -19.153 -3.494 -23.089 1.00 96.56 518 ALA A C 1
ATOM 4108 O O . ALA A 1 518 ? -19.186 -4.713 -22.927 1.00 96.56 518 ALA A O 1
ATOM 4109 N N . ALA A 1 519 ? -18.007 -2.839 -23.305 1.00 95.94 519 ALA A N 1
ATOM 4110 C CA . ALA A 1 519 ? -16.709 -3.510 -23.355 1.00 95.94 519 ALA A CA 1
ATOM 4111 C C . ALA A 1 519 ? -16.366 -4.201 -22.024 1.00 95.94 519 ALA A C 1
ATOM 4113 O O . ALA A 1 519 ? -15.933 -5.351 -22.023 1.00 95.94 519 ALA A O 1
ATOM 4114 N N . VAL A 1 520 ? -16.610 -3.536 -20.890 1.00 95.81 520 VAL A N 1
ATOM 4115 C CA . VAL A 1 520 ? -16.384 -4.115 -19.558 1.00 95.81 520 VAL A CA 1
ATOM 4116 C C . VAL A 1 520 ? -17.266 -5.334 -19.321 1.00 95.81 520 VAL A C 1
ATOM 4118 O O . VAL A 1 520 ? -16.758 -6.371 -18.905 1.00 95.81 520 VAL A O 1
ATOM 4121 N N . LEU A 1 521 ? -18.567 -5.229 -19.599 1.00 94.62 521 LEU A N 1
ATOM 4122 C CA . LEU A 1 521 ? -19.512 -6.329 -19.401 1.00 94.62 521 LEU A CA 1
ATOM 4123 C C . LEU A 1 521 ? -19.147 -7.540 -20.262 1.00 94.62 521 LEU A C 1
ATOM 4125 O O . LEU A 1 521 ? -19.079 -8.646 -19.739 1.00 94.62 521 LEU A O 1
ATOM 4129 N N . ASN A 1 522 ? -18.806 -7.321 -21.534 1.00 93.31 522 ASN A N 1
ATOM 4130 C CA . ASN A 1 522 ? -18.369 -8.396 -22.424 1.00 93.31 522 ASN A CA 1
ATOM 4131 C C . ASN A 1 522 ? -17.154 -9.145 -21.859 1.00 93.31 522 ASN A C 1
ATOM 4133 O O . ASN A 1 522 ? -17.129 -10.370 -21.867 1.00 93.31 522 ASN A O 1
ATOM 4137 N N . VAL A 1 523 ? -16.154 -8.427 -21.340 1.00 92.81 523 VAL A N 1
ATOM 4138 C CA . VAL A 1 523 ? -14.941 -9.053 -20.789 1.00 92.81 523 VAL A CA 1
ATOM 4139 C C . VAL A 1 523 ? -15.205 -9.745 -19.448 1.00 92.81 523 VAL A C 1
ATOM 4141 O O . VAL A 1 523 ? -14.608 -10.784 -19.169 1.00 92.81 523 VAL A O 1
ATOM 4144 N N . VAL A 1 524 ? -16.075 -9.191 -18.599 1.00 90.81 524 VAL A N 1
ATOM 4145 C CA . VAL A 1 524 ? -16.453 -9.823 -17.322 1.00 90.81 524 VAL A CA 1
ATOM 4146 C C . VAL A 1 524 ? -17.232 -11.119 -17.563 1.00 90.81 524 VAL A C 1
ATOM 4148 O O . VAL A 1 524 ? -16.951 -12.117 -16.900 1.00 90.81 524 VAL A O 1
ATOM 4151 N N . ASP A 1 525 ? -18.155 -11.116 -18.526 1.00 88.94 525 ASP A N 1
ATOM 4152 C CA . ASP A 1 525 ? -19.048 -12.244 -18.808 1.00 88.94 525 ASP A CA 1
ATOM 4153 C C . ASP A 1 525 ? -18.399 -13.328 -19.699 1.00 88.94 525 ASP A C 1
ATOM 4155 O O . ASP A 1 525 ? -18.871 -14.467 -19.708 1.00 88.94 525 ASP A O 1
ATOM 4159 N N . ASP A 1 526 ? -17.304 -13.020 -20.412 1.00 85.44 526 ASP A N 1
ATOM 4160 C CA . ASP A 1 526 ? -16.624 -13.946 -21.330 1.00 85.44 526 ASP A CA 1
ATOM 4161 C C . ASP A 1 526 ? -15.166 -14.276 -20.917 1.00 85.44 526 ASP A C 1
ATOM 4163 O O . ASP A 1 526 ? -14.222 -13.528 -21.210 1.00 85.44 526 ASP A O 1
ATOM 4167 N N . PRO A 1 527 ? -14.924 -15.462 -20.320 1.00 79.75 527 PRO A N 1
ATOM 4168 C CA . PRO A 1 527 ? -13.580 -15.938 -19.986 1.00 79.75 527 PRO A CA 1
ATOM 4169 C C . PRO A 1 527 ? -12.646 -16.146 -21.192 1.00 79.75 527 PRO A C 1
ATOM 4171 O O . PRO A 1 527 ? -11.431 -16.266 -21.021 1.00 79.75 527 PRO A O 1
ATOM 4174 N N . SER A 1 528 ? -13.165 -16.254 -22.420 1.00 79.31 528 SER A N 1
ATOM 4175 C CA . SER A 1 528 ? -12.336 -16.359 -23.628 1.00 79.31 528 SER A CA 1
ATOM 4176 C C . SER A 1 528 ? -11.678 -15.024 -23.990 1.00 79.31 528 SER A C 1
ATOM 4178 O O . SER A 1 528 ? -10.495 -15.010 -24.333 1.00 79.31 528 SER A O 1
ATOM 4180 N N . LEU A 1 529 ? -12.373 -13.898 -23.792 1.00 77.50 529 LEU A N 1
ATOM 4181 C CA . LEU A 1 529 ? -11.811 -12.557 -23.985 1.00 77.50 529 LEU A CA 1
ATOM 4182 C C . LEU A 1 529 ? -10.724 -12.243 -22.952 1.00 77.50 529 LEU A C 1
ATOM 4184 O O . LEU A 1 529 ? -9.713 -11.622 -23.277 1.00 77.50 529 LEU A O 1
ATOM 4188 N N . GLN A 1 530 ? -10.879 -12.747 -21.727 1.00 72.44 530 GLN A N 1
ATOM 4189 C CA . GLN A 1 530 ? -9.845 -12.646 -20.692 1.00 72.44 530 GLN A CA 1
ATOM 4190 C C . GLN A 1 530 ? -8.564 -13.392 -21.099 1.00 72.44 530 GLN A C 1
ATOM 4192 O O . GLN A 1 530 ? -7.462 -12.874 -20.919 1.00 72.44 530 GLN A O 1
ATOM 4197 N N . ARG A 1 531 ? -8.702 -14.580 -21.710 1.00 73.62 531 ARG A N 1
ATOM 4198 C CA . ARG A 1 531 ? -7.567 -15.350 -22.249 1.00 73.62 531 ARG A CA 1
ATOM 4199 C C . ARG A 1 531 ? -6.900 -14.654 -23.437 1.00 73.62 531 ARG A C 1
ATOM 4201 O O . ARG A 1 531 ? -5.677 -14.599 -23.477 1.00 73.62 531 ARG A O 1
ATOM 4208 N N . ALA A 1 532 ? -7.669 -14.052 -24.344 1.00 70.31 532 ALA A N 1
ATOM 4209 C CA . ALA A 1 532 ? -7.115 -13.271 -25.454 1.00 70.31 532 ALA A CA 1
ATOM 4210 C C . ALA A 1 532 ? -6.284 -12.064 -24.967 1.00 70.31 532 ALA A C 1
ATOM 4212 O O . ALA A 1 532 ? -5.216 -11.771 -25.515 1.00 70.31 532 ALA A O 1
ATOM 4213 N N . GLY A 1 533 ? -6.729 -11.400 -23.892 1.00 65.31 533 GLY A N 1
ATOM 4214 C CA . GLY A 1 533 ? -5.951 -10.358 -23.213 1.00 65.31 533 GLY A CA 1
ATOM 4215 C C . GLY A 1 533 ? -4.620 -10.876 -22.652 1.00 65.31 533 GLY A C 1
ATOM 4216 O O . GLY A 1 533 ? -3.591 -10.217 -22.812 1.00 65.31 533 GLY A O 1
ATOM 4217 N N . ALA A 1 534 ? -4.622 -12.077 -22.063 1.00 67.44 534 ALA A N 1
ATOM 4218 C CA . ALA A 1 534 ? -3.420 -12.729 -21.541 1.00 67.44 534 ALA A CA 1
ATOM 4219 C C . ALA A 1 534 ? -2.433 -13.132 -22.655 1.00 67.44 534 ALA A C 1
ATOM 4221 O O . ALA A 1 534 ? -1.239 -12.873 -22.550 1.00 67.44 534 ALA A O 1
ATOM 4222 N N . GLU A 1 535 ? -2.918 -13.706 -23.759 1.00 66.06 535 GLU A N 1
ATOM 4223 C CA . GLU A 1 535 ? -2.070 -14.137 -24.883 1.00 66.06 535 GLU A CA 1
ATOM 4224 C C . GLU A 1 535 ? -1.376 -12.964 -25.595 1.00 66.06 535 GLU A C 1
ATOM 4226 O O . GLU A 1 535 ? -0.246 -13.093 -26.075 1.00 66.06 535 GLU A O 1
ATOM 4231 N N . THR A 1 536 ? -2.035 -11.804 -25.647 1.00 59.84 536 THR A N 1
ATOM 4232 C CA . THR A 1 536 ? -1.475 -10.587 -26.253 1.00 59.84 536 THR A CA 1
ATOM 4233 C C . THR A 1 536 ? -0.346 -10.001 -25.396 1.00 59.84 536 THR A C 1
ATOM 4235 O O . THR A 1 536 ? 0.643 -9.513 -25.942 1.00 59.84 536 THR A O 1
ATOM 4238 N N . ALA A 1 537 ? -0.446 -10.121 -24.066 1.00 55.22 537 ALA A N 1
ATOM 4239 C CA . ALA A 1 537 ? 0.603 -9.730 -23.124 1.00 55.22 537 ALA A CA 1
ATOM 4240 C C . ALA A 1 537 ? 1.905 -10.501 -23.362 1.00 55.22 537 ALA A C 1
ATOM 4242 O O . ALA A 1 537 ? 2.960 -9.915 -23.589 1.00 55.22 537 ALA A O 1
ATOM 4243 N N . THR A 1 538 ? 1.799 -11.830 -23.401 1.00 52.44 538 THR A N 1
ATOM 4244 C CA . THR A 1 538 ? 2.949 -12.728 -23.525 1.00 52.44 538 THR A CA 1
ATOM 4245 C C . THR A 1 538 ? 3.698 -12.520 -24.845 1.00 52.44 538 THR A C 1
ATOM 4247 O O . THR A 1 538 ? 4.921 -12.618 -24.889 1.00 52.44 538 THR A O 1
ATOM 4250 N N . ARG A 1 539 ? 2.993 -12.191 -25.939 1.00 51.16 539 ARG A N 1
ATOM 4251 C CA . ARG A 1 539 ? 3.630 -11.922 -27.242 1.00 51.16 539 ARG A CA 1
ATOM 4252 C C . ARG A 1 539 ? 4.408 -10.608 -27.273 1.00 51.16 539 ARG A C 1
ATOM 4254 O O . ARG A 1 539 ? 5.462 -10.575 -27.905 1.00 51.16 539 ARG A O 1
ATOM 4261 N N . HIS A 1 540 ? 3.914 -9.557 -26.620 1.00 49.66 540 HIS A N 1
ATOM 4262 C CA . HIS A 1 540 ? 4.608 -8.269 -26.567 1.00 49.66 540 HIS A CA 1
ATOM 4263 C C . HIS A 1 540 ? 5.846 -8.349 -25.665 1.00 49.66 540 HIS A C 1
ATOM 4265 O O . HIS A 1 540 ? 6.936 -8.004 -26.112 1.00 49.66 540 HIS A O 1
ATOM 4271 N N . ASP A 1 541 ? 5.721 -8.954 -24.477 1.00 47.06 541 ASP A N 1
ATOM 4272 C CA . ASP A 1 541 ? 6.845 -9.149 -23.550 1.00 47.06 541 ASP A CA 1
ATOM 4273 C C . ASP A 1 541 ? 7.977 -9.975 -24.189 1.00 47.06 541 ASP A C 1
ATOM 4275 O O . ASP A 1 541 ? 9.157 -9.645 -24.055 1.00 47.06 541 ASP A O 1
ATOM 4279 N N . HIS A 1 542 ? 7.642 -11.013 -24.968 1.00 40.59 542 HIS A N 1
ATOM 4280 C CA . HIS A 1 542 ? 8.634 -11.783 -25.722 1.00 40.59 542 HIS A CA 1
ATOM 4281 C C . HIS A 1 542 ? 9.245 -11.024 -26.907 1.00 40.59 542 HIS A C 1
ATOM 4283 O O . HIS A 1 542 ? 10.406 -11.269 -27.235 1.00 40.59 542 HIS A O 1
ATOM 4289 N N . ALA A 1 543 ? 8.498 -10.137 -27.569 1.00 41.88 543 ALA A N 1
ATOM 4290 C CA . ALA A 1 543 ? 9.021 -9.323 -28.665 1.00 41.88 543 ALA A CA 1
ATOM 4291 C C . ALA A 1 543 ? 10.012 -8.271 -28.145 1.00 41.88 543 ALA A C 1
ATOM 4293 O O . ALA A 1 543 ? 11.107 -8.152 -28.697 1.00 41.88 543 ALA A O 1
ATOM 4294 N N . THR A 1 544 ? 9.682 -7.601 -27.038 1.00 47.72 544 THR A N 1
ATOM 4295 C CA . THR A 1 544 ? 10.566 -6.648 -26.353 1.00 47.72 544 THR A CA 1
ATOM 4296 C C . THR A 1 544 ? 11.821 -7.354 -25.836 1.00 47.72 544 THR A C 1
ATOM 4298 O O . THR A 1 544 ? 12.928 -6.948 -26.179 1.00 47.72 544 THR A O 1
ATOM 4301 N N . GLN A 1 545 ? 11.681 -8.503 -25.155 1.00 44.12 545 GLN A N 1
ATOM 4302 C CA . GLN A 1 545 ? 12.827 -9.309 -24.701 1.00 44.12 545 GLN A CA 1
ATOM 4303 C C . GLN A 1 545 ? 13.719 -9.810 -25.846 1.00 44.12 545 GLN A C 1
ATOM 4305 O O . GLN A 1 545 ? 14.942 -9.832 -25.706 1.00 44.12 545 GLN A O 1
ATOM 4310 N N . ARG A 1 546 ? 13.141 -10.230 -26.982 1.00 36.38 546 ARG A N 1
ATOM 4311 C CA . ARG A 1 546 ? 13.923 -10.667 -28.151 1.00 36.38 546 ARG A CA 1
ATOM 4312 C C . ARG A 1 546 ? 14.691 -9.520 -28.790 1.00 36.38 546 ARG A C 1
ATOM 4314 O O . ARG A 1 546 ? 15.822 -9.755 -29.199 1.00 36.38 546 ARG A O 1
ATOM 4321 N N . ARG A 1 547 ? 14.126 -8.310 -28.833 1.00 40.47 547 ARG A N 1
ATOM 4322 C CA . ARG A 1 547 ? 14.821 -7.111 -29.326 1.00 40.47 547 ARG A CA 1
ATOM 4323 C C . ARG A 1 547 ? 16.048 -6.809 -28.461 1.00 40.47 547 ARG A C 1
ATOM 4325 O O . ARG A 1 547 ? 17.158 -6.766 -28.980 1.00 40.47 547 ARG A O 1
ATOM 4332 N N . THR A 1 548 ? 15.881 -6.808 -27.135 1.00 41.66 548 THR A N 1
ATOM 4333 C CA . THR A 1 548 ? 16.981 -6.606 -26.173 1.00 41.66 548 THR A CA 1
ATOM 4334 C C . THR A 1 548 ? 18.043 -7.718 -26.217 1.00 41.66 548 THR A C 1
ATOM 4336 O O . THR A 1 548 ? 19.208 -7.485 -25.899 1.00 41.66 548 THR A O 1
ATOM 4339 N N . GLN A 1 549 ? 17.672 -8.950 -26.592 1.00 40.56 549 GLN A N 1
ATOM 4340 C CA . GLN A 1 549 ? 18.616 -10.068 -26.730 1.00 40.56 549 GLN A CA 1
ATOM 4341 C C . GLN A 1 549 ? 19.313 -10.125 -28.097 1.00 40.56 549 GLN A C 1
ATOM 4343 O O . GLN A 1 549 ? 20.468 -10.543 -28.152 1.00 40.56 549 GLN A O 1
ATOM 4348 N N . GLN A 1 550 ? 18.647 -9.726 -29.186 1.00 37.44 550 GLN A N 1
ATOM 4349 C CA . GLN A 1 550 ? 19.225 -9.703 -30.537 1.00 37.44 550 GLN A CA 1
ATOM 4350 C C . GLN A 1 550 ? 20.179 -8.527 -30.759 1.00 37.44 550 GLN A C 1
ATOM 4352 O O . GLN A 1 550 ? 21.093 -8.650 -31.569 1.00 37.44 550 GLN A O 1
ATOM 4357 N N . GLU A 1 551 ? 20.023 -7.432 -30.016 1.00 37.34 551 GLU A N 1
ATOM 4358 C CA . GLU A 1 551 ? 20.942 -6.287 -30.048 1.00 37.34 551 GLU A CA 1
ATOM 4359 C C . GLU A 1 551 ? 22.252 -6.532 -29.273 1.00 37.34 551 GLU A C 1
ATOM 4361 O O . GLU A 1 551 ? 23.141 -5.687 -29.285 1.00 37.34 551 GLU A O 1
ATOM 4366 N N . ARG A 1 552 ? 22.442 -7.705 -28.644 1.00 38.44 552 ARG A N 1
ATOM 4367 C CA . ARG A 1 552 ? 23.730 -8.080 -28.038 1.00 38.44 552 ARG A CA 1
ATOM 4368 C C . ARG A 1 552 ? 24.721 -8.542 -29.116 1.00 38.44 552 ARG A C 1
ATOM 4370 O O . ARG A 1 552 ? 24.519 -9.620 -29.684 1.00 38.44 552 ARG A O 1
ATOM 4377 N N . PRO A 1 553 ? 25.836 -7.829 -29.363 1.00 34.03 553 PRO A N 1
ATOM 4378 C CA . PRO A 1 553 ? 26.883 -8.359 -30.222 1.00 34.03 553 PRO A CA 1
ATOM 4379 C C . PRO A 1 553 ? 27.503 -9.605 -29.570 1.00 34.03 553 PRO A C 1
ATOM 4381 O O . PRO A 1 553 ? 27.798 -9.627 -28.372 1.00 34.03 553 PRO A O 1
ATOM 4384 N N . ALA A 1 554 ? 27.703 -10.665 -30.359 1.00 31.39 554 ALA A N 1
ATOM 4385 C CA . ALA A 1 554 ? 28.442 -11.842 -29.911 1.00 31.39 554 ALA A CA 1
ATOM 4386 C C . ALA A 1 554 ? 29.867 -11.427 -29.489 1.00 31.39 554 ALA A C 1
ATOM 4388 O O . ALA A 1 554 ? 30.437 -10.536 -30.126 1.00 31.39 554 ALA A O 1
ATOM 4389 N N . PRO A 1 555 ? 30.473 -12.049 -28.456 1.00 34.69 555 PRO A N 1
ATOM 4390 C CA . PRO A 1 555 ? 31.811 -11.686 -28.003 1.00 34.69 555 PRO A CA 1
ATOM 4391 C C . PRO A 1 555 ? 32.839 -12.029 -29.089 1.00 34.69 555 PRO A C 1
ATOM 4393 O O . PRO A 1 555 ? 33.341 -13.148 -29.186 1.00 34.69 555 PRO A O 1
ATOM 4396 N N . GLY A 1 556 ? 33.124 -11.047 -29.941 1.00 32.12 556 GLY A N 1
ATOM 4397 C CA . GLY A 1 556 ? 34.167 -11.099 -30.947 1.00 32.12 556 GLY A CA 1
ATOM 4398 C C . GLY A 1 556 ? 35.522 -10.951 -30.275 1.00 32.12 556 GLY A C 1
ATOM 4399 O O . GLY A 1 556 ? 35.920 -9.858 -29.882 1.00 32.12 556 GLY A O 1
ATOM 4400 N N . ILE A 1 557 ? 36.236 -12.065 -30.154 1.00 39.84 557 ILE A N 1
ATOM 4401 C CA . ILE A 1 557 ? 37.664 -12.085 -29.850 1.00 39.84 557 ILE A CA 1
ATOM 4402 C C . ILE A 1 557 ? 38.374 -11.288 -30.950 1.00 39.84 557 ILE A C 1
ATOM 4404 O O . ILE A 1 557 ? 38.346 -11.691 -32.113 1.00 39.84 557 ILE A O 1
ATOM 4408 N N . SER A 1 558 ? 39.042 -10.188 -30.599 1.00 30.39 558 SER A N 1
ATOM 4409 C CA . SER A 1 558 ? 40.105 -9.652 -31.448 1.00 30.39 558 SER A CA 1
ATOM 4410 C C . SER A 1 558 ? 41.260 -9.088 -30.609 1.00 30.39 558 SER A C 1
ATOM 4412 O O . SER A 1 558 ? 41.014 -8.382 -29.628 1.00 30.39 558 SER A O 1
ATOM 4414 N N . PRO A 1 559 ? 42.517 -9.431 -30.945 1.00 39.53 559 PRO A N 1
ATOM 4415 C CA . PRO A 1 559 ? 43.682 -9.214 -30.101 1.00 39.53 559 PRO A CA 1
ATOM 4416 C C . PRO A 1 559 ? 44.353 -7.869 -30.397 1.00 39.53 559 PRO A C 1
ATOM 4418 O O . PRO A 1 559 ? 44.569 -7.538 -31.563 1.00 39.53 559 PRO A O 1
ATOM 4421 N N . ARG A 1 560 ? 44.778 -7.143 -29.354 1.00 29.80 560 ARG A N 1
ATOM 4422 C CA . ARG A 1 560 ? 46.017 -6.343 -29.386 1.00 29.80 560 ARG A CA 1
ATOM 4423 C C . ARG A 1 560 ? 46.385 -5.758 -28.024 1.00 29.80 560 ARG A C 1
ATOM 4425 O O . ARG A 1 560 ? 45.686 -4.921 -27.467 1.00 29.80 560 ARG A O 1
ATOM 4432 N N . GLU A 1 561 ? 47.544 -6.196 -27.554 1.00 37.19 561 GLU A N 1
ATOM 4433 C CA . GLU A 1 561 ? 48.401 -5.527 -26.582 1.00 37.19 561 GLU A CA 1
ATOM 4434 C C . GLU A 1 561 ? 48.784 -4.116 -27.071 1.00 37.19 561 GLU A C 1
ATOM 4436 O O . GLU A 1 561 ? 49.090 -3.951 -28.256 1.00 37.19 561 GLU A O 1
ATOM 4441 N N . ARG A 1 562 ? 48.840 -3.131 -26.160 1.0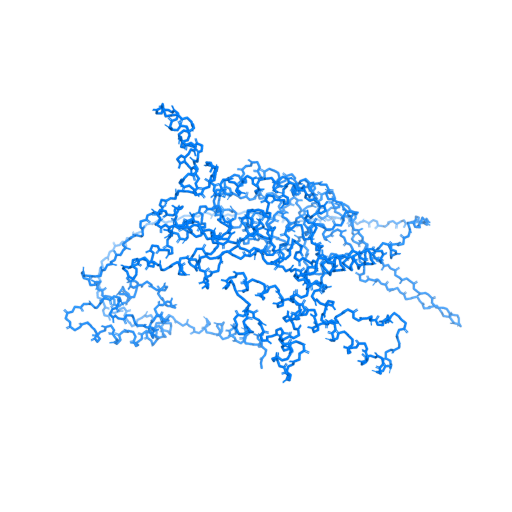0 30.64 562 ARG A N 1
ATOM 4442 C CA . ARG A 1 562 ? 50.048 -2.320 -25.881 1.00 30.64 562 ARG A CA 1
ATOM 4443 C C . ARG A 1 562 ? 49.821 -1.229 -24.820 1.00 30.64 562 ARG A C 1
ATOM 4445 O O . ARG A 1 562 ? 48.969 -0.365 -24.970 1.00 30.64 562 ARG A O 1
ATOM 4452 N N . GLU A 1 563 ? 50.684 -1.309 -23.806 1.00 29.44 563 GLU A N 1
ATOM 4453 C CA . GLU A 1 563 ? 51.479 -0.230 -23.190 1.00 29.44 563 GLU A CA 1
ATOM 4454 C C . GLU A 1 563 ? 50.775 0.926 -22.445 1.00 29.44 563 GLU A C 1
ATOM 4456 O O . GLU A 1 563 ? 50.272 1.890 -23.012 1.00 29.44 563 GLU A O 1
ATOM 4461 N N . LEU A 1 564 ? 50.878 0.841 -21.112 1.00 36.12 564 LEU A N 1
ATOM 4462 C CA . LEU A 1 564 ? 50.750 1.921 -20.126 1.00 36.12 564 LEU A CA 1
ATOM 4463 C C . LEU A 1 564 ? 51.947 2.890 -20.178 1.00 36.12 564 LEU A C 1
ATOM 4465 O O . LEU A 1 564 ? 53.075 2.435 -20.380 1.00 36.12 564 LEU A O 1
ATOM 4469 N N . PRO A 1 565 ? 51.754 4.162 -19.775 1.00 33.19 565 PRO A N 1
ATOM 4470 C CA . PRO A 1 565 ? 52.812 4.915 -19.114 1.00 33.19 565 PRO A CA 1
ATOM 4471 C C . PRO A 1 565 ? 52.418 5.434 -17.716 1.00 33.19 565 PRO A C 1
ATOM 4473 O O . PRO A 1 565 ? 51.472 6.193 -17.526 1.00 33.19 565 PRO A O 1
ATOM 4476 N N . SER A 1 566 ? 53.216 4.957 -16.763 1.00 30.11 566 SER A N 1
ATOM 4477 C CA . SER A 1 566 ? 53.776 5.510 -15.521 1.00 30.11 566 SER A CA 1
ATOM 4478 C C . SER A 1 566 ? 53.319 6.862 -14.935 1.00 30.11 566 SER A C 1
ATOM 4480 O O . SER A 1 566 ? 53.373 7.910 -15.574 1.00 30.11 566 SER A O 1
ATOM 4482 N N . ARG A 1 567 ? 53.049 6.812 -13.619 1.00 30.89 567 ARG A N 1
ATOM 4483 C CA . ARG A 1 567 ? 53.059 7.907 -12.622 1.00 30.89 567 ARG A CA 1
ATOM 4484 C C . ARG A 1 567 ? 54.439 8.569 -12.455 1.00 30.89 567 ARG A C 1
ATOM 4486 O O . ARG A 1 567 ? 55.454 7.908 -12.673 1.00 30.89 567 ARG A O 1
ATOM 4493 N N . PRO A 1 568 ? 54.461 9.774 -11.856 1.00 33.44 568 PRO A N 1
ATOM 4494 C CA . PRO A 1 568 ? 55.483 10.108 -10.867 1.00 33.44 568 PRO A CA 1
ATOM 4495 C C . PRO A 1 568 ? 54.915 10.548 -9.501 1.00 33.44 568 PRO A C 1
ATOM 4497 O O . PRO A 1 568 ? 53.803 11.066 -9.395 1.00 33.44 568 PRO A O 1
ATOM 4500 N N . ASP A 1 569 ? 55.730 10.282 -8.479 1.00 29.45 569 ASP A N 1
ATOM 4501 C CA . ASP A 1 569 ? 55.516 10.431 -7.036 1.00 29.45 569 ASP A CA 1
ATOM 4502 C C . ASP A 1 569 ? 55.721 11.857 -6.475 1.00 29.45 569 ASP A C 1
ATOM 4504 O O . ASP A 1 569 ? 56.364 12.693 -7.106 1.00 29.45 569 ASP A O 1
ATOM 4508 N N . ALA A 1 570 ? 55.146 12.040 -5.271 1.00 29.72 570 ALA A N 1
ATOM 4509 C CA . ALA A 1 570 ? 55.505 12.810 -4.052 1.00 29.72 570 ALA A CA 1
ATOM 4510 C C . ALA A 1 570 ? 56.539 13.973 -4.122 1.00 29.72 570 ALA A C 1
ATOM 4512 O O . ALA A 1 570 ? 57.504 13.933 -4.871 1.00 29.72 570 ALA A O 1
ATOM 4513 N N . ASP A 1 571 ? 56.485 15.033 -3.298 1.00 33.47 571 ASP A N 1
ATOM 4514 C CA . ASP A 1 571 ? 56.534 15.036 -1.814 1.00 33.47 571 ASP A CA 1
ATOM 4515 C C . ASP A 1 571 ? 56.472 16.518 -1.257 1.00 33.47 571 ASP A C 1
ATOM 4517 O O . ASP A 1 571 ? 56.123 17.411 -2.031 1.00 33.47 571 ASP A O 1
ATOM 4521 N N . PRO A 1 572 ? 56.776 16.882 0.022 1.00 48.97 572 PRO A N 1
ATOM 4522 C CA . PRO A 1 572 ? 55.803 17.330 1.037 1.00 48.97 572 PRO A CA 1
ATOM 4523 C C . PRO A 1 572 ? 56.189 18.669 1.741 1.00 48.97 572 PRO A C 1
ATOM 4525 O O . PRO A 1 572 ? 57.098 19.366 1.289 1.00 48.97 572 PRO A O 1
ATOM 4528 N N . ARG A 1 573 ? 55.542 18.972 2.895 1.00 29.61 573 ARG A N 1
ATOM 4529 C CA . ARG A 1 573 ? 55.866 19.906 4.033 1.00 29.61 573 ARG A CA 1
ATOM 4530 C C . ARG A 1 573 ? 54.630 20.772 4.374 1.00 29.61 573 ARG A C 1
ATOM 4532 O O . ARG A 1 573 ? 53.918 21.163 3.465 1.00 29.61 573 ARG A O 1
ATOM 4539 N N . SER A 1 574 ? 54.271 21.144 5.607 1.00 30.45 574 SER A N 1
ATOM 4540 C CA . SER A 1 574 ? 54.941 21.195 6.915 1.00 30.45 574 SER A CA 1
ATOM 4541 C C . SER A 1 574 ? 53.889 21.250 8.044 1.00 30.45 574 SER A C 1
ATOM 4543 O O . SER A 1 574 ? 52.764 21.691 7.826 1.00 30.45 574 SER A O 1
ATOM 4545 N N . ALA A 1 575 ? 54.301 20.843 9.244 1.00 29.91 575 ALA A N 1
ATOM 4546 C CA . ALA A 1 575 ? 53.578 20.845 10.517 1.00 29.91 575 ALA A CA 1
ATOM 4547 C C . ALA A 1 575 ? 53.386 22.239 11.155 1.00 29.91 575 ALA A C 1
ATOM 4549 O O . ALA A 1 575 ? 54.204 23.124 10.907 1.00 29.91 575 ALA A O 1
ATOM 4550 N N . ALA A 1 576 ? 52.382 22.383 12.037 1.00 29.61 576 ALA A N 1
ATOM 4551 C CA . ALA A 1 576 ? 52.523 22.796 13.451 1.00 29.61 576 ALA A CA 1
ATOM 4552 C C . ALA A 1 576 ? 51.145 23.013 14.130 1.00 29.61 576 ALA A C 1
ATOM 4554 O O . ALA A 1 576 ? 50.238 23.600 13.550 1.00 29.61 576 ALA A O 1
ATOM 4555 N N . ASP A 1 577 ? 51.048 22.541 15.370 1.00 29.22 577 ASP A N 1
ATOM 4556 C CA . ASP A 1 577 ? 49.933 22.559 16.341 1.00 29.22 577 ASP A CA 1
ATOM 4557 C C . ASP A 1 577 ? 50.378 23.468 17.538 1.00 29.22 577 ASP A C 1
ATOM 4559 O O . ASP A 1 577 ? 51.500 23.983 17.482 1.00 29.22 577 ASP A O 1
ATOM 4563 N N . PRO A 1 578 ? 49.751 23.505 18.736 1.00 54.56 578 PRO A N 1
ATOM 4564 C CA . PRO A 1 578 ? 48.417 23.945 19.203 1.00 54.56 578 PRO A CA 1
ATOM 4565 C C . PRO A 1 578 ? 48.517 25.035 20.323 1.00 54.56 578 PRO A C 1
ATOM 4567 O O . PRO A 1 578 ? 49.624 25.340 20.754 1.00 54.56 578 PRO A O 1
ATOM 4570 N N . GLN A 1 579 ? 47.402 25.559 20.888 1.00 29.64 579 GLN A N 1
ATOM 4571 C CA . GLN A 1 579 ? 47.310 25.934 22.335 1.00 29.64 579 GLN A CA 1
ATOM 4572 C C . GLN A 1 579 ? 45.906 26.380 22.857 1.00 29.64 579 GLN A C 1
ATOM 4574 O O . GLN A 1 579 ? 45.377 27.409 22.460 1.00 29.64 579 GLN A O 1
ATOM 4579 N N . GLN A 1 580 ? 45.379 25.580 23.805 1.00 30.27 580 GLN A N 1
ATOM 4580 C CA . GLN A 1 580 ? 44.881 25.885 25.178 1.00 30.27 580 GLN A CA 1
ATOM 4581 C C . GLN A 1 580 ? 43.649 26.789 25.503 1.00 30.27 580 GLN A C 1
ATOM 4583 O O . GLN A 1 580 ? 43.713 28.009 25.457 1.00 30.27 580 GLN A O 1
ATOM 4588 N N . ALA A 1 581 ? 42.579 26.114 25.974 1.00 29.06 581 ALA A N 1
ATOM 4589 C CA . ALA A 1 581 ? 41.912 26.121 27.308 1.00 29.06 581 ALA A CA 1
ATOM 4590 C C . ALA A 1 581 ? 41.434 27.415 28.047 1.00 29.06 581 ALA A C 1
ATOM 4592 O O . ALA A 1 581 ? 42.259 28.183 28.521 1.00 29.06 581 ALA A O 1
ATOM 4593 N N . GLU A 1 582 ? 40.090 27.512 28.225 1.00 31.80 582 GLU A N 1
ATOM 4594 C CA . GLU A 1 582 ? 39.234 27.666 29.456 1.00 31.80 582 GLU A CA 1
ATOM 4595 C C . GLU A 1 582 ? 39.617 28.598 30.649 1.00 31.80 582 GLU A C 1
ATOM 4597 O O . GLU A 1 582 ? 40.776 28.971 30.777 1.00 31.80 582 GLU A O 1
ATOM 4602 N N . PRO A 1 583 ? 38.747 28.874 31.668 1.00 47.47 583 PRO A N 1
ATOM 4603 C CA . PRO A 1 583 ? 37.267 28.925 31.811 1.00 47.47 583 PRO A CA 1
ATOM 4604 C C . PRO A 1 583 ? 36.787 30.189 32.602 1.00 47.47 583 PRO A C 1
ATOM 4606 O O . PRO A 1 583 ? 37.606 30.971 33.077 1.00 47.47 583 PRO A O 1
ATOM 4609 N N . THR A 1 584 ? 35.477 30.393 32.845 1.00 30.08 584 THR A N 1
ATOM 4610 C CA . THR A 1 584 ? 34.970 30.998 34.115 1.00 30.08 584 THR A CA 1
ATOM 4611 C C . THR A 1 584 ? 33.448 30.891 34.293 1.00 30.08 584 THR A C 1
ATOM 4613 O O . THR A 1 584 ? 32.688 30.905 33.329 1.00 30.08 584 THR A O 1
ATOM 4616 N N . ALA A 1 585 ? 33.035 30.765 35.558 1.00 31.11 585 ALA A N 1
ATOM 4617 C CA . ALA A 1 585 ? 31.718 30.366 36.047 1.00 31.11 585 ALA A CA 1
ATOM 4618 C C . ALA A 1 585 ? 30.873 31.513 36.658 1.00 31.11 585 ALA A C 1
ATOM 4620 O O . ALA A 1 585 ? 31.398 32.558 37.027 1.00 31.11 585 ALA A O 1
ATOM 4621 N N . ASP A 1 586 ? 29.577 31.204 36.804 1.00 30.14 586 ASP A N 1
ATOM 4622 C CA . ASP A 1 586 ? 28.563 31.612 37.799 1.00 30.14 586 ASP A CA 1
ATOM 4623 C C . ASP A 1 586 ? 28.080 33.074 37.995 1.00 30.14 586 ASP A C 1
ATOM 4625 O O . ASP A 1 586 ? 28.756 33.936 38.544 1.00 30.14 586 ASP A O 1
ATOM 4629 N N . ALA A 1 587 ? 26.800 33.253 37.607 1.00 35.88 587 ALA A N 1
ATOM 4630 C CA . ALA A 1 587 ? 25.622 33.858 38.277 1.00 35.88 587 ALA A CA 1
ATOM 4631 C C . ALA A 1 587 ? 25.773 35.090 39.213 1.00 35.88 587 ALA A C 1
ATOM 4633 O O . ALA A 1 587 ? 26.634 35.122 40.087 1.00 35.88 587 ALA A O 1
ATOM 4634 N N . PRO A 1 588 ? 24.822 36.062 39.169 1.00 35.28 588 PRO A N 1
ATOM 4635 C CA . PRO A 1 588 ? 23.586 35.898 39.960 1.00 35.28 588 PRO A CA 1
ATOM 4636 C C . PRO A 1 588 ? 22.293 36.551 39.398 1.00 35.28 588 PRO A C 1
ATOM 4638 O O . PRO A 1 588 ? 22.293 37.514 38.637 1.00 35.28 588 PRO A O 1
ATOM 4641 N N . VAL A 1 589 ? 21.152 36.044 39.877 1.00 38.16 589 VAL A N 1
ATOM 4642 C CA . VAL A 1 589 ? 19.789 36.637 39.857 1.00 38.16 589 VAL A CA 1
ATOM 4643 C C . VAL A 1 589 ? 19.740 37.715 40.968 1.00 38.16 589 VAL A C 1
ATOM 4645 O O . VAL A 1 589 ? 20.287 37.412 42.033 1.00 38.16 589 VAL A O 1
ATOM 4648 N N . PRO A 1 590 ? 19.098 38.922 40.847 1.00 40.72 590 PRO A N 1
ATOM 4649 C CA . PRO A 1 590 ? 17.637 38.987 41.047 1.00 40.72 590 PRO A CA 1
ATOM 4650 C C . PRO A 1 590 ? 16.805 40.242 40.617 1.00 40.72 590 PRO A C 1
ATOM 4652 O O . PRO A 1 590 ? 17.289 41.338 40.366 1.00 40.72 590 PRO A O 1
ATOM 4655 N N . LYS A 1 591 ? 15.478 40.041 40.735 1.00 30.86 591 LYS A N 1
ATOM 4656 C CA . LYS A 1 591 ? 14.336 40.960 41.002 1.00 30.86 591 LYS A CA 1
ATOM 4657 C C . LYS A 1 591 ? 13.627 41.730 39.866 1.00 30.86 591 LYS A C 1
ATOM 4659 O O . LYS A 1 591 ? 14.178 42.487 39.079 1.00 30.86 591 LYS A O 1
ATOM 4664 N N . ARG A 1 592 ? 12.298 41.558 39.927 1.00 43.59 592 ARG A N 1
ATOM 4665 C CA . ARG A 1 592 ? 11.187 42.122 39.144 1.00 43.59 592 ARG A CA 1
ATOM 4666 C C . ARG A 1 592 ? 11.171 43.657 39.090 1.00 43.59 592 ARG A C 1
ATOM 4668 O O . ARG A 1 592 ? 11.159 44.294 40.141 1.00 43.59 592 ARG A O 1
ATOM 4675 N N . ARG A 1 593 ? 10.981 44.225 37.887 1.00 35.75 593 ARG A N 1
ATOM 4676 C CA . ARG A 1 593 ? 10.411 45.571 37.653 1.00 35.75 593 ARG A CA 1
ATOM 4677 C C . ARG A 1 593 ? 9.530 45.612 36.380 1.00 35.75 593 ARG A C 1
ATOM 4679 O O . ARG A 1 593 ? 9.919 45.077 35.348 1.00 35.75 593 ARG A O 1
ATOM 4686 N N . GLY A 1 594 ? 8.341 46.217 36.532 1.00 34.31 594 GLY A N 1
ATOM 4687 C CA . GLY A 1 594 ? 7.455 46.917 35.571 1.00 34.31 594 GLY A CA 1
ATOM 4688 C C . GLY A 1 594 ? 7.108 46.326 34.191 1.00 34.31 594 GLY A C 1
ATOM 4689 O O . GLY A 1 594 ? 7.948 46.297 33.300 1.00 34.31 594 GLY A O 1
ATOM 4690 N N . LEU A 1 595 ? 5.823 46.003 33.972 1.00 43.66 595 LEU A N 1
ATOM 4691 C CA . LEU A 1 595 ? 5.235 45.499 32.713 1.00 43.66 595 LEU A CA 1
ATOM 4692 C C . LEU A 1 595 ? 5.177 46.547 31.572 1.00 43.66 595 LEU A C 1
ATOM 4694 O O . LEU A 1 595 ? 5.187 46.181 30.404 1.00 43.66 595 LEU A O 1
ATOM 4698 N N . LEU A 1 596 ? 5.190 47.849 31.877 1.00 39.00 596 LEU A N 1
ATOM 4699 C CA . LEU A 1 596 ? 4.989 48.916 30.879 1.00 39.00 596 LEU A CA 1
ATOM 4700 C C . LEU A 1 596 ? 6.243 49.345 30.097 1.00 39.00 596 LEU A C 1
ATOM 4702 O O . LEU A 1 596 ? 6.135 50.152 29.183 1.00 39.00 596 LEU A O 1
ATOM 4706 N N . ARG A 1 597 ? 7.425 48.791 30.398 1.00 36.81 597 ARG A N 1
ATOM 4707 C CA . ARG A 1 597 ? 8.662 49.079 29.642 1.00 36.81 597 ARG A CA 1
ATOM 4708 C C . ARG A 1 597 ? 9.100 47.939 28.712 1.00 36.81 597 ARG A C 1
ATOM 4710 O O . ARG A 1 597 ? 10.119 48.062 28.054 1.00 36.81 597 ARG A O 1
ATOM 4717 N N . ARG A 1 598 ? 8.338 46.836 28.629 1.00 45.38 598 ARG A N 1
ATOM 4718 C CA . ARG A 1 598 ? 8.648 45.702 27.728 1.00 45.38 598 ARG A CA 1
ATOM 4719 C C . ARG A 1 598 ? 7.980 45.773 26.356 1.00 45.38 598 ARG A C 1
ATOM 4721 O O . ARG A 1 598 ? 8.326 44.973 25.502 1.00 45.38 598 ARG A O 1
ATOM 4728 N N . MET A 1 599 ? 7.051 46.702 26.136 1.00 42.31 599 MET A N 1
ATOM 4729 C CA . MET A 1 599 ? 6.352 46.831 24.849 1.00 42.31 599 MET A CA 1
ATOM 4730 C C . MET A 1 599 ? 6.988 47.840 23.883 1.00 42.31 599 MET A C 1
ATOM 4732 O O . MET A 1 599 ? 6.451 48.025 22.801 1.00 42.31 599 MET A O 1
ATOM 4736 N N . LEU A 1 600 ? 8.088 48.509 24.253 1.00 42.59 600 LEU A N 1
ATOM 4737 C CA . LEU A 1 600 ? 8.651 49.599 23.440 1.00 42.59 600 LEU A CA 1
ATOM 4738 C C . LEU A 1 600 ? 10.122 49.433 23.030 1.00 42.59 600 LEU A C 1
ATOM 4740 O O . LEU A 1 600 ? 10.623 50.320 22.360 1.00 42.59 600 LEU A O 1
ATOM 4744 N N . ASP A 1 601 ? 10.785 48.317 23.354 1.00 43.44 601 ASP A N 1
ATOM 4745 C CA . ASP A 1 601 ? 12.184 48.072 22.944 1.00 43.44 601 ASP A CA 1
ATOM 4746 C C . ASP A 1 601 ? 12.409 46.672 22.319 1.00 43.44 601 ASP A C 1
ATOM 4748 O O . ASP A 1 601 ? 13.443 46.044 22.554 1.00 43.44 601 ASP A O 1
ATOM 4752 N N . ARG A 1 602 ? 11.465 46.149 21.523 1.00 41.12 602 ARG A N 1
ATOM 4753 C CA . ARG A 1 602 ? 11.753 45.049 20.579 1.00 41.12 602 ARG A CA 1
ATOM 4754 C C . ARG A 1 602 ? 11.043 45.227 19.254 1.00 41.12 602 ARG A C 1
ATOM 4756 O O . ARG A 1 602 ? 9.799 45.340 19.296 1.00 41.12 602 ARG A O 1
#

Sequence (602 aa):
MSAAEHAAARSGLMAAWARHATDEYAARLRAWMIGGLVDRFYAKAKTATPTSRQALTKAYWRPMAGLFGGDWLAFLEYLGEQPNPSEEIVGSLPEPKLYATGADRARQAAADAGIDEAEIERMLASFFGSHDASSPVDRRIAVLKRAWAALDGLHASLTPARGTLWGVLDERNEIHDERFDECRTALHREVLPADLNDDIAALWGTQATSKDPGRLVTRWLPHNGVYDAFGVALQFWHEIALTAFAHTETHGFWEWGLSEAQERQQSRLDELAAARCPVDASFLRELATAARDLPPIAHEQHRSRAERDGFAIELTFSGRDRLPRPGFEQLRDVITRHRRAWAEQHLDRWLEHRWQTDLRATAEAYNRRLIANGKAPTLRQAITLGQPALDRWFGGDIGQLLTAIGQKGPAGAPVYERRLPGDPYSFGRAVEIALGGRQPEDDLSDWDSADRERLDAHRKVRDHNSARYYAAFTAYEYVKAWEALGRRPEMKQVKGGKSGADFLDRAEPEAAWARLEAAVLNVVDDPSLQRAGAETATRHDHATQRRTQQERPAPGISPRERELPSRPDADPRSAADPQQAEPTADAPVPKRRGLLRRMLDR

pLDDT: mean 78.97, std 18.96, range [29.06, 98.44]

Radius of gyration: 32.01 Å; chains: 1; bounding box: 82×76×94 Å

Foldseek 3Di:
DDPVVVVVVVVVVVVVCVVVDDPVNVVVVLCVLCVQLVVQQVVQCPPHRDEPVSRDDPVRQVSCCVPVVVDPVSVCVVVVHDHTPPHPPPVDQPQFDFPQACLVVQLVVCVVVVHDNVVSQVVLCVLLVHNGSGGLLNLLLVLLVLVLVLVLVCLLPDDVVVAACAQLLPQVLDQDDVVDPRHDHPVVVVRPDPVSVVSLCVSQQWAAALVFLQFIFGDQRSSNLSVLLLPLLCVLLRVQSRLLVLQQAQNRDPPDHLVCSCVVSVVSQVVCVVLVLHQDPCLSVQLVVLSVPFDDFDFDWDWDWDDDPHDIDIDTDGDSGTHGGPDSSSNSVSSSVRSVVSCVVPVVSSSVSSLVVLLSQLLVQQSVVCVVVVHGDDSSVSCVSRVSNRNNRPSHFSQSSCSRRVHHGDPDTRDFDYLQDPNNSLLLLLLLVLLVADDDADDCPVPDPVPVVSVVVNVVNVLQNVLSSVLSVQLSQQSRLCSSVVHGDDLVSGDCSQVSLVSNPVVCSVVSSVSSVVSSVCSSVDVVSSVVSVVVVVVVSVVVVVVVVVPDDDPDDDDDDDDDDDDDDDDDDDDDDDDDDDDDDDDDDDDDDDPVVVPPPD

Secondary structure (DSSP, 8-state):
--HHHHHHHHHHHHHHHHHH--HHHHHHHHHHHHHHHHHHHHHH-SSSPPPHHHH--TTTHHHHHHHHTT-HHHHHHHHTPPPPTT----SSPPPPPP-SS-HHHHHHHHHHTT--HHHHHHHHHHHHTSSSSS-HHHHHHHHHHHHHHHHHHHHHT--GGG---TTTT-TT--S--TT-TTS-TTTHHHHS-HHHHHHHHHHHSEEE-SS-TTEEEE-S-HHHHHHHHHTHHHHHHHHHHHHHHHHHSTT--SS--TTTHHHHHHHHHHHHHHTT-PPPTTHHHHHHHHHHHSPPPPEEEEEEEEEETTEEEEEEEEEEEEPPPS-HHHHHHHHHHHHHHHHHHHHHHHHHHHHHHHHHHHHHHHHHHHHHHTSPPPHHHHHHHHHHHHHHHSTT-HHHHHHHTTPPPPSSPPEE---S-S-HHHHHHHHHHHTT--PPPPP-TT--TT-HHHHHHHHHHHHHHHHHHHHHHHHHHHHHHHHHHTSPPPGGGSTTHHHHHHHH-SS-HHHHHHHHHHHHHHHHH-HHHHHHHHHHHHHHHHHHHHHHHHTS------------------------------------------GGGSSS--